Protein AF-A0A964YM16-F1 (afdb_monomer_lite)

Radius of gyration: 32.6 Å; chains: 1; bounding box: 82×94×100 Å

Foldseek 3Di:
DVVLLVVLLVLLVPAPDDPVLSVVCCVQQSVVLVVLVVVLVVLVVLVVVLVCLLVVLVVVLVVLVVVLVVCVVDDDPCPDCPDPSVVSVVVSVVSVVSNVVSVVVCVVQVSVVVNVLSVVLSVVSSVLSVCLSVCHDCQCCVVPPPDGRGSHVCSLVSQLSSVVSVVVVCCVNPVVVVVVPDDDDDDDDDDDDDDDDPDDHRDPSDDVVNVVVPDPPVVVVVVVVVVPPDDDDDDDDDDDDDDDDDDDDPPPDDDPDDPLLVLQAEAQVCVQQVDDDSVLSVCLVVDPNSQFFHWDQLVLLPDDDDDLVFWDDLVNRVCSNCSQPVPKFFDDLPDDADPQWWKKWKFDPGNPGIGMWTQDPVQWIWGGHTSHDIDQAACVRHGGNDPLPGAQCCPVVPDNDGRPGTRTMIIHGRVDDTRIDGDDDGPPPPPPPPPD

Structure (mmCIF, N/CA/C/O backbone):
data_AF-A0A964YM16-F1
#
_entry.id   AF-A0A964YM16-F1
#
loop_
_atom_site.group_PDB
_atom_site.id
_atom_site.type_symbol
_atom_site.label_atom_id
_atom_site.label_alt_id
_atom_site.label_comp_id
_atom_site.label_asym_id
_atom_site.label_entity_id
_atom_site.label_seq_id
_atom_site.pdbx_PDB_ins_code
_atom_site.Cartn_x
_atom_site.Cartn_y
_atom_site.Cartn_z
_atom_site.occupancy
_atom_site.B_iso_or_equiv
_atom_site.auth_seq_id
_atom_site.auth_comp_id
_atom_site.auth_asym_id
_atom_site.auth_atom_id
_atom_site.pdbx_PDB_model_num
ATOM 1 N N . MET A 1 1 ? 22.006 -21.191 -0.695 1.00 51.25 1 MET A N 1
ATOM 2 C CA . MET A 1 1 ? 20.523 -21.153 -0.649 1.00 51.25 1 MET A CA 1
ATOM 3 C C . MET A 1 1 ? 19.919 -22.113 0.370 1.00 51.25 1 MET A C 1
ATOM 5 O O . MET A 1 1 ? 19.192 -21.636 1.224 1.00 51.25 1 MET A O 1
ATOM 9 N N . LYS A 1 2 ? 20.272 -23.414 0.402 1.00 56.34 2 LYS A N 1
ATOM 10 C CA . LYS A 1 2 ? 19.836 -24.310 1.505 1.00 56.34 2 LYS A CA 1
ATOM 11 C C . LYS A 1 2 ? 20.179 -23.758 2.900 1.00 56.34 2 LYS A C 1
ATOM 13 O O . LYS A 1 2 ? 19.399 -23.909 3.824 1.00 56.34 2 LYS A O 1
ATOM 18 N N . GLN A 1 3 ? 21.299 -23.047 3.027 1.00 60.38 3 GLN A N 1
ATOM 19 C CA . GLN A 1 3 ? 21.790 -22.528 4.303 1.00 60.38 3 GLN A CA 1
ATOM 20 C C . GLN A 1 3 ? 20.831 -21.548 5.002 1.00 60.38 3 GLN A C 1
ATOM 22 O O . GLN A 1 3 ? 20.533 -21.776 6.165 1.00 60.38 3 GLN A O 1
ATOM 27 N N . THR A 1 4 ? 20.285 -20.528 4.324 1.00 63.56 4 THR A N 1
ATOM 28 C CA . THR A 1 4 ? 19.385 -19.546 4.966 1.00 63.56 4 THR A CA 1
ATOM 29 C C . THR A 1 4 ? 18.086 -20.190 5.443 1.00 63.56 4 THR A C 1
ATOM 31 O O . THR A 1 4 ? 17.664 -19.984 6.579 1.00 63.56 4 THR A O 1
ATOM 34 N N . SER A 1 5 ? 17.470 -21.016 4.591 1.00 68.44 5 SER A N 1
ATOM 35 C CA . SER A 1 5 ? 16.271 -21.774 4.955 1.00 68.44 5 SER A CA 1
ATOM 36 C C . SER A 1 5 ? 16.532 -22.722 6.122 1.00 68.44 5 SER A C 1
ATOM 38 O O . SER A 1 5 ? 15.684 -22.862 7.004 1.00 68.44 5 SER A O 1
ATOM 40 N N . ASN A 1 6 ? 17.704 -23.358 6.149 1.00 75.44 6 ASN A N 1
ATOM 41 C CA . ASN A 1 6 ? 18.095 -24.233 7.245 1.00 75.44 6 ASN A CA 1
ATOM 42 C C . ASN A 1 6 ? 18.249 -23.435 8.545 1.00 75.44 6 ASN A C 1
ATOM 44 O O . ASN A 1 6 ? 17.796 -23.903 9.582 1.00 75.44 6 ASN A O 1
ATOM 48 N N . THR A 1 7 ? 18.789 -22.213 8.505 1.00 85.00 7 THR A N 1
ATOM 49 C CA . THR A 1 7 ? 18.897 -21.361 9.698 1.00 85.00 7 THR A CA 1
ATOM 50 C C . THR A 1 7 ? 17.526 -20.988 10.266 1.00 85.00 7 THR A C 1
ATOM 52 O O . THR A 1 7 ? 17.325 -21.105 11.473 1.00 85.00 7 THR A O 1
ATOM 55 N N . PHE A 1 8 ? 16.563 -20.603 9.418 1.00 87.31 8 PHE A N 1
ATOM 56 C CA . PHE A 1 8 ? 15.189 -20.321 9.861 1.00 87.31 8 PHE A CA 1
ATOM 57 C C . PHE A 1 8 ? 14.513 -21.556 10.460 1.00 87.31 8 PHE A C 1
ATOM 59 O O . PHE A 1 8 ? 13.884 -21.457 11.508 1.00 87.31 8 PHE A O 1
ATOM 66 N N . THR A 1 9 ? 14.687 -22.720 9.834 1.00 85.00 9 THR A N 1
ATOM 67 C CA . THR A 1 9 ? 14.112 -23.988 10.315 1.00 85.00 9 THR A CA 1
ATOM 68 C C . THR A 1 9 ? 14.708 -24.382 11.672 1.00 85.00 9 THR A C 1
ATOM 70 O O . THR A 1 9 ? 13.978 -24.707 12.605 1.00 85.00 9 THR A O 1
ATOM 73 N N . LEU A 1 10 ? 16.031 -24.259 11.832 1.00 87.56 10 LEU A N 1
ATOM 74 C CA . LEU A 1 10 ? 16.729 -24.508 13.099 1.00 87.56 10 LEU A CA 1
ATOM 75 C C . LEU A 1 10 ? 16.297 -23.534 14.203 1.00 87.56 10 LEU A C 1
ATOM 77 O O . LEU A 1 10 ? 16.145 -23.931 15.357 1.00 87.56 10 LEU A O 1
ATOM 81 N N . ALA A 1 11 ? 16.108 -22.256 13.869 1.00 87.81 11 ALA A N 1
ATOM 82 C CA . ALA A 1 11 ? 15.627 -21.258 14.816 1.00 87.81 11 ALA A CA 1
ATOM 83 C C . ALA A 1 11 ? 14.167 -21.519 15.217 1.00 87.81 11 ALA A C 1
ATOM 85 O O . ALA A 1 11 ? 13.841 -21.451 16.400 1.00 87.81 11 ALA A O 1
ATOM 86 N N . LEU A 1 12 ? 13.311 -21.899 14.263 1.00 89.06 12 LEU A N 1
ATOM 87 C CA . LEU A 1 12 ? 11.909 -22.240 14.501 1.00 89.06 12 LEU A CA 1
ATOM 88 C C . LEU A 1 12 ? 11.765 -23.449 15.435 1.00 89.06 12 LEU A C 1
ATOM 90 O O . LEU A 1 12 ? 10.935 -23.421 16.343 1.00 89.06 12 LEU A O 1
ATOM 94 N N . GLN A 1 13 ? 12.610 -24.472 15.282 1.00 87.81 13 GLN A N 1
ATOM 95 C CA . GLN A 1 13 ? 12.621 -25.643 16.169 1.00 87.81 13 GLN A CA 1
ATOM 96 C C . GLN A 1 13 ? 12.894 -25.287 17.638 1.00 87.81 13 GLN A C 1
ATOM 98 O O . GLN A 1 13 ? 12.399 -25.969 18.532 1.00 87.81 13 GLN A O 1
ATOM 103 N N . LYS A 1 14 ? 13.631 -24.200 17.903 1.00 87.94 14 LYS A N 1
ATOM 104 C CA . LYS A 1 14 ? 13.914 -23.717 19.266 1.00 87.94 14 LYS A CA 1
ATOM 105 C C . LYS A 1 14 ? 12.757 -22.927 19.890 1.00 87.94 14 LYS A C 1
ATOM 107 O O . LYS A 1 14 ? 12.825 -22.592 21.072 1.00 87.94 14 LYS A O 1
ATOM 112 N N . THR A 1 15 ? 11.708 -22.612 19.129 1.00 87.62 15 THR A N 1
ATOM 113 C CA . THR A 1 15 ? 10.555 -21.844 19.624 1.00 87.62 15 THR A CA 1
ATOM 114 C C . THR A 1 15 ? 9.497 -22.745 20.268 1.00 87.62 15 THR A C 1
ATOM 116 O O . THR A 1 15 ? 9.263 -23.877 19.837 1.00 87.62 15 THR A O 1
ATOM 119 N N . LYS A 1 16 ? 8.818 -22.226 21.302 1.00 84.38 16 LYS A N 1
ATOM 120 C CA . LYS A 1 16 ? 7.677 -22.884 21.966 1.00 84.38 16 LYS A CA 1
ATOM 121 C C . LYS A 1 16 ? 6.382 -22.616 21.190 1.00 84.38 16 LYS A C 1
ATOM 123 O O . LYS A 1 16 ? 5.505 -21.909 21.679 1.00 84.38 16 LYS A O 1
ATOM 128 N N . LEU A 1 17 ? 6.315 -23.115 19.960 1.00 86.62 17 LEU A N 1
ATOM 129 C CA . LEU A 1 17 ? 5.156 -22.992 19.076 1.00 86.62 17 LEU A CA 1
ATOM 130 C C . LEU A 1 17 ? 4.517 -24.368 18.855 1.00 86.62 17 LEU A C 1
ATOM 132 O O . LEU A 1 17 ? 5.230 -25.373 18.851 1.00 86.62 17 LEU A O 1
ATOM 136 N N . ASP A 1 18 ? 3.200 -24.407 18.656 1.00 87.25 18 ASP A N 1
ATOM 137 C CA . ASP A 1 18 ? 2.493 -25.631 18.272 1.00 87.25 18 ASP A CA 1
ATOM 138 C C . ASP A 1 18 ? 3.025 -26.203 16.942 1.00 87.25 18 ASP A C 1
ATOM 140 O O . ASP A 1 18 ? 3.368 -25.452 16.021 1.00 87.25 18 ASP A O 1
ATOM 144 N N . GLU A 1 19 ? 3.083 -27.531 16.821 1.00 84.75 19 GLU A N 1
ATOM 145 C CA . GLU A 1 19 ? 3.661 -28.215 15.652 1.00 84.75 19 GLU A CA 1
ATOM 146 C C . GLU A 1 19 ? 2.905 -27.879 14.360 1.00 84.75 19 GLU A C 1
ATOM 148 O O . GLU A 1 19 ? 3.511 -27.645 13.312 1.00 84.75 19 GLU A O 1
ATOM 153 N N . LEU A 1 20 ? 1.580 -27.727 14.434 1.00 81.00 20 LEU A N 1
ATOM 154 C CA . LEU A 1 20 ? 0.777 -27.329 13.280 1.00 81.00 20 LEU A CA 1
ATOM 155 C C . LEU A 1 20 ? 1.110 -25.899 12.820 1.00 81.00 20 LEU A C 1
ATOM 157 O O . LEU A 1 20 ? 1.161 -25.622 11.620 1.00 81.00 20 LEU A O 1
ATOM 161 N N . LYS A 1 21 ? 1.402 -24.982 13.748 1.00 84.12 21 LYS A N 1
ATOM 162 C CA . LYS A 1 21 ? 1.814 -23.609 13.414 1.00 84.12 21 LYS A CA 1
ATOM 163 C C . LYS A 1 21 ? 3.231 -23.547 12.853 1.00 84.12 21 LYS A C 1
ATOM 165 O O . LYS A 1 21 ? 3.478 -22.746 11.951 1.00 84.12 21 LYS A O 1
ATOM 170 N N . LYS A 1 22 ? 4.139 -24.416 13.309 1.00 88.00 22 LYS A N 1
ATOM 171 C CA . LYS A 1 22 ? 5.468 -24.568 12.694 1.00 88.00 22 LYS A CA 1
ATOM 172 C C . LYS A 1 22 ? 5.348 -25.023 11.239 1.00 88.00 22 LYS A C 1
ATOM 174 O O . LYS A 1 22 ? 5.925 -24.382 10.366 1.00 88.00 22 LYS A O 1
ATOM 179 N N . LEU A 1 23 ? 4.505 -26.018 10.952 1.00 85.31 23 LEU A N 1
ATOM 180 C CA . LEU A 1 23 ? 4.236 -26.453 9.575 1.00 85.31 23 LEU A CA 1
ATOM 181 C C . LEU A 1 23 ? 3.654 -25.325 8.711 1.00 85.31 23 LEU A C 1
ATOM 183 O O . LEU A 1 23 ? 4.069 -25.130 7.569 1.00 85.31 23 LEU A O 1
ATOM 187 N N . ILE A 1 24 ? 2.728 -24.531 9.255 1.00 85.31 24 ILE A N 1
ATOM 188 C CA . ILE A 1 24 ? 2.177 -23.366 8.547 1.00 85.31 24 ILE A CA 1
ATOM 189 C C . ILE A 1 24 ? 3.264 -22.325 8.260 1.00 85.31 24 ILE A C 1
ATOM 191 O O . ILE A 1 24 ? 3.279 -21.756 7.167 1.00 85.31 24 ILE A O 1
ATOM 195 N N . PHE A 1 25 ? 4.178 -22.080 9.200 1.00 90.31 25 PHE A N 1
ATOM 196 C CA . PHE A 1 25 ? 5.313 -21.181 8.995 1.00 90.31 25 PHE A CA 1
ATOM 197 C C . PHE A 1 25 ? 6.205 -21.669 7.846 1.00 90.31 25 PHE A C 1
ATOM 199 O O . PHE A 1 25 ? 6.544 -20.898 6.947 1.00 90.31 25 PHE A O 1
ATOM 206 N N . GLU A 1 26 ? 6.542 -22.958 7.822 1.00 87.50 26 GLU A N 1
ATOM 207 C CA . GLU A 1 26 ? 7.366 -23.539 6.760 1.00 87.50 26 GLU A CA 1
ATOM 208 C C . GLU A 1 26 ? 6.698 -23.414 5.383 1.00 87.50 26 GLU A C 1
ATOM 210 O O . GLU A 1 26 ? 7.305 -22.919 4.429 1.00 87.50 26 GLU A O 1
ATOM 215 N N . GLN A 1 27 ? 5.422 -23.790 5.283 1.00 84.12 27 GLN A N 1
ATOM 216 C CA . GLN A 1 27 ? 4.691 -23.788 4.015 1.00 84.12 27 GLN A CA 1
ATOM 217 C C . GLN A 1 27 ? 4.376 -22.370 3.517 1.00 84.12 27 GLN A C 1
ATOM 219 O O . GLN A 1 27 ? 4.487 -22.088 2.328 1.00 84.12 27 GLN A O 1
ATOM 224 N N . ARG A 1 28 ? 3.980 -21.448 4.403 1.00 84.50 28 ARG A N 1
ATOM 225 C CA . ARG A 1 28 ? 3.491 -20.118 3.989 1.00 84.50 28 ARG A CA 1
ATOM 226 C C . ARG A 1 28 ? 4.573 -19.046 3.963 1.00 84.50 28 ARG A C 1
ATOM 228 O O . ARG A 1 28 ? 4.421 -18.082 3.216 1.00 84.50 28 ARG A O 1
ATOM 235 N N . PHE A 1 29 ? 5.643 -19.197 4.741 1.00 91.62 29 PHE A N 1
ATOM 236 C CA . PHE A 1 29 ? 6.734 -18.226 4.789 1.00 91.62 29 PHE A CA 1
ATOM 237 C C . PHE A 1 29 ? 8.027 -18.766 4.180 1.00 91.62 29 PHE A C 1
ATOM 239 O O . PHE A 1 29 ? 8.531 -18.160 3.234 1.00 91.62 29 PHE A O 1
ATOM 246 N N . ILE A 1 30 ? 8.551 -19.900 4.660 1.00 90.38 30 ILE A N 1
ATOM 247 C CA . ILE A 1 30 ? 9.867 -20.389 4.208 1.00 90.38 30 ILE A CA 1
ATOM 248 C C . ILE A 1 30 ? 9.854 -20.705 2.708 1.00 90.38 30 ILE A C 1
ATOM 250 O O . ILE A 1 30 ? 10.756 -20.268 1.994 1.00 90.38 30 ILE A O 1
ATOM 254 N N . GLN A 1 31 ? 8.819 -21.378 2.196 1.00 88.00 31 GLN A N 1
ATOM 255 C CA . GLN A 1 31 ? 8.702 -21.639 0.752 1.00 88.00 31 GLN A CA 1
ATOM 256 C C . GLN A 1 31 ? 8.626 -20.357 -0.084 1.00 88.00 31 GLN A C 1
ATOM 258 O O . GLN A 1 31 ? 9.219 -20.273 -1.162 1.00 88.00 31 GLN A O 1
ATOM 263 N N . VAL A 1 32 ? 7.914 -19.339 0.408 1.00 89.56 32 VAL A N 1
ATOM 264 C CA . VAL A 1 32 ? 7.827 -18.043 -0.273 1.00 89.56 32 VAL A CA 1
ATOM 265 C C . VAL A 1 32 ? 9.204 -17.389 -0.298 1.00 89.56 32 VAL A C 1
ATOM 267 O O . VAL A 1 32 ? 9.667 -17.002 -1.368 1.00 89.56 32 VAL A O 1
ATOM 270 N N . LEU A 1 33 ? 9.900 -17.338 0.838 1.00 91.75 33 LEU A N 1
ATOM 271 C CA . LEU A 1 33 ? 11.244 -16.774 0.929 1.00 91.75 33 LEU A CA 1
ATOM 272 C C . LEU A 1 33 ? 12.231 -17.494 -0.006 1.00 91.75 33 LEU A C 1
ATOM 274 O O . LEU A 1 33 ? 12.936 -16.833 -0.763 1.00 91.75 33 LEU A O 1
ATOM 278 N N . GLN A 1 34 ? 12.227 -18.830 -0.037 1.00 90.62 34 GLN A N 1
ATOM 279 C CA . GLN A 1 34 ? 13.063 -19.626 -0.949 1.00 90.62 34 GLN A CA 1
ATOM 280 C C . GLN A 1 34 ? 12.766 -19.338 -2.428 1.00 90.62 34 GLN A C 1
ATOM 282 O O . GLN A 1 34 ? 13.682 -19.263 -3.254 1.00 90.62 34 GLN A O 1
ATOM 287 N N . SER A 1 35 ? 11.487 -19.168 -2.777 1.00 90.00 35 SER A N 1
ATOM 288 C CA . SER A 1 35 ? 11.080 -18.786 -4.130 1.00 90.00 35 SER A CA 1
ATOM 289 C C . SER A 1 35 ? 11.664 -17.422 -4.509 1.00 90.00 35 SER A C 1
ATOM 291 O O . SER A 1 35 ? 12.231 -17.276 -5.593 1.00 90.00 35 SER A O 1
ATOM 293 N N . PHE A 1 36 ? 11.620 -16.446 -3.597 1.00 90.75 36 PHE A N 1
ATOM 294 C CA . PHE A 1 36 ? 12.239 -15.135 -3.803 1.00 90.75 36 PHE A CA 1
ATOM 295 C C . PHE A 1 36 ? 13.765 -15.206 -3.900 1.00 90.75 36 PHE A C 1
ATOM 297 O O . PHE A 1 36 ? 14.312 -14.632 -4.834 1.00 90.75 36 PHE A O 1
ATOM 304 N N . GLU A 1 37 ? 14.452 -15.956 -3.036 1.00 90.81 37 GLU A N 1
ATOM 305 C CA . GLU A 1 37 ? 15.909 -16.147 -3.135 1.00 90.81 37 GLU A CA 1
ATOM 306 C C . GLU A 1 37 ? 16.306 -16.737 -4.500 1.00 90.81 37 GLU A C 1
ATOM 308 O O . GLU A 1 37 ? 17.213 -16.240 -5.169 1.00 90.81 37 GLU A O 1
ATOM 313 N N . THR A 1 38 ? 15.568 -17.748 -4.968 1.00 90.62 38 THR A N 1
ATOM 314 C CA . THR A 1 38 ? 15.818 -18.378 -6.273 1.00 90.62 38 THR A CA 1
ATOM 315 C C . THR A 1 38 ? 15.556 -17.411 -7.434 1.00 90.62 38 THR A C 1
ATOM 317 O O . THR A 1 38 ? 16.244 -17.457 -8.457 1.00 90.62 38 THR A O 1
ATOM 320 N N . ARG A 1 39 ? 14.547 -16.540 -7.306 1.00 91.06 39 ARG A N 1
ATOM 321 C CA . ARG A 1 39 ? 14.255 -15.486 -8.288 1.00 91.06 39 ARG A CA 1
ATOM 322 C C . ARG A 1 39 ? 15.340 -14.414 -8.296 1.00 91.06 39 ARG A C 1
ATOM 324 O O . ARG A 1 39 ? 15.747 -14.025 -9.386 1.00 91.06 39 ARG A O 1
ATOM 331 N N . CYS A 1 40 ? 15.814 -13.978 -7.128 1.00 91.62 40 CYS A N 1
ATOM 332 C CA . CYS A 1 40 ? 16.897 -13.006 -7.002 1.00 91.62 40 CYS A CA 1
ATOM 333 C C . CYS A 1 40 ? 18.144 -13.490 -7.732 1.00 91.62 40 CYS A C 1
ATOM 335 O O . CYS A 1 40 ? 18.624 -12.775 -8.596 1.00 91.62 40 CYS A O 1
ATOM 337 N N . LEU A 1 41 ? 18.586 -14.732 -7.516 1.00 90.88 41 LEU A N 1
ATOM 338 C CA . LEU A 1 41 ? 19.789 -15.230 -8.196 1.00 90.88 41 LEU A CA 1
ATOM 339 C C . LEU A 1 41 ? 19.636 -15.350 -9.715 1.00 90.88 41 LEU A C 1
ATOM 341 O O . LEU A 1 41 ? 20.568 -15.059 -10.463 1.00 90.88 41 LEU A O 1
ATOM 345 N N . ARG A 1 42 ? 18.460 -15.777 -10.193 1.00 89.88 42 ARG A N 1
ATOM 346 C CA . ARG A 1 42 ? 18.186 -15.808 -11.638 1.00 89.88 42 ARG A CA 1
ATOM 347 C C . ARG A 1 42 ? 18.220 -14.403 -12.236 1.00 89.88 42 ARG A C 1
ATOM 349 O O . ARG A 1 42 ? 18.763 -14.216 -13.321 1.00 89.88 42 ARG A O 1
ATOM 356 N N . LEU A 1 43 ? 17.644 -13.433 -11.529 1.00 91.06 43 LEU A N 1
ATOM 357 C CA . LEU A 1 43 ? 17.665 -12.034 -11.936 1.00 91.06 43 LEU A CA 1
ATOM 358 C C . LEU A 1 43 ? 19.064 -11.426 -11.831 1.00 91.06 43 LEU A C 1
ATOM 360 O O . LEU A 1 43 ? 19.415 -10.679 -12.730 1.00 91.06 43 LEU A O 1
ATOM 364 N N . ASP A 1 44 ? 19.863 -11.765 -10.819 1.00 93.06 44 ASP A N 1
ATOM 365 C CA . ASP A 1 44 ? 21.247 -11.307 -10.661 1.00 93.06 44 ASP A CA 1
ATOM 366 C C . ASP A 1 44 ? 22.075 -11.677 -11.873 1.00 93.06 44 ASP A C 1
ATOM 368 O O . ASP A 1 44 ? 22.675 -10.805 -12.501 1.00 93.06 44 ASP A O 1
ATOM 372 N N . TRP A 1 45 ? 22.075 -12.963 -12.219 1.00 92.44 45 TRP A N 1
ATOM 373 C CA . TRP A 1 45 ? 22.833 -13.447 -13.359 1.00 92.44 45 TRP A CA 1
ATOM 374 C C . TRP A 1 45 ? 22.382 -12.743 -14.643 1.00 92.44 45 TRP A C 1
ATOM 376 O O . TRP A 1 45 ? 23.192 -12.142 -15.342 1.00 92.44 45 TRP A O 1
ATOM 386 N N . PHE A 1 46 ? 21.073 -12.714 -14.902 1.00 90.81 46 PHE A N 1
ATOM 387 C CA . PHE A 1 46 ? 20.533 -12.105 -16.116 1.00 90.81 46 PHE A CA 1
ATOM 388 C C . PHE A 1 46 ? 20.805 -10.594 -16.200 1.00 90.81 46 PHE A C 1
ATOM 390 O O . PHE A 1 46 ? 21.211 -10.091 -17.246 1.00 90.81 46 PHE A O 1
ATOM 397 N N . PHE A 1 47 ? 20.624 -9.872 -15.093 1.00 93.06 47 PHE A N 1
ATOM 398 C CA . PHE A 1 47 ? 20.829 -8.430 -15.001 1.00 93.06 47 PHE A CA 1
ATOM 399 C C . PHE A 1 47 ? 22.288 -8.050 -15.241 1.00 93.06 47 PHE A C 1
ATOM 401 O O . PHE A 1 47 ? 22.562 -7.196 -16.084 1.00 93.06 47 PHE A O 1
ATOM 408 N N . HIS A 1 48 ? 23.229 -8.697 -14.549 1.00 93.50 48 HIS A N 1
ATOM 409 C CA . HIS A 1 48 ? 24.647 -8.378 -14.693 1.00 93.50 48 HIS A CA 1
ATOM 410 C C . HIS A 1 48 ? 25.169 -8.767 -16.078 1.00 93.50 48 HIS A C 1
ATOM 412 O O . HIS A 1 48 ? 25.877 -7.970 -16.693 1.00 93.50 48 HIS A O 1
ATOM 418 N N . THR A 1 49 ? 24.775 -9.926 -16.619 1.00 93.38 49 THR A N 1
ATOM 419 C CA . THR A 1 49 ? 25.185 -10.344 -17.967 1.00 93.38 49 THR A CA 1
ATOM 420 C C . THR A 1 49 ? 24.685 -9.373 -19.036 1.00 93.38 49 THR A C 1
ATOM 422 O O . THR A 1 49 ? 25.485 -8.907 -19.844 1.00 93.38 49 THR A O 1
ATOM 425 N N . LEU A 1 50 ? 23.399 -8.999 -19.020 1.00 93.25 50 LEU A N 1
ATOM 426 C CA . LEU A 1 50 ? 22.855 -8.035 -19.984 1.00 93.25 50 LEU A CA 1
ATOM 427 C C . LEU A 1 50 ? 23.487 -6.650 -19.834 1.00 93.25 50 LEU A C 1
ATOM 429 O O . LEU A 1 50 ? 23.796 -6.002 -20.831 1.00 93.25 50 LEU A O 1
ATOM 433 N N . ARG A 1 51 ? 23.710 -6.193 -18.599 1.00 92.31 51 ARG A N 1
ATOM 434 C CA . ARG A 1 51 ? 24.279 -4.867 -18.341 1.00 92.31 51 ARG A CA 1
ATOM 435 C C . ARG A 1 51 ? 25.739 -4.773 -18.769 1.00 92.31 51 ARG A C 1
ATOM 437 O O . ARG A 1 51 ? 26.120 -3.768 -19.368 1.00 92.31 51 ARG A O 1
ATOM 444 N N . ILE A 1 52 ? 26.540 -5.809 -18.515 1.00 94.94 52 ILE A N 1
ATOM 445 C CA . ILE A 1 52 ? 27.921 -5.898 -19.010 1.00 94.94 52 ILE A CA 1
ATOM 446 C C . ILE A 1 52 ? 27.919 -5.915 -20.537 1.00 94.94 52 ILE A C 1
ATOM 448 O O . ILE A 1 52 ? 28.640 -5.130 -21.145 1.00 94.94 52 ILE A O 1
ATOM 452 N N . LEU A 1 53 ? 27.075 -6.746 -21.152 1.00 95.06 53 LEU A N 1
ATOM 453 C CA . LEU A 1 53 ? 26.979 -6.865 -22.605 1.00 95.06 53 LEU A CA 1
ATOM 454 C C . LEU A 1 53 ? 26.632 -5.523 -23.258 1.00 95.06 53 LEU A C 1
ATOM 456 O O . LEU A 1 53 ? 27.333 -5.097 -24.172 1.00 95.06 53 LEU A O 1
ATOM 460 N N . VAL A 1 54 ? 25.604 -4.826 -22.767 1.00 95.00 54 VAL A N 1
ATOM 461 C CA . VAL A 1 54 ? 25.205 -3.518 -23.307 1.00 95.00 54 VAL A CA 1
ATOM 462 C C . VAL A 1 54 ? 26.307 -2.480 -23.098 1.00 95.00 54 VAL A C 1
ATOM 464 O O . VAL A 1 54 ? 26.659 -1.773 -24.037 1.00 95.00 54 VAL A O 1
ATOM 467 N N . THR A 1 55 ? 26.897 -2.411 -21.903 1.00 95.00 55 THR A N 1
ATOM 468 C CA . THR A 1 55 ? 27.911 -1.393 -21.581 1.00 95.00 55 THR A CA 1
ATOM 469 C C . THR A 1 55 ? 29.191 -1.615 -22.383 1.00 95.00 55 THR A C 1
ATOM 471 O O . THR A 1 55 ? 29.627 -0.725 -23.106 1.00 95.00 55 THR A O 1
ATOM 474 N N . VAL A 1 56 ? 29.771 -2.814 -22.310 1.00 96.44 56 VAL A N 1
ATOM 475 C CA . VAL A 1 56 ? 31.034 -3.146 -22.982 1.00 96.44 56 VAL A CA 1
ATOM 476 C C . VAL A 1 56 ? 30.843 -3.171 -24.495 1.00 96.44 56 VAL A C 1
ATOM 478 O O . VAL A 1 56 ? 31.621 -2.561 -25.224 1.00 96.44 56 VAL A O 1
ATOM 481 N N . GLY A 1 57 ? 29.775 -3.801 -24.984 1.00 94.56 57 GLY A N 1
ATOM 482 C CA . GLY A 1 57 ? 29.502 -3.875 -26.415 1.00 94.56 57 GLY A CA 1
ATOM 483 C C . GLY A 1 57 ? 29.230 -2.507 -27.050 1.00 94.56 57 GLY A C 1
ATOM 484 O O . GLY A 1 57 ? 29.673 -2.270 -28.171 1.00 94.56 57 GLY A O 1
ATOM 485 N N . SER A 1 58 ? 28.602 -1.567 -26.330 1.00 94.81 58 SER A N 1
ATOM 486 C CA . SER A 1 58 ? 28.414 -0.195 -26.830 1.00 94.81 58 SER A CA 1
ATOM 487 C C . SER A 1 58 ? 29.720 0.593 -26.995 1.00 94.81 58 SER A C 1
ATOM 489 O O . SER A 1 58 ? 29.766 1.512 -27.807 1.00 94.81 58 SER A O 1
ATOM 491 N N . LEU A 1 59 ? 30.784 0.216 -26.273 1.00 95.88 59 LEU A N 1
ATOM 492 C CA . LEU A 1 59 ? 32.124 0.795 -26.422 1.00 95.88 59 LEU A CA 1
ATOM 493 C C . LEU A 1 59 ? 32.941 0.080 -27.507 1.00 95.88 59 LEU A C 1
ATOM 495 O O . LEU A 1 59 ? 33.705 0.721 -28.225 1.00 95.88 59 LEU A O 1
ATOM 499 N N . ILE A 1 60 ? 32.762 -1.237 -27.648 1.00 94.75 60 ILE A N 1
ATOM 500 C CA . ILE A 1 60 ? 33.474 -2.051 -28.643 1.00 94.75 60 ILE A CA 1
ATOM 501 C C . ILE A 1 60 ? 33.021 -1.717 -30.069 1.00 94.75 60 ILE A C 1
ATOM 503 O O . ILE A 1 60 ? 33.862 -1.611 -30.955 1.00 94.75 60 ILE A O 1
ATOM 507 N N . VAL A 1 61 ? 31.718 -1.527 -30.311 1.00 94.00 61 VAL A N 1
ATOM 508 C CA . VAL A 1 61 ? 31.194 -1.308 -31.674 1.00 94.00 61 VAL A CA 1
ATOM 509 C C . VAL A 1 61 ? 31.807 -0.068 -32.353 1.00 94.00 61 VAL A C 1
ATOM 511 O O . VAL A 1 61 ? 32.316 -0.215 -33.464 1.00 94.00 61 VAL A O 1
ATOM 514 N N . PRO A 1 62 ? 31.850 1.128 -31.728 1.00 93.12 62 PRO A N 1
ATOM 515 C CA . PRO A 1 62 ? 32.529 2.287 -32.314 1.00 93.12 62 PRO A CA 1
ATOM 516 C C . PRO A 1 62 ? 34.033 2.069 -32.533 1.00 93.12 62 PRO A C 1
ATOM 518 O O . PRO A 1 62 ? 34.577 2.536 -33.532 1.00 93.12 62 PRO A O 1
ATOM 521 N N . ALA A 1 63 ? 34.701 1.345 -31.630 1.00 91.94 63 ALA A N 1
ATOM 522 C CA . ALA A 1 63 ? 36.125 1.043 -31.752 1.00 91.94 63 ALA A CA 1
ATOM 523 C C . ALA A 1 63 ? 36.421 0.110 -32.941 1.00 91.94 63 ALA A C 1
ATOM 525 O O . ALA A 1 63 ? 37.352 0.369 -33.701 1.00 91.94 63 ALA A O 1
ATOM 526 N N . LEU A 1 64 ? 35.606 -0.931 -33.152 1.00 88.38 64 LEU A N 1
ATOM 527 C CA . LEU A 1 64 ? 35.750 -1.844 -34.292 1.00 88.38 64 LEU A CA 1
ATOM 528 C C . LEU A 1 64 ? 35.434 -1.161 -35.624 1.00 88.38 64 LEU A C 1
ATOM 530 O O . LEU A 1 64 ? 36.177 -1.339 -36.587 1.00 88.38 64 LEU A O 1
ATOM 534 N N . LEU A 1 65 ? 34.388 -0.326 -35.667 1.00 87.25 65 LEU A N 1
ATOM 535 C CA . LEU A 1 65 ? 34.091 0.486 -36.849 1.00 87.25 65 LEU A CA 1
ATOM 536 C C . LEU A 1 65 ? 35.270 1.403 -37.195 1.00 87.25 65 LEU A C 1
ATOM 538 O O . LEU A 1 65 ? 35.630 1.508 -38.362 1.00 87.25 65 LEU A O 1
ATOM 542 N N . SER A 1 66 ? 35.914 2.020 -36.198 1.00 87.19 66 SER A N 1
ATOM 543 C CA . SER A 1 66 ? 37.103 2.848 -36.430 1.00 87.19 66 SER A CA 1
ATOM 544 C C . SER A 1 66 ? 38.245 2.073 -37.097 1.00 87.19 66 SER A C 1
ATOM 546 O O . SER A 1 66 ? 38.881 2.617 -37.995 1.00 87.19 66 SER A O 1
ATOM 548 N N . ILE A 1 67 ? 38.504 0.831 -36.670 1.00 83.50 67 ILE A N 1
ATOM 549 C CA . ILE A 1 67 ? 39.558 -0.030 -37.240 1.00 83.50 67 ILE A CA 1
ATOM 550 C C . ILE A 1 67 ? 39.197 -0.454 -38.670 1.00 83.50 67 ILE A C 1
ATOM 552 O O . ILE A 1 67 ? 40.043 -0.442 -39.563 1.00 83.50 67 ILE A O 1
ATOM 556 N N . GLN A 1 68 ? 37.921 -0.771 -38.910 1.00 78.25 68 GLN A N 1
ATOM 557 C CA . GLN A 1 68 ? 37.429 -1.162 -40.230 1.00 78.25 68 GLN A CA 1
ATOM 558 C C . GLN A 1 68 ? 37.680 -0.072 -41.291 1.00 78.25 68 GLN A C 1
ATOM 560 O O . GLN A 1 68 ? 38.021 -0.388 -42.431 1.00 78.25 68 GLN A O 1
ATOM 565 N N . TYR A 1 69 ? 37.546 1.210 -40.930 1.00 70.56 69 TYR A N 1
ATOM 566 C CA . TYR A 1 69 ? 37.764 2.325 -41.860 1.00 70.56 69 TYR A CA 1
ATOM 567 C C . TYR A 1 69 ? 39.241 2.715 -42.047 1.00 70.56 69 TYR A C 1
ATOM 569 O O . TYR A 1 69 ? 39.567 3.322 -43.065 1.00 70.56 69 TYR A O 1
ATOM 577 N N . SER A 1 70 ? 40.149 2.367 -41.125 1.00 67.62 70 SER A N 1
ATOM 578 C CA . SER A 1 70 ? 41.581 2.695 -41.258 1.00 67.62 70 SER A CA 1
ATOM 579 C C . SER A 1 70 ? 42.332 1.821 -42.274 1.00 67.62 70 SER A C 1
ATOM 581 O O . SER A 1 70 ? 43.203 2.326 -42.986 1.00 67.62 70 SER A O 1
ATOM 583 N N . ASP A 1 71 ? 41.959 0.544 -42.416 1.00 58.22 71 ASP A N 1
ATOM 584 C CA . ASP A 1 71 ? 42.638 -0.412 -43.315 1.00 58.22 71 ASP A CA 1
ATOM 585 C C . ASP A 1 71 ? 42.152 -0.364 -44.773 1.00 58.22 71 ASP A C 1
ATOM 587 O O . ASP A 1 71 ? 42.715 -1.020 -45.648 1.00 58.22 71 ASP A O 1
ATOM 591 N N . THR A 1 72 ? 41.172 0.488 -45.097 1.00 55.09 72 THR A N 1
ATOM 592 C CA . THR A 1 72 ? 40.686 0.670 -46.485 1.00 55.09 72 THR A CA 1
ATOM 593 C C . THR A 1 72 ? 41.755 1.293 -47.415 1.00 55.09 72 THR A C 1
ATOM 595 O O . THR A 1 72 ? 41.563 1.406 -48.624 1.00 55.09 72 THR A O 1
ATOM 598 N N . SER A 1 73 ? 42.913 1.667 -46.861 1.00 51.66 73 SER A N 1
ATOM 599 C CA . SER A 1 73 ? 44.081 2.223 -47.558 1.00 51.66 73 SER A CA 1
ATOM 600 C C . SER A 1 73 ? 44.957 1.166 -48.254 1.00 51.66 73 SER A C 1
ATOM 602 O O . SER A 1 73 ? 45.787 1.527 -49.088 1.00 51.66 73 SER A O 1
ATOM 604 N N . ALA A 1 74 ? 44.801 -0.123 -47.925 1.00 54.25 74 ALA A N 1
ATOM 605 C CA . ALA A 1 74 ? 45.593 -1.219 -48.485 1.00 54.25 74 ALA A CA 1
ATOM 606 C C . ALA A 1 74 ? 44.684 -2.233 -49.196 1.00 54.25 74 ALA A C 1
ATOM 608 O O . ALA A 1 74 ? 44.124 -3.136 -48.590 1.00 54.25 74 ALA A O 1
ATOM 609 N N . SER A 1 75 ? 44.527 -2.028 -50.505 1.00 50.69 75 SER A N 1
ATOM 610 C CA . SER A 1 75 ? 44.080 -2.982 -51.532 1.00 50.69 75 SER A CA 1
ATOM 611 C C . SER A 1 75 ? 43.679 -4.391 -51.057 1.00 50.69 75 SER A C 1
ATOM 613 O O . SER A 1 75 ? 44.457 -5.338 -51.140 1.00 50.69 75 SER A O 1
ATOM 615 N N . THR A 1 76 ? 42.432 -4.567 -50.639 1.00 53.00 76 THR A N 1
ATOM 616 C CA . THR A 1 76 ? 41.688 -5.820 -50.824 1.00 53.00 76 THR A CA 1
ATOM 617 C C . THR A 1 76 ? 40.207 -5.480 -50.787 1.00 53.00 76 THR A C 1
ATOM 619 O O . THR A 1 76 ? 39.732 -4.731 -49.934 1.00 53.00 76 THR A O 1
ATOM 622 N N . SER A 1 77 ? 39.480 -5.931 -51.802 1.00 55.44 77 SER A N 1
ATOM 623 C CA . SER A 1 77 ? 38.047 -5.689 -51.921 1.00 55.44 77 SER A CA 1
ATOM 624 C C . SER A 1 77 ? 37.350 -6.305 -50.707 1.00 55.44 77 SER A C 1
ATOM 626 O O . SER A 1 77 ? 37.593 -7.463 -50.393 1.00 55.44 77 SER A O 1
ATOM 628 N N . ILE A 1 78 ? 36.421 -5.578 -50.076 1.00 56.59 78 ILE A N 1
ATOM 629 C CA . ILE A 1 78 ? 35.560 -6.036 -48.955 1.00 56.59 78 ILE A CA 1
ATOM 630 C C . ILE A 1 78 ? 34.813 -7.361 -49.276 1.00 56.59 78 ILE A C 1
ATOM 632 O O . ILE A 1 78 ? 34.183 -7.967 -48.413 1.00 56.59 78 ILE A O 1
ATOM 636 N N . LYS A 1 79 ? 34.867 -7.821 -50.532 1.00 56.97 79 LYS A N 1
ATOM 637 C CA . LYS A 1 79 ? 34.263 -9.057 -51.032 1.00 56.97 79 LYS A CA 1
ATOM 638 C C . LYS A 1 79 ? 35.137 -10.308 -50.892 1.00 56.97 79 LYS A C 1
ATOM 640 O O . LYS A 1 79 ? 34.610 -11.383 -51.165 1.00 56.97 79 LYS A O 1
ATOM 645 N N . ASP A 1 80 ? 36.407 -10.197 -50.497 1.00 66.12 80 ASP A N 1
ATOM 646 C CA . ASP A 1 80 ? 37.249 -11.376 -50.274 1.00 66.12 80 ASP A CA 1
ATOM 647 C C . ASP A 1 80 ? 36.953 -11.988 -48.891 1.00 66.12 80 ASP A C 1
ATOM 649 O O . ASP A 1 80 ? 37.165 -11.316 -47.872 1.00 66.12 80 ASP A O 1
ATOM 653 N N . PRO A 1 81 ? 36.462 -13.244 -48.828 1.00 66.31 81 PRO A N 1
ATOM 654 C CA . PRO A 1 81 ? 36.063 -13.889 -47.576 1.00 66.31 81 PRO A CA 1
ATOM 655 C C . PRO A 1 81 ? 37.236 -14.164 -46.623 1.00 66.31 81 PRO A C 1
ATOM 657 O O . PRO A 1 81 ? 37.003 -14.291 -45.427 1.00 66.31 81 PRO A O 1
ATOM 660 N N . ASP A 1 82 ? 38.473 -14.186 -47.131 1.00 67.62 82 ASP A N 1
ATOM 661 C CA . ASP A 1 82 ? 39.699 -14.388 -46.340 1.00 67.62 82 ASP A CA 1
ATOM 662 C C . ASP A 1 82 ? 40.320 -13.065 -45.841 1.00 67.62 82 ASP A C 1
ATOM 664 O O . ASP A 1 82 ? 41.405 -13.053 -45.258 1.00 67.62 82 ASP A O 1
ATOM 668 N N . SER A 1 83 ? 39.674 -11.919 -46.094 1.00 74.56 83 SER A N 1
ATOM 669 C CA . SER A 1 83 ? 40.183 -10.622 -45.643 1.00 74.56 83 SER A CA 1
ATOM 670 C C . SER A 1 83 ? 39.848 -10.366 -44.170 1.00 74.56 83 SER A C 1
ATOM 672 O O . SER A 1 83 ? 38.712 -10.528 -43.724 1.00 74.56 83 SER A O 1
ATOM 674 N N . PHE A 1 84 ? 40.821 -9.849 -43.418 1.00 78.12 84 PHE A N 1
ATOM 675 C CA . PHE A 1 84 ? 40.629 -9.424 -42.024 1.00 78.12 84 PHE A CA 1
ATOM 676 C C . PHE A 1 84 ? 39.482 -8.400 -41.869 1.00 78.12 84 PHE A C 1
ATOM 678 O O . PHE A 1 84 ? 38.747 -8.404 -40.882 1.00 78.12 84 PHE A O 1
ATOM 685 N N . ALA A 1 85 ? 39.264 -7.560 -42.888 1.00 76.44 85 ALA A N 1
ATOM 686 C CA . ALA A 1 85 ? 38.159 -6.604 -42.930 1.00 76.44 85 ALA A CA 1
ATOM 687 C C . ALA A 1 85 ? 36.774 -7.280 -43.011 1.00 76.44 85 ALA A C 1
ATOM 689 O O . ALA A 1 85 ? 35.825 -6.793 -42.390 1.00 76.44 85 ALA A O 1
ATOM 690 N N . TYR A 1 86 ? 36.647 -8.398 -43.739 1.00 82.12 86 TYR A N 1
ATOM 691 C CA . TYR A 1 86 ? 35.406 -9.177 -43.821 1.00 82.12 86 TYR A CA 1
ATOM 692 C C . TYR A 1 86 ? 35.057 -9.825 -42.472 1.00 82.12 86 TYR A C 1
ATOM 694 O O . TYR A 1 86 ? 33.898 -9.787 -42.047 1.00 82.12 86 TYR A O 1
ATOM 702 N N . GLU A 1 87 ? 36.059 -10.339 -41.750 1.00 84.19 87 GLU A N 1
ATOM 703 C CA . GLU A 1 87 ? 35.877 -10.899 -40.404 1.00 84.19 87 GLU A CA 1
ATOM 704 C C . GLU A 1 87 ? 35.437 -9.833 -39.386 1.00 84.19 87 GLU A C 1
ATOM 706 O O . GLU A 1 87 ? 34.457 -10.032 -38.657 1.00 84.19 87 GLU A O 1
ATOM 711 N N . ILE A 1 88 ? 36.099 -8.665 -39.369 1.00 86.50 88 ILE A N 1
ATOM 712 C CA . ILE A 1 88 ? 35.726 -7.544 -38.487 1.00 86.50 88 ILE A CA 1
ATOM 713 C C . ILE A 1 88 ? 34.314 -7.047 -38.796 1.00 86.50 88 ILE A C 1
ATOM 715 O O . ILE A 1 88 ? 33.564 -6.732 -37.867 1.00 86.50 88 ILE A O 1
ATOM 719 N N . TYR A 1 89 ? 33.931 -6.980 -40.073 1.00 86.50 89 TYR A N 1
ATOM 720 C CA . TYR A 1 89 ? 32.597 -6.543 -40.475 1.00 86.50 89 TYR A CA 1
ATOM 721 C C . TYR A 1 89 ? 31.502 -7.411 -39.838 1.00 86.50 89 TYR A C 1
ATOM 723 O O . TYR A 1 89 ? 30.615 -6.886 -39.157 1.00 86.50 89 TYR A O 1
ATOM 731 N N . TRP A 1 90 ? 31.583 -8.736 -39.994 1.00 88.88 90 TRP A N 1
ATOM 732 C CA . TRP A 1 90 ? 30.588 -9.646 -39.423 1.00 88.88 90 TRP A CA 1
ATOM 733 C C . TRP A 1 90 ? 30.621 -9.662 -37.896 1.00 88.88 90 TRP A C 1
ATOM 735 O O . TRP A 1 90 ? 29.559 -9.654 -37.271 1.00 88.88 90 TRP A O 1
ATOM 745 N N . ALA A 1 91 ? 31.806 -9.606 -37.280 1.00 91.00 91 ALA A N 1
ATOM 746 C CA . ALA A 1 91 ? 31.929 -9.495 -35.827 1.00 91.00 91 ALA A CA 1
ATOM 747 C C . ALA A 1 91 ? 31.238 -8.226 -35.297 1.00 91.00 91 ALA A C 1
ATOM 749 O O . ALA A 1 91 ? 30.440 -8.288 -34.359 1.00 91.00 91 ALA A O 1
ATOM 750 N N . THR A 1 92 ? 31.478 -7.082 -35.939 1.00 93.06 92 THR A N 1
ATOM 751 C CA . THR A 1 92 ? 30.876 -5.793 -35.573 1.00 93.06 92 THR A CA 1
ATOM 752 C C . THR A 1 92 ? 29.360 -5.817 -35.743 1.00 93.06 92 THR A C 1
ATOM 754 O O . THR A 1 92 ? 28.633 -5.360 -34.858 1.00 93.06 92 THR A O 1
ATOM 757 N N . TRP A 1 93 ? 28.869 -6.392 -36.844 1.00 93.38 93 TRP A N 1
ATOM 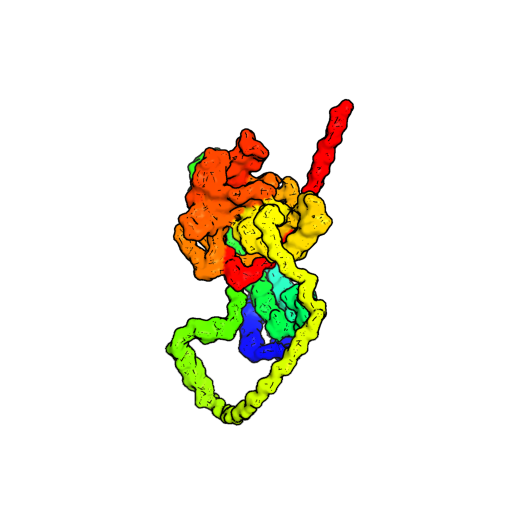758 C CA . TRP A 1 93 ? 27.439 -6.530 -37.107 1.00 93.38 93 TRP A CA 1
ATOM 759 C C . TRP A 1 93 ? 26.740 -7.398 -36.049 1.00 93.38 93 TRP A C 1
ATOM 761 O O . TRP A 1 93 ? 25.729 -6.979 -35.480 1.00 93.38 93 TRP A O 1
ATOM 771 N N . VAL A 1 94 ? 27.311 -8.562 -35.712 1.00 95.31 94 VAL A N 1
ATOM 772 C CA . VAL A 1 94 ? 26.761 -9.467 -34.687 1.00 95.31 94 VAL A CA 1
ATOM 773 C C . VAL A 1 94 ? 26.753 -8.803 -33.311 1.00 95.31 94 VAL A C 1
ATOM 775 O O . VAL A 1 94 ? 25.728 -8.827 -32.626 1.00 95.31 94 VAL A O 1
ATOM 778 N N . ILE A 1 95 ? 27.862 -8.174 -32.903 1.00 94.31 95 ILE A N 1
ATOM 779 C CA . ILE A 1 95 ? 27.952 -7.487 -31.606 1.00 94.31 95 ILE A CA 1
ATOM 780 C C . ILE A 1 95 ? 26.942 -6.332 -31.548 1.00 94.31 95 ILE A C 1
ATOM 782 O O . ILE A 1 95 ? 26.246 -6.184 -30.545 1.00 94.31 95 ILE A O 1
ATOM 786 N N . SER A 1 96 ? 26.802 -5.548 -32.620 1.00 95.31 96 SER A N 1
ATOM 787 C CA . SER A 1 96 ? 25.842 -4.439 -32.686 1.00 95.31 96 SER A CA 1
ATOM 788 C C . SER A 1 96 ? 24.390 -4.909 -32.544 1.00 95.31 96 SER A C 1
ATOM 790 O O . SER A 1 96 ? 23.621 -4.333 -31.761 1.00 95.31 96 SER A O 1
ATOM 792 N N . LEU A 1 97 ? 24.020 -5.995 -33.231 1.00 96.06 97 LEU A N 1
ATOM 793 C CA . LEU A 1 97 ? 22.685 -6.583 -33.128 1.00 96.06 97 LEU A CA 1
ATOM 794 C C . LEU A 1 97 ? 22.430 -7.145 -31.723 1.00 96.06 97 LEU A C 1
ATOM 796 O O . LEU A 1 97 ? 21.352 -6.935 -31.158 1.00 96.06 97 LEU A O 1
ATOM 800 N N . LEU A 1 98 ? 23.429 -7.797 -31.125 1.00 95.88 98 LEU A N 1
ATOM 801 C CA . LEU A 1 98 ? 23.349 -8.356 -29.778 1.00 95.88 98 LEU A CA 1
ATOM 802 C C . LEU A 1 98 ? 23.195 -7.262 -28.708 1.00 95.88 98 LEU A C 1
ATOM 804 O O . LEU A 1 98 ? 22.340 -7.389 -27.829 1.00 95.88 98 LEU A O 1
ATOM 808 N N . VAL A 1 99 ? 23.967 -6.174 -28.796 1.00 96.88 99 VAL A N 1
ATOM 809 C CA . VAL A 1 99 ? 23.879 -5.009 -27.895 1.00 96.88 99 VAL A CA 1
ATOM 810 C C . VAL A 1 99 ? 22.514 -4.343 -28.007 1.00 96.88 99 VAL A C 1
ATOM 812 O O . VAL A 1 99 ? 21.855 -4.122 -26.990 1.00 96.88 99 VAL A O 1
ATOM 815 N N . THR A 1 100 ? 22.056 -4.076 -29.232 1.00 95.75 100 THR A N 1
ATOM 816 C CA . THR A 1 100 ? 20.760 -3.429 -29.482 1.00 95.75 100 THR A CA 1
ATOM 817 C C . THR A 1 100 ? 19.605 -4.276 -28.953 1.00 95.75 100 THR A C 1
ATOM 819 O O . THR A 1 100 ? 18.742 -3.769 -28.237 1.00 95.75 100 THR A O 1
ATOM 822 N N . THR A 1 101 ? 19.618 -5.582 -29.231 1.00 95.12 101 THR A N 1
ATOM 823 C CA . THR A 1 101 ? 18.582 -6.512 -28.760 1.00 95.12 101 THR A CA 1
ATOM 824 C C . THR A 1 101 ? 18.596 -6.628 -27.237 1.00 95.12 101 THR A C 1
ATOM 826 O O . THR A 1 101 ? 17.548 -6.542 -26.602 1.00 95.12 101 THR A O 1
ATOM 829 N N . SER A 1 102 ? 19.780 -6.748 -26.630 1.00 95.38 102 SER A N 1
ATOM 830 C CA . SER A 1 102 ? 19.931 -6.827 -25.171 1.00 95.38 102 SER A CA 1
ATOM 831 C C . SER A 1 102 ? 19.440 -5.558 -24.477 1.00 95.38 102 SER A C 1
ATOM 833 O O . SER A 1 102 ? 18.718 -5.639 -23.485 1.00 95.38 102 SER A O 1
ATOM 835 N N . ASN A 1 103 ? 19.757 -4.384 -25.028 1.00 93.50 103 ASN A N 1
ATOM 836 C CA . ASN A 1 103 ? 19.261 -3.108 -24.517 1.00 93.50 103 ASN A CA 1
ATOM 837 C C . ASN A 1 103 ? 17.732 -2.997 -24.659 1.00 93.50 103 ASN A C 1
ATOM 839 O O . ASN A 1 103 ? 17.044 -2.555 -23.737 1.00 93.50 103 ASN A O 1
ATOM 843 N N . GLY A 1 104 ? 17.185 -3.477 -25.781 1.00 94.62 104 GLY A N 1
ATOM 844 C CA . GLY A 1 104 ? 15.744 -3.612 -25.984 1.00 94.62 104 GLY A CA 1
ATOM 845 C C . GLY A 1 104 ? 15.086 -4.489 -24.915 1.00 94.62 104 GLY A C 1
ATOM 846 O O . GLY A 1 104 ? 14.100 -4.076 -24.313 1.00 94.62 104 GLY A O 1
ATOM 847 N N . ILE A 1 105 ? 15.667 -5.652 -24.607 1.00 92.44 105 ILE A N 1
ATOM 848 C CA . ILE A 1 105 ? 15.188 -6.572 -23.562 1.00 92.44 105 ILE A CA 1
ATOM 849 C C . ILE A 1 105 ? 15.192 -5.898 -22.180 1.00 92.44 105 ILE A C 1
ATOM 851 O O . ILE A 1 105 ? 14.191 -5.972 -21.462 1.00 92.44 105 ILE A O 1
ATOM 855 N N . VAL A 1 106 ? 16.274 -5.201 -21.810 1.00 90.75 106 VAL A N 1
ATOM 856 C CA . VAL A 1 106 ? 16.361 -4.466 -20.532 1.00 90.75 106 VAL A CA 1
ATOM 857 C C . VAL A 1 106 ? 15.240 -3.433 -20.408 1.00 90.75 106 VAL A C 1
ATOM 859 O O . VAL A 1 106 ? 14.569 -3.378 -19.373 1.00 90.75 106 VAL A O 1
ATOM 862 N N . SER A 1 107 ? 14.993 -2.674 -21.478 1.00 88.56 107 SER A N 1
ATOM 863 C CA . SER A 1 107 ? 13.974 -1.624 -21.517 1.00 88.56 107 SER A CA 1
ATOM 864 C C . SER A 1 107 ? 12.544 -2.181 -21.501 1.00 88.56 107 SER A C 1
ATOM 866 O O . SER A 1 107 ? 11.738 -1.797 -20.649 1.00 88.56 107 SER A O 1
ATOM 868 N N . VAL A 1 108 ? 12.234 -3.139 -22.383 1.00 88.81 108 VAL A N 1
ATOM 869 C CA . VAL A 1 108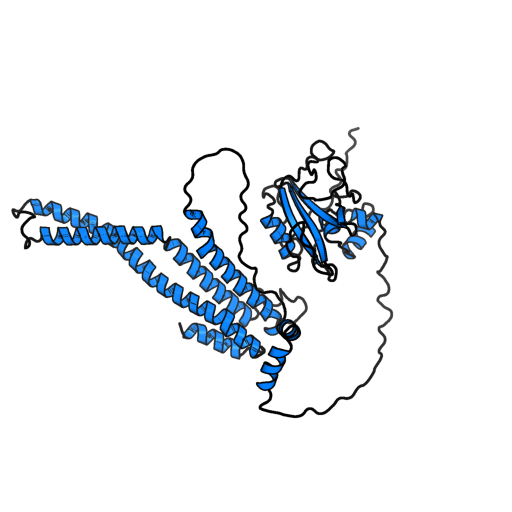 ? 10.888 -3.720 -22.545 1.00 88.81 108 VAL A CA 1
ATOM 870 C C . VAL A 1 108 ? 10.428 -4.415 -21.267 1.00 88.81 108 VAL A C 1
ATOM 872 O O . VAL A 1 108 ? 9.321 -4.168 -20.792 1.00 88.81 108 VAL A O 1
ATOM 875 N N . PHE A 1 109 ? 11.287 -5.237 -20.660 1.00 86.62 109 PHE A N 1
ATOM 876 C CA . PHE A 1 109 ? 10.948 -5.944 -19.423 1.00 86.62 109 PHE A CA 1
ATOM 877 C C . PHE A 1 109 ? 11.206 -5.118 -18.159 1.00 86.62 109 PHE A C 1
ATOM 879 O O . PHE A 1 109 ? 11.007 -5.627 -17.052 1.00 86.62 109 PHE A O 1
ATOM 886 N N . LYS A 1 110 ? 11.646 -3.857 -18.305 1.00 87.88 110 LYS A N 1
ATOM 887 C CA . LYS A 1 110 ? 12.007 -2.948 -17.205 1.00 87.88 110 LYS A CA 1
ATOM 888 C C . LYS A 1 110 ? 12.879 -3.653 -16.157 1.00 87.88 110 LYS A C 1
ATOM 890 O O . LYS A 1 110 ? 12.604 -3.577 -14.954 1.00 87.88 110 LYS A O 1
ATOM 895 N N . ILE A 1 111 ? 13.907 -4.368 -16.622 1.00 88.81 111 ILE A N 1
ATOM 896 C CA . ILE A 1 111 ? 14.698 -5.295 -15.797 1.00 88.81 111 ILE A CA 1
ATOM 897 C C . ILE A 1 111 ? 15.347 -4.563 -14.622 1.00 88.81 111 ILE A C 1
ATOM 899 O O . ILE A 1 111 ? 15.342 -5.105 -13.520 1.00 88.81 111 ILE A O 1
ATOM 903 N N . ASP A 1 112 ? 15.800 -3.318 -14.809 1.00 86.44 112 ASP A N 1
ATOM 904 C CA . ASP A 1 112 ? 16.363 -2.499 -13.727 1.00 86.44 112 ASP A CA 1
ATOM 905 C C . ASP A 1 112 ? 15.390 -2.359 -12.551 1.00 86.44 112 ASP A C 1
ATOM 907 O O . ASP A 1 112 ? 15.732 -2.647 -11.405 1.00 86.44 112 ASP A O 1
ATOM 911 N N . LYS A 1 113 ? 14.137 -1.970 -12.822 1.00 88.12 113 LYS A N 1
ATOM 912 C CA . LYS A 1 113 ? 13.126 -1.796 -11.769 1.00 88.12 113 LYS A CA 1
ATOM 913 C C . LYS A 1 113 ? 12.810 -3.125 -11.092 1.00 88.12 113 LYS A C 1
ATOM 915 O O . LYS A 1 113 ? 12.723 -3.185 -9.867 1.00 88.12 113 LYS A O 1
ATOM 920 N N . LYS A 1 114 ? 12.665 -4.186 -11.889 1.00 88.69 114 LYS A N 1
ATOM 921 C CA . LYS A 1 114 ? 12.353 -5.531 -11.397 1.00 88.69 114 LYS A CA 1
ATOM 922 C C . LYS A 1 114 ? 13.461 -6.082 -10.496 1.00 88.69 114 LYS A C 1
ATOM 924 O O . LYS A 1 114 ? 13.154 -6.666 -9.461 1.00 88.69 114 LYS A O 1
ATOM 929 N N . TYR A 1 115 ? 14.722 -5.858 -10.857 1.00 91.06 115 TYR A N 1
ATOM 930 C CA . TYR A 1 115 ? 15.890 -6.274 -10.085 1.00 91.06 115 TYR A CA 1
ATOM 931 C C . TYR A 1 115 ? 15.868 -5.701 -8.661 1.00 91.06 115 TYR A C 1
ATOM 933 O O . TYR A 1 115 ? 15.890 -6.464 -7.692 1.00 91.06 115 TYR A O 1
ATOM 941 N N . TYR A 1 116 ? 15.754 -4.373 -8.530 1.00 90.75 116 TYR A N 1
ATOM 942 C CA . TYR A 1 116 ? 15.758 -3.707 -7.222 1.00 90.75 116 TYR A CA 1
ATOM 943 C C . TYR A 1 116 ? 14.519 -4.039 -6.396 1.00 90.75 116 TYR A C 1
ATOM 945 O O . TYR A 1 116 ? 14.614 -4.217 -5.180 1.00 90.75 116 TYR A O 1
ATOM 953 N N . PHE A 1 117 ? 13.362 -4.131 -7.051 1.00 91.00 117 PHE A N 1
ATOM 954 C CA . PHE A 1 117 ? 12.108 -4.439 -6.383 1.00 91.00 117 PHE A CA 1
ATOM 955 C C . PHE A 1 117 ? 12.147 -5.820 -5.720 1.00 91.00 117 PHE A C 1
ATOM 957 O O . PHE A 1 117 ? 11.981 -5.917 -4.507 1.00 91.00 117 PHE A O 1
ATOM 964 N N . VAL A 1 118 ? 12.451 -6.874 -6.489 1.00 90.44 118 VAL A N 1
ATOM 965 C CA . VAL A 1 118 ? 12.460 -8.257 -5.982 1.00 90.44 118 VAL A CA 1
ATOM 966 C C . VAL A 1 118 ? 13.508 -8.441 -4.878 1.00 90.44 118 VAL A C 1
ATOM 968 O O . VAL A 1 118 ? 13.212 -9.088 -3.873 1.00 90.44 118 VAL A O 1
ATOM 971 N N . HIS A 1 119 ? 14.684 -7.815 -5.006 1.00 92.06 119 HIS A N 1
ATOM 972 C CA . HIS A 1 119 ? 15.709 -7.818 -3.955 1.00 92.06 119 HIS A CA 1
ATOM 973 C C . HIS A 1 119 ? 15.230 -7.156 -2.666 1.00 92.06 119 HIS A C 1
ATOM 975 O O . HIS A 1 119 ? 15.359 -7.729 -1.586 1.00 92.06 119 HIS A O 1
ATOM 981 N N . THR A 1 120 ? 14.632 -5.971 -2.777 1.00 91.06 120 THR A N 1
ATOM 982 C CA . THR A 1 120 ? 14.129 -5.238 -1.611 1.00 91.06 120 THR A CA 1
ATOM 983 C C . THR A 1 120 ? 13.016 -6.022 -0.915 1.00 91.06 120 THR A C 1
ATOM 985 O O . THR A 1 120 ? 13.009 -6.121 0.309 1.00 91.06 120 THR A O 1
ATOM 988 N N . THR A 1 121 ? 12.097 -6.629 -1.673 1.00 91.19 121 THR A N 1
ATOM 989 C CA . THR A 1 121 ? 11.024 -7.467 -1.118 1.00 91.19 121 THR A CA 1
ATOM 990 C C . THR A 1 121 ? 11.572 -8.706 -0.409 1.00 91.19 121 THR A C 1
ATOM 992 O O . THR A 1 121 ? 11.083 -9.060 0.663 1.00 91.19 121 THR A O 1
ATOM 995 N N . MET A 1 122 ? 12.597 -9.354 -0.969 1.00 93.44 122 MET A N 1
ATOM 996 C CA . MET A 1 122 ? 13.241 -10.513 -0.343 1.00 93.44 122 MET A CA 1
ATOM 997 C C . MET A 1 122 ? 13.873 -10.142 1.005 1.00 93.44 122 MET A C 1
ATOM 999 O O . MET A 1 122 ? 13.625 -10.822 2.001 1.00 93.44 122 MET A O 1
ATOM 1003 N N . GLU A 1 123 ? 14.598 -9.023 1.073 1.00 92.00 123 GLU A N 1
ATOM 1004 C CA . GLU A 1 123 ? 15.198 -8.556 2.329 1.00 92.00 123 GLU A CA 1
ATOM 1005 C C . GLU A 1 123 ? 14.147 -8.097 3.352 1.00 92.00 123 GLU A C 1
ATOM 1007 O O . GLU A 1 123 ? 14.297 -8.345 4.549 1.00 92.00 123 GLU A O 1
ATOM 1012 N N . GLN A 1 124 ? 13.032 -7.510 2.905 1.00 91.94 124 GLN A N 1
ATOM 1013 C CA . GLN A 1 124 ? 11.892 -7.220 3.782 1.00 91.94 124 GLN A CA 1
ATOM 1014 C C . GLN A 1 124 ? 11.300 -8.500 4.383 1.00 91.94 124 GLN A C 1
ATOM 1016 O O . GLN A 1 124 ? 11.102 -8.560 5.595 1.00 91.94 124 GLN A O 1
ATOM 1021 N N . LEU A 1 125 ? 11.066 -9.539 3.571 1.00 92.62 125 LEU A N 1
ATOM 1022 C CA . LEU A 1 125 ? 10.575 -10.835 4.056 1.00 92.62 125 LEU A CA 1
ATOM 1023 C C . LEU A 1 125 ? 11.552 -11.467 5.053 1.00 92.62 125 LEU A C 1
ATOM 1025 O O . LEU A 1 125 ? 11.130 -11.939 6.109 1.00 92.62 125 LEU A O 1
ATOM 1029 N N . ARG A 1 126 ? 12.856 -11.442 4.754 1.00 92.75 126 ARG A N 1
ATOM 1030 C CA . ARG A 1 126 ? 13.895 -11.944 5.661 1.00 92.75 126 ARG A CA 1
ATOM 1031 C C . ARG A 1 126 ? 13.894 -11.182 6.988 1.00 92.75 126 ARG A C 1
ATOM 1033 O O . ARG A 1 126 ? 13.960 -11.811 8.042 1.00 92.75 126 ARG A O 1
ATOM 1040 N N . SER A 1 127 ? 13.793 -9.854 6.945 1.00 92.31 127 SER A N 1
ATOM 1041 C CA . SER A 1 127 ? 13.747 -9.010 8.143 1.00 92.31 127 SER A CA 1
ATOM 1042 C C . SER A 1 127 ? 12.517 -9.305 9.007 1.00 92.31 127 SER A C 1
ATOM 1044 O O . SER A 1 127 ? 12.659 -9.482 10.215 1.00 92.31 127 SER A O 1
ATOM 1046 N N . GLU A 1 128 ? 11.330 -9.441 8.407 1.00 92.06 128 GLU A N 1
ATOM 1047 C CA . GLU A 1 128 ? 10.104 -9.803 9.137 1.00 92.06 128 GLU A CA 1
ATOM 1048 C C . GLU A 1 128 ? 10.215 -11.182 9.801 1.00 92.06 128 GLU A C 1
ATOM 1050 O O . GLU A 1 128 ? 9.800 -11.349 10.948 1.00 92.06 128 GLU A O 1
ATOM 1055 N N . GLY A 1 129 ? 10.822 -12.159 9.114 1.00 92.69 129 GLY A N 1
ATOM 1056 C CA . GLY A 1 129 ? 11.080 -13.488 9.671 1.00 92.69 129 GLY A CA 1
ATOM 1057 C C . GLY A 1 129 ? 11.946 -13.447 10.930 1.00 92.69 129 GLY A C 1
ATOM 1058 O O . GLY A 1 129 ? 11.603 -14.074 11.932 1.00 92.69 129 GLY A O 1
ATOM 1059 N N . TRP A 1 130 ? 13.053 -12.698 10.899 1.00 92.88 130 TRP A N 1
ATOM 1060 C CA . TRP A 1 130 ? 13.946 -12.565 12.056 1.00 92.88 130 TRP A CA 1
ATOM 1061 C C . TRP A 1 130 ? 13.310 -11.787 13.203 1.00 92.88 130 TRP A C 1
ATOM 1063 O O . TRP A 1 130 ? 13.380 -12.237 14.343 1.00 92.88 130 TRP A O 1
ATOM 1073 N N . GLN A 1 131 ? 12.616 -10.684 12.909 1.00 92.19 131 GLN A N 1
ATOM 1074 C CA . GLN A 1 131 ? 11.908 -9.914 13.934 1.00 92.19 131 GLN A CA 1
ATOM 1075 C C . GLN A 1 131 ? 10.875 -10.767 14.676 1.00 92.19 131 GLN A C 1
ATOM 1077 O O . GLN A 1 131 ? 10.723 -10.636 15.889 1.00 92.19 131 GLN A O 1
ATOM 1082 N N . TYR A 1 132 ? 10.178 -11.662 13.972 1.00 92.56 132 TYR A N 1
ATOM 1083 C CA . TYR A 1 132 ? 9.246 -12.589 14.607 1.00 92.56 132 TYR A CA 1
ATOM 1084 C C . TYR A 1 132 ? 9.963 -13.642 15.464 1.00 92.56 132 TYR A C 1
ATOM 1086 O O . TYR A 1 132 ? 9.578 -13.861 16.612 1.00 92.56 132 TYR A O 1
ATOM 1094 N N . LEU A 1 133 ? 11.018 -14.275 14.940 1.00 91.62 133 LEU A N 1
ATOM 1095 C CA . LEU A 1 133 ? 11.763 -15.302 15.677 1.00 91.62 133 LEU A CA 1
ATOM 1096 C C . LEU A 1 133 ? 12.438 -14.755 16.940 1.00 91.62 133 LEU A C 1
ATOM 1098 O O . LEU A 1 133 ? 12.459 -15.443 17.959 1.00 91.62 133 LEU A O 1
ATOM 1102 N N . GLU A 1 134 ? 12.937 -13.524 16.901 1.00 91.00 134 GLU A N 1
ATOM 1103 C CA . GLU A 1 134 ? 13.547 -12.846 18.049 1.00 91.00 134 GLU A CA 1
ATOM 1104 C C . GLU A 1 134 ? 12.523 -12.191 18.987 1.00 91.00 134 GLU A C 1
ATOM 1106 O O . GLU A 1 134 ? 12.906 -11.692 20.043 1.00 91.00 134 GLU A O 1
ATOM 1111 N N . LEU A 1 135 ? 11.234 -12.168 18.616 1.00 89.62 135 LEU A N 1
ATOM 1112 C CA . LEU A 1 135 ? 10.200 -11.360 19.277 1.00 89.62 135 LEU A CA 1
ATOM 1113 C C . LEU A 1 135 ? 10.647 -9.898 19.443 1.00 89.62 135 LEU A C 1
ATOM 1115 O O . LEU A 1 135 ? 10.453 -9.272 20.484 1.00 89.62 135 LEU A O 1
ATOM 1119 N N . SER A 1 136 ? 11.271 -9.350 18.404 1.00 88.75 136 SER A N 1
ATOM 1120 C CA . SER A 1 136 ? 11.814 -7.997 18.374 1.00 88.75 136 SER A CA 1
ATOM 1121 C C . SER A 1 136 ? 10.970 -7.087 17.474 1.00 88.75 136 SER A C 1
ATOM 1123 O O . SER A 1 136 ? 9.989 -7.503 16.845 1.00 88.75 136 SER A O 1
ATOM 1125 N N . GLY A 1 137 ? 11.279 -5.787 17.469 1.00 86.75 137 GLY A N 1
ATOM 1126 C CA . GLY A 1 137 ? 10.539 -4.804 16.678 1.00 86.75 137 GLY A CA 1
ATOM 1127 C C . GLY A 1 137 ? 9.039 -4.821 16.988 1.00 86.75 137 GLY A C 1
ATOM 1128 O O . GLY A 1 137 ? 8.622 -4.590 18.121 1.00 86.75 137 GLY A O 1
ATOM 1129 N N . ARG A 1 138 ? 8.210 -5.111 15.984 1.00 82.69 138 ARG A N 1
ATOM 1130 C CA . ARG A 1 138 ? 6.739 -5.106 16.100 1.00 82.69 138 ARG A CA 1
ATOM 1131 C C . ARG A 1 138 ? 6.190 -6.290 16.905 1.00 82.69 138 ARG A C 1
ATOM 1133 O O . ARG A 1 138 ? 5.078 -6.215 17.419 1.00 82.69 138 ARG A O 1
ATOM 1140 N N . TYR A 1 139 ? 6.978 -7.353 17.057 1.00 88.38 139 TYR A N 1
ATOM 1141 C CA . TYR A 1 139 ? 6.594 -8.570 17.777 1.00 88.38 139 TYR A CA 1
ATOM 1142 C C . TYR A 1 139 ? 7.050 -8.561 19.246 1.00 88.38 139 TYR A C 1
ATOM 1144 O O . TYR A 1 139 ? 6.744 -9.484 19.993 1.00 88.38 139 TYR A O 1
ATOM 1152 N N . SER A 1 140 ? 7.688 -7.474 19.697 1.00 84.44 140 SER A N 1
ATOM 1153 C CA . SER A 1 140 ? 8.135 -7.253 21.087 1.00 84.44 140 SER A CA 1
ATOM 1154 C C . SER A 1 140 ? 7.016 -6.991 22.105 1.00 84.44 140 SER A C 1
ATOM 1156 O O . SER A 1 140 ? 7.282 -6.657 23.257 1.00 84.44 140 SER A O 1
ATOM 1158 N N . GLY A 1 141 ? 5.751 -7.133 21.698 1.00 75.75 141 GLY A N 1
ATOM 1159 C CA . GLY A 1 141 ? 4.576 -6.833 22.525 1.00 75.75 141 GLY A CA 1
ATOM 1160 C C . GLY A 1 141 ? 3.800 -5.591 22.080 1.00 75.75 141 GLY A C 1
ATOM 1161 O O . GLY A 1 141 ? 2.790 -5.256 22.694 1.00 75.75 141 GLY A O 1
ATOM 1162 N N . PHE A 1 142 ? 4.203 -4.939 20.981 1.00 75.19 142 PHE A N 1
ATOM 1163 C CA . PHE A 1 142 ? 3.462 -3.819 20.384 1.00 75.19 142 PHE A CA 1
ATOM 1164 C C . PHE A 1 142 ? 2.011 -4.194 20.025 1.00 75.19 142 PHE A C 1
ATOM 1166 O O . PHE A 1 142 ? 1.097 -3.405 20.257 1.00 75.19 142 PHE A O 1
ATOM 1173 N N . HIS A 1 143 ? 1.786 -5.403 19.498 1.00 68.75 143 HIS A N 1
ATOM 1174 C CA . HIS A 1 143 ? 0.449 -5.889 19.128 1.00 68.75 143 HIS A CA 1
ATOM 1175 C C . HIS A 1 143 ? -0.376 -6.437 20.305 1.00 68.75 143 HIS A C 1
ATOM 1177 O O . HIS A 1 143 ? -1.594 -6.545 20.190 1.00 68.75 143 HIS A O 1
ATOM 1183 N N . THR A 1 144 ? 0.255 -6.752 21.440 1.00 77.69 144 THR A N 1
ATOM 1184 C CA . THR A 1 144 ? -0.406 -7.305 22.636 1.00 77.69 144 THR A CA 1
ATOM 1185 C C . THR A 1 144 ? 0.040 -6.556 23.898 1.00 77.69 144 THR A C 1
ATOM 1187 O O . THR A 1 144 ? 0.770 -7.112 24.724 1.00 77.69 144 THR A O 1
ATOM 1190 N N . PRO A 1 145 ? -0.355 -5.280 24.063 1.00 73.31 145 PRO A N 1
ATOM 1191 C CA . PRO A 1 145 ? 0.065 -4.482 25.208 1.00 73.31 145 PRO A CA 1
ATOM 1192 C C . PRO A 1 145 ? -0.447 -5.093 26.520 1.00 73.31 145 PRO A C 1
ATOM 1194 O O . PRO A 1 145 ? -1.640 -5.349 26.671 1.00 73.31 145 PRO A O 1
ATOM 1197 N N . GLY A 1 146 ? 0.463 -5.312 27.472 1.00 73.12 146 GLY A N 1
ATOM 1198 C CA . GLY A 1 146 ? 0.151 -5.877 28.792 1.00 73.12 146 GLY A CA 1
ATOM 1199 C C . GLY A 1 146 ? 0.218 -7.406 28.885 1.00 73.12 146 GLY A C 1
ATOM 1200 O O . GLY A 1 146 ? 0.046 -7.940 29.975 1.00 73.12 146 GLY A O 1
ATOM 1201 N N . VAL A 1 147 ? 0.510 -8.106 27.784 1.00 80.81 147 VAL A N 1
ATOM 1202 C CA . VAL A 1 147 ? 0.770 -9.554 27.771 1.00 80.81 147 VAL A CA 1
ATOM 1203 C C . VAL A 1 147 ? 2.223 -9.781 27.369 1.00 80.81 147 VAL A C 1
ATOM 1205 O O . VAL A 1 147 ? 2.733 -9.095 26.481 1.00 80.81 147 VAL A O 1
ATOM 1208 N N . THR A 1 148 ? 2.907 -10.730 28.012 1.00 83.31 148 THR A N 1
ATOM 1209 C CA . THR A 1 148 ? 4.274 -11.087 27.623 1.00 83.31 148 THR A CA 1
ATOM 1210 C C . THR A 1 148 ? 4.289 -11.566 26.165 1.00 83.31 148 THR A C 1
ATOM 1212 O O . THR A 1 148 ? 3.460 -12.398 25.779 1.00 83.31 148 THR A O 1
ATOM 1215 N N . PRO A 1 149 ? 5.181 -11.026 25.316 1.00 84.88 149 PRO A N 1
ATOM 1216 C CA . PRO A 1 149 ? 5.251 -11.434 23.923 1.00 84.88 149 PRO A CA 1
ATOM 1217 C C . PRO A 1 149 ? 5.703 -12.891 23.844 1.00 84.88 149 PRO A C 1
ATOM 1219 O O . PRO A 1 149 ? 6.723 -13.278 24.411 1.00 84.88 149 PRO A O 1
ATOM 1222 N N . THR A 1 150 ? 4.927 -13.702 23.134 1.00 89.25 150 THR A N 1
ATOM 1223 C CA . THR A 1 150 ? 5.244 -15.096 22.819 1.00 89.25 150 THR A CA 1
ATOM 1224 C C . THR A 1 150 ? 5.058 -15.313 21.325 1.00 89.25 150 THR A C 1
ATOM 1226 O O . THR A 1 150 ? 4.240 -14.636 20.695 1.00 89.25 150 THR A O 1
ATOM 1229 N N . HIS A 1 151 ? 5.783 -16.277 20.749 1.00 89.44 151 HIS A N 1
ATOM 1230 C CA . HIS A 1 151 ? 5.619 -16.653 19.339 1.00 89.44 151 HIS A CA 1
ATOM 1231 C C . HIS A 1 151 ? 4.162 -17.011 19.027 1.00 89.44 151 HIS A C 1
ATOM 1233 O O . HIS A 1 151 ? 3.620 -16.579 18.018 1.00 89.44 151 HIS A O 1
ATOM 1239 N N . GLU A 1 152 ? 3.485 -17.675 19.963 1.00 87.25 152 GLU A N 1
ATOM 1240 C CA . GLU A 1 152 ? 2.085 -18.079 19.841 1.00 87.25 152 GLU A CA 1
ATOM 1241 C C . GLU A 1 152 ? 1.123 -16.896 19.648 1.00 87.25 152 GLU A C 1
ATOM 1243 O O . GLU A 1 152 ? 0.308 -16.897 18.722 1.00 87.25 152 GLU A O 1
ATOM 1248 N N . ASN A 1 153 ? 1.256 -15.860 20.482 1.00 86.62 153 ASN A N 1
ATOM 1249 C CA . ASN A 1 153 ? 0.400 -14.673 20.432 1.00 86.62 153 ASN A CA 1
ATOM 1250 C C . ASN A 1 153 ? 0.710 -13.792 19.215 1.00 86.62 153 ASN A C 1
ATOM 1252 O O . ASN A 1 153 ? -0.166 -13.097 18.702 1.00 86.62 153 ASN A O 1
ATOM 1256 N N . GLN A 1 154 ? 1.962 -13.806 18.752 1.00 87.44 154 GLN A N 1
ATOM 1257 C CA . GLN A 1 154 ? 2.430 -12.955 17.660 1.00 87.44 154 GLN A CA 1
ATOM 1258 C C . GLN A 1 154 ? 2.282 -13.600 16.270 1.00 87.44 154 GLN A C 1
ATOM 1260 O O . GLN A 1 154 ? 2.334 -12.896 15.259 1.00 87.44 154 GLN A O 1
ATOM 1265 N N . PHE A 1 155 ? 2.049 -14.915 16.195 1.00 87.56 155 PHE A N 1
ATOM 1266 C CA . PHE A 1 155 ? 2.053 -15.686 14.946 1.00 87.56 155 PHE A CA 1
ATOM 1267 C C . PHE A 1 155 ? 1.064 -15.170 13.893 1.00 87.56 155 PHE A C 1
ATOM 1269 O O . PHE A 1 155 ? 1.400 -15.055 12.715 1.00 87.56 155 PHE A O 1
ATOM 1276 N N . VAL A 1 156 ? -0.152 -14.806 14.308 1.00 84.31 156 VAL A N 1
ATOM 1277 C CA . VAL A 1 156 ? -1.192 -14.323 13.384 1.00 84.31 156 VAL A CA 1
ATOM 1278 C C . VAL A 1 156 ? -0.800 -12.976 12.765 1.00 84.31 156 VAL A C 1
ATOM 1280 O O . VAL A 1 156 ? -0.992 -12.759 11.566 1.00 84.31 156 VAL A O 1
ATOM 1283 N N . TYR A 1 157 ? -0.195 -12.084 13.555 1.00 84.69 157 TYR A N 1
ATOM 1284 C CA . TYR A 1 157 ? 0.312 -10.800 13.064 1.00 84.69 157 TYR A CA 1
ATOM 1285 C C . TYR A 1 157 ? 1.464 -10.995 12.080 1.00 84.69 157 TYR A C 1
ATOM 1287 O O . TYR A 1 157 ? 1.501 -10.321 11.050 1.00 84.69 157 TYR A O 1
ATOM 1295 N N . PHE A 1 158 ? 2.347 -11.958 12.353 1.00 90.50 158 PHE A N 1
ATOM 1296 C CA . PHE A 1 158 ? 3.421 -12.333 11.441 1.00 90.50 158 PHE A CA 1
ATOM 1297 C C . PHE A 1 158 ? 2.881 -12.855 10.101 1.00 90.50 158 PHE A C 1
ATOM 1299 O O . PHE A 1 158 ? 3.256 -12.338 9.049 1.00 90.50 158 PHE A O 1
ATOM 1306 N N . CYS A 1 159 ? 1.942 -13.810 10.113 1.00 85.88 159 CYS A N 1
ATOM 1307 C CA . CYS A 1 159 ? 1.321 -14.311 8.881 1.00 85.88 159 CYS A CA 1
ATOM 1308 C C . CYS A 1 159 ? 0.693 -13.176 8.061 1.00 85.88 159 CYS A C 1
ATOM 1310 O O . CYS A 1 159 ? 0.889 -13.095 6.850 1.00 85.88 159 CYS A O 1
ATOM 1312 N N . HIS A 1 160 ? -0.009 -12.257 8.724 1.00 82.81 160 HIS A N 1
ATOM 1313 C CA . HIS A 1 160 ? -0.618 -11.112 8.059 1.00 82.81 160 HIS A CA 1
ATOM 1314 C C . HIS A 1 160 ? 0.425 -10.150 7.461 1.00 82.81 160 HIS A C 1
ATOM 1316 O O . HIS A 1 160 ? 0.227 -9.629 6.363 1.00 82.81 160 HIS A O 1
ATOM 1322 N N . ALA A 1 161 ? 1.549 -9.919 8.145 1.00 85.94 161 ALA A N 1
ATOM 1323 C CA . ALA A 1 161 ? 2.639 -9.095 7.623 1.00 85.94 161 ALA A CA 1
ATOM 1324 C C . ALA A 1 161 ? 3.262 -9.710 6.357 1.00 85.94 161 ALA A C 1
ATOM 1326 O O . ALA A 1 161 ? 3.419 -9.013 5.353 1.00 85.94 161 ALA A O 1
ATOM 1327 N N . VAL A 1 162 ? 3.533 -11.019 6.371 1.00 88.56 162 VAL A N 1
ATOM 1328 C CA . VAL A 1 162 ? 4.053 -11.764 5.211 1.00 88.56 162 VAL A CA 1
ATOM 1329 C C . VAL A 1 162 ? 3.089 -11.684 4.026 1.00 88.56 162 VAL A C 1
ATOM 1331 O O . VAL A 1 162 ? 3.500 -11.407 2.898 1.00 88.56 162 VAL A O 1
ATOM 1334 N N . GLU A 1 163 ? 1.793 -11.874 4.269 1.00 85.44 163 GLU A N 1
ATOM 1335 C CA . GLU A 1 163 ? 0.779 -11.805 3.216 1.00 85.44 163 GLU A CA 1
ATOM 1336 C C . GLU A 1 163 ? 0.633 -10.403 2.639 1.00 85.44 163 GLU A C 1
ATOM 1338 O O . GLU A 1 163 ? 0.528 -10.251 1.425 1.00 85.44 163 GLU A O 1
ATOM 1343 N N . LYS A 1 164 ? 0.700 -9.367 3.478 1.00 84.31 164 LYS A N 1
ATOM 1344 C CA . LYS A 1 164 ? 0.691 -7.979 3.015 1.00 84.31 164 LYS A CA 1
ATOM 1345 C C . LYS A 1 164 ? 1.865 -7.689 2.076 1.00 84.31 164 LYS A C 1
ATOM 1347 O O . LYS A 1 164 ? 1.663 -7.060 1.039 1.00 84.31 164 LYS A O 1
ATOM 1352 N N . ILE A 1 165 ? 3.069 -8.159 2.412 1.00 87.75 165 ILE A N 1
ATOM 1353 C CA . ILE A 1 165 ? 4.256 -7.995 1.557 1.00 87.75 165 ILE A CA 1
ATOM 1354 C C . ILE A 1 165 ? 4.063 -8.731 0.228 1.00 87.75 165 ILE A C 1
ATOM 1356 O O . ILE A 1 165 ? 4.332 -8.171 -0.835 1.00 87.75 165 ILE A O 1
ATOM 1360 N N . LYS A 1 166 ? 3.530 -9.956 0.270 1.00 84.00 166 LYS A N 1
ATOM 1361 C CA . LYS A 1 166 ? 3.234 -10.740 -0.934 1.00 84.00 166 LYS A CA 1
ATOM 1362 C C . LYS A 1 166 ? 2.202 -10.051 -1.831 1.00 84.00 166 LYS A C 1
ATOM 1364 O O . LYS A 1 166 ? 2.422 -9.946 -3.031 1.00 84.00 166 LYS A O 1
ATOM 1369 N N . MET A 1 167 ? 1.101 -9.555 -1.270 1.00 79.69 167 MET A N 1
ATOM 1370 C CA . MET A 1 167 ? 0.059 -8.874 -2.047 1.00 79.69 167 MET A CA 1
ATOM 1371 C C . MET A 1 167 ? 0.582 -7.592 -2.691 1.00 79.69 167 MET A C 1
ATOM 1373 O O . MET A 1 167 ? 0.342 -7.369 -3.873 1.00 79.69 167 MET A O 1
ATOM 1377 N N . HIS A 1 168 ? 1.382 -6.811 -1.960 1.00 81.56 168 HIS A N 1
ATOM 1378 C CA . HIS A 1 168 ? 2.040 -5.637 -2.525 1.00 81.56 168 HIS A CA 1
ATOM 1379 C C . HIS A 1 168 ? 2.964 -6.005 -3.698 1.00 81.56 168 HIS A C 1
ATOM 1381 O O . HIS A 1 168 ? 2.960 -5.331 -4.725 1.00 81.56 168 HIS A O 1
ATOM 1387 N N . GLN A 1 169 ? 3.700 -7.118 -3.601 1.00 85.94 169 GLN A N 1
ATOM 1388 C CA . GLN A 1 169 ? 4.474 -7.632 -4.732 1.00 85.94 169 GLN A CA 1
ATOM 1389 C C . GLN A 1 169 ? 3.604 -8.007 -5.933 1.00 85.94 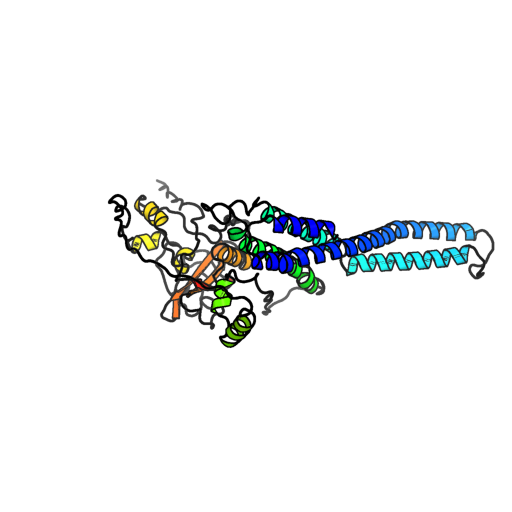169 GLN A C 1
ATOM 1391 O O . GLN A 1 169 ? 3.976 -7.690 -7.062 1.00 85.94 169 GLN A O 1
ATOM 1396 N N . VAL A 1 170 ? 2.457 -8.654 -5.726 1.00 81.12 170 VAL A N 1
ATOM 1397 C CA . VAL A 1 170 ? 1.551 -9.000 -6.831 1.00 81.12 170 VAL A CA 1
ATOM 1398 C C . VAL A 1 170 ? 1.006 -7.740 -7.514 1.00 81.12 170 VAL A C 1
ATOM 1400 O O . VAL A 1 170 ? 0.961 -7.686 -8.743 1.00 81.12 170 VAL A O 1
ATOM 1403 N N . GLU A 1 171 ? 0.636 -6.714 -6.749 1.00 77.44 171 GLU A N 1
ATOM 1404 C CA . GLU A 1 171 ? 0.158 -5.437 -7.293 1.00 77.44 171 GLU A CA 1
ATOM 1405 C C . GLU A 1 171 ? 1.216 -4.748 -8.169 1.00 77.44 171 GLU A C 1
ATOM 1407 O O . GLU A 1 171 ? 0.931 -4.328 -9.293 1.00 77.44 171 GLU A O 1
ATOM 1412 N N . GLU A 1 172 ? 2.455 -4.656 -7.687 1.00 78.94 172 GLU A N 1
ATOM 1413 C CA . GLU A 1 172 ? 3.545 -4.017 -8.432 1.00 78.94 172 GLU A CA 1
ATOM 1414 C C . GLU A 1 172 ? 3.935 -4.817 -9.686 1.00 78.94 172 GLU A C 1
ATOM 1416 O O . GLU A 1 172 ? 4.180 -4.225 -10.737 1.00 78.94 172 GLU A O 1
ATOM 1421 N N . GLU A 1 173 ? 3.971 -6.153 -9.607 1.00 76.75 173 GLU A N 1
ATOM 1422 C CA . GLU A 1 173 ? 4.413 -6.995 -10.725 1.00 76.75 173 GLU A CA 1
ATOM 1423 C C . GLU A 1 173 ? 3.338 -7.240 -11.785 1.00 76.75 173 GLU A C 1
ATOM 1425 O O . GLU A 1 173 ? 3.689 -7.362 -12.953 1.00 76.75 173 GLU A O 1
ATOM 1430 N N . TYR A 1 174 ? 2.057 -7.325 -11.423 1.00 71.06 174 TYR A N 1
ATOM 1431 C CA . TYR A 1 174 ? 1.011 -7.756 -12.362 1.00 71.06 174 TYR A CA 1
ATOM 1432 C C . TYR A 1 174 ? -0.017 -6.670 -12.678 1.00 71.06 174 TYR A C 1
ATOM 1434 O O . TYR A 1 174 ? -0.519 -6.633 -13.799 1.00 71.06 174 TYR A O 1
ATOM 1442 N N . PHE A 1 175 ? -0.298 -5.757 -11.743 1.00 58.72 175 PHE A N 1
ATOM 1443 C CA . PHE A 1 175 ? -1.335 -4.735 -11.932 1.00 58.72 175 PHE A CA 1
ATOM 1444 C C . PHE A 1 175 ? -0.788 -3.429 -12.508 1.00 58.72 175 PHE A C 1
ATOM 1446 O O . PHE A 1 175 ? -1.410 -2.819 -13.372 1.00 58.72 175 PHE A O 1
ATOM 1453 N N . LYS A 1 176 ? 0.410 -3.000 -12.105 1.00 57.50 176 LYS A N 1
ATOM 1454 C CA . LYS A 1 176 ? 0.996 -1.761 -12.651 1.00 57.50 176 LYS A CA 1
ATOM 1455 C C . LYS A 1 176 ? 1.602 -1.910 -14.048 1.00 57.50 176 LYS A C 1
ATOM 1457 O O . LYS A 1 176 ? 1.812 -0.911 -14.740 1.00 57.50 176 LYS A O 1
ATOM 1462 N N . LEU A 1 177 ? 1.877 -3.138 -14.490 1.00 49.97 177 LEU A N 1
ATOM 1463 C CA . LEU A 1 177 ? 2.327 -3.395 -15.861 1.00 49.97 177 LEU A CA 1
ATOM 1464 C C . LEU A 1 177 ? 1.190 -3.243 -16.884 1.00 49.97 177 LEU A C 1
ATOM 1466 O O . LEU A 1 177 ? 1.453 -2.808 -18.002 1.00 49.97 177 LEU A O 1
ATOM 1470 N N . THR A 1 178 ? -0.063 -3.512 -16.505 1.00 46.59 178 THR A N 1
ATOM 1471 C CA . THR A 1 178 ? -1.230 -3.424 -17.399 1.00 46.59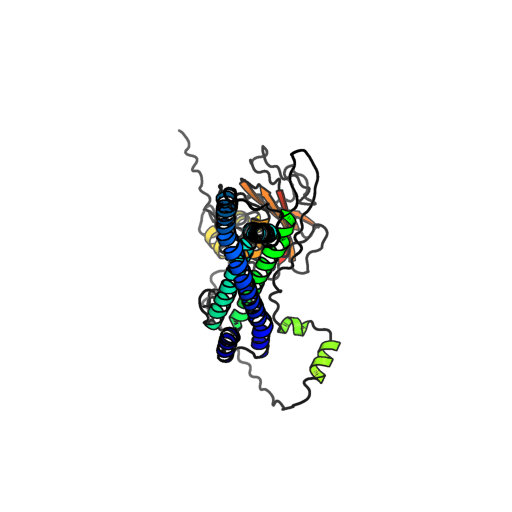 178 THR A CA 1
ATOM 1472 C C . THR A 1 178 ? -1.597 -1.978 -17.750 1.00 46.59 178 THR A C 1
ATOM 1474 O O . THR A 1 178 ? -1.947 -1.699 -18.892 1.00 46.59 178 THR A O 1
ATOM 1477 N N . ASP A 1 179 ? -1.418 -1.034 -16.822 1.00 46.38 179 ASP A N 1
ATOM 1478 C CA . ASP A 1 179 ? -1.684 0.396 -17.062 1.00 46.38 179 ASP A CA 1
ATOM 1479 C C . ASP A 1 179 ? -0.574 1.108 -17.864 1.00 46.38 179 ASP A C 1
ATOM 1481 O O . ASP A 1 179 ? -0.758 2.227 -18.335 1.00 46.38 179 ASP A O 1
ATOM 1485 N N . SER A 1 180 ? 0.590 0.473 -18.050 1.00 42.62 180 SER A N 1
ATOM 1486 C CA . SER A 1 180 ? 1.734 1.080 -18.750 1.00 42.62 180 SER A CA 1
ATOM 1487 C C . SER A 1 180 ? 1.667 0.988 -20.286 1.00 42.62 180 SER A C 1
ATOM 1489 O O . SER A 1 180 ? 2.528 1.570 -20.942 1.00 42.62 180 SER A O 1
ATOM 1491 N N . HIS A 1 181 ? 0.703 0.258 -20.864 1.00 42.34 181 HIS A N 1
ATOM 1492 C CA . HIS A 1 181 ? 0.613 0.017 -22.317 1.00 42.34 181 HIS A CA 1
ATOM 1493 C C . HIS A 1 181 ? -0.504 0.789 -23.041 1.00 42.34 181 HIS A C 1
ATOM 1495 O O . HIS A 1 181 ? -0.646 0.655 -24.254 1.00 42.34 181 HIS A O 1
ATOM 1501 N N . THR A 1 182 ? -1.260 1.648 -22.356 1.00 32.28 182 THR A N 1
ATOM 1502 C CA . THR A 1 182 ? -2.226 2.542 -23.013 1.00 32.28 182 THR A CA 1
ATOM 1503 C C . THR A 1 182 ? -1.599 3.915 -23.260 1.00 32.28 182 THR A C 1
ATOM 1505 O O . THR A 1 182 ? -1.467 4.723 -22.342 1.00 32.28 182 THR A O 1
ATOM 1508 N N . HIS A 1 183 ? -1.186 4.163 -24.507 1.00 33.62 183 HIS A N 1
ATOM 1509 C CA . HIS A 1 183 ? -0.788 5.482 -25.007 1.00 33.62 183 HIS A CA 1
ATOM 1510 C C . HIS A 1 183 ? -1.930 6.510 -24.862 1.00 33.62 183 HIS A C 1
ATOM 1512 O O . HIS A 1 183 ? -3.091 6.202 -25.119 1.00 33.62 183 HIS A O 1
ATOM 1518 N N . THR A 1 184 ? -1.584 7.746 -24.491 1.00 35.75 184 THR A N 1
ATOM 1519 C CA . THR A 1 184 ? -2.439 8.950 -24.549 1.00 35.75 184 THR A CA 1
ATOM 1520 C C . THR A 1 184 ? -2.894 9.250 -25.987 1.00 35.75 184 THR A C 1
ATOM 1522 O O . THR A 1 184 ? -2.095 9.065 -26.908 1.00 35.75 184 THR A O 1
ATOM 1525 N N . PRO A 1 185 ? -4.134 9.751 -26.209 1.00 31.92 185 PRO A N 1
ATOM 1526 C CA . PRO A 1 185 ? -4.316 11.202 -26.423 1.00 31.92 185 PRO A CA 1
ATOM 1527 C C . PRO A 1 185 ? -5.683 11.744 -25.885 1.00 31.92 185 PRO A C 1
ATOM 1529 O O . PRO A 1 185 ? -6.229 11.148 -24.962 1.00 31.92 185 PRO A O 1
ATOM 1532 N N . PRO A 1 186 ? -6.151 12.952 -26.283 1.00 33.97 186 PRO A N 1
ATOM 1533 C CA . PRO A 1 186 ? -6.366 14.122 -25.429 1.00 33.97 186 PRO A CA 1
ATOM 1534 C C . PRO A 1 186 ? -7.788 14.267 -24.838 1.00 33.97 186 PRO A C 1
ATOM 1536 O O . PRO A 1 186 ? -8.728 13.573 -25.207 1.00 33.97 186 PRO A O 1
ATOM 1539 N N . LYS A 1 187 ? -7.919 15.239 -23.921 1.00 40.41 187 LYS A N 1
ATOM 1540 C CA . LYS A 1 187 ? -9.161 15.727 -23.290 1.00 40.41 187 LYS A CA 1
ATOM 1541 C C . LYS A 1 187 ? -10.357 15.807 -24.256 1.00 40.41 187 LYS A C 1
ATOM 1543 O O . LYS A 1 187 ? -10.290 16.596 -25.192 1.00 40.41 187 LYS A O 1
ATOM 1548 N N . GLN A 1 188 ? -11.470 15.158 -23.905 1.00 26.45 188 GLN A N 1
ATOM 1549 C CA . GLN A 1 188 ? -12.796 15.781 -23.744 1.00 26.45 188 GLN A CA 1
ATOM 1550 C C . GLN A 1 188 ? -13.836 14.777 -23.212 1.00 26.45 188 GLN A C 1
ATOM 1552 O O . GLN A 1 188 ? -13.881 13.629 -23.633 1.00 26.45 188 GLN A O 1
ATOM 1557 N N . ASP A 1 189 ? -14.620 15.270 -22.254 1.00 26.50 189 ASP A N 1
ATOM 1558 C CA . ASP A 1 189 ? -16.002 14.943 -21.892 1.00 26.50 189 ASP A CA 1
ATOM 1559 C C . ASP A 1 189 ? -16.481 13.483 -21.774 1.00 26.50 189 ASP A C 1
ATOM 1561 O O . ASP A 1 189 ? -16.714 12.769 -22.739 1.00 26.50 189 ASP A O 1
ATOM 1565 N N . GLY A 1 190 ? -16.819 13.135 -20.526 1.00 29.59 190 GLY A N 1
ATOM 1566 C CA . GLY A 1 190 ? -18.046 12.412 -20.192 1.00 29.59 190 GLY A CA 1
ATOM 1567 C C . GLY A 1 190 ? -18.156 10.947 -20.613 1.00 29.59 190 GLY A C 1
ATOM 1568 O O . GLY A 1 190 ? -18.781 10.645 -21.621 1.00 29.59 190 GLY A O 1
ATOM 1569 N N . LYS A 1 191 ? -17.743 10.029 -19.730 1.00 25.92 191 LYS A N 1
ATOM 1570 C CA . LYS A 1 191 ? -18.580 8.946 -19.164 1.00 25.92 191 LYS A CA 1
ATOM 1571 C C . LYS A 1 191 ? -17.740 7.993 -18.308 1.00 25.92 191 LYS A C 1
ATOM 1573 O O . LYS A 1 191 ? -16.552 7.803 -18.517 1.00 25.92 191 LYS A O 1
ATOM 1578 N N . SER A 1 192 ? -18.434 7.455 -17.312 1.00 32.81 192 SER A N 1
ATOM 1579 C CA . SER A 1 192 ? -18.081 6.381 -16.385 1.00 32.81 192 SER A CA 1
ATOM 1580 C C . SER A 1 192 ? -17.210 5.272 -16.978 1.00 32.81 192 SER A C 1
ATOM 1582 O O . SER A 1 192 ? -17.643 4.640 -17.932 1.00 32.81 192 SER A O 1
ATOM 1584 N N . GLU A 1 193 ? -16.118 4.915 -16.296 1.00 24.88 193 GLU A N 1
ATOM 1585 C CA . GLU A 1 193 ? -15.694 3.515 -16.211 1.00 24.88 193 GLU A CA 1
ATOM 1586 C C . GLU A 1 193 ? -14.936 3.223 -14.907 1.00 24.88 193 GLU A C 1
ATOM 1588 O O . GLU A 1 193 ? -13.999 3.912 -14.504 1.00 24.88 193 GLU A O 1
ATOM 1593 N N . SER A 1 194 ? -15.435 2.204 -14.214 1.00 33.69 194 SER A N 1
ATOM 1594 C CA . SER A 1 194 ? -14.941 1.624 -12.974 1.00 33.69 194 SER A CA 1
ATOM 1595 C C . SER A 1 194 ? -13.600 0.918 -13.174 1.00 33.69 194 SER A C 1
ATOM 1597 O O . SER A 1 194 ? -13.475 0.084 -14.068 1.00 33.69 194 SER A O 1
ATOM 1599 N N . LYS A 1 195 ? -12.653 1.124 -12.257 1.00 28.19 195 LYS A N 1
ATOM 1600 C CA . LYS A 1 195 ? -11.612 0.128 -11.963 1.00 28.19 195 LYS A CA 1
ATOM 1601 C C . LYS A 1 195 ? -11.740 -0.312 -10.508 1.00 28.19 195 LYS A C 1
ATOM 1603 O O . LYS A 1 195 ? -11.091 0.227 -9.615 1.00 28.19 195 LYS A O 1
ATOM 1608 N N . ASP A 1 196 ? -12.618 -1.288 -10.294 1.00 34.28 196 ASP A N 1
ATOM 1609 C CA . ASP A 1 196 ? -12.502 -2.228 -9.182 1.00 34.28 196 ASP A CA 1
ATOM 1610 C C . ASP A 1 196 ? -11.176 -2.981 -9.347 1.00 34.28 196 ASP A C 1
ATOM 1612 O O . ASP A 1 196 ? -10.949 -3.603 -10.385 1.00 34.28 196 ASP A O 1
ATOM 1616 N N . ASN A 1 197 ? -10.286 -2.924 -8.351 1.00 32.00 197 ASN A N 1
ATOM 1617 C CA . ASN A 1 197 ? -9.102 -3.782 -8.323 1.00 32.00 197 ASN A CA 1
ATOM 1618 C C . ASN A 1 197 ? -9.437 -5.048 -7.497 1.00 32.00 197 ASN A C 1
ATOM 1620 O O . ASN A 1 197 ? -9.708 -4.923 -6.302 1.00 32.00 197 ASN A O 1
ATOM 1624 N N . PRO A 1 198 ? -9.455 -6.258 -8.092 1.00 37.44 198 PRO A N 1
ATOM 1625 C CA . PRO A 1 198 ? -10.105 -7.453 -7.537 1.00 37.44 198 PRO A CA 1
ATOM 1626 C C . PRO A 1 198 ? -9.191 -8.353 -6.686 1.00 37.44 198 PRO A C 1
ATOM 1628 O O . PRO A 1 198 ? -9.457 -9.547 -6.537 1.00 37.44 198 PRO A O 1
ATOM 1631 N N . LEU A 1 199 ? -8.096 -7.836 -6.129 1.00 30.72 199 LEU A N 1
ATOM 1632 C CA . LEU A 1 199 ? -7.200 -8.672 -5.336 1.00 30.72 199 LEU A CA 1
ATOM 1633 C C . LEU A 1 199 ? -7.626 -8.726 -3.868 1.00 30.72 199 LEU A C 1
ATOM 1635 O O . LEU A 1 199 ? -7.514 -7.769 -3.108 1.00 30.72 199 LEU A O 1
ATOM 1639 N N . ILE A 1 200 ? -8.130 -9.902 -3.510 1.00 41.16 200 ILE A N 1
ATOM 1640 C CA . ILE A 1 200 ? -8.525 -10.361 -2.179 1.00 41.16 200 ILE A CA 1
ATOM 1641 C C . ILE A 1 200 ? -7.529 -9.893 -1.101 1.00 41.16 200 ILE A C 1
ATOM 1643 O O . ILE A 1 200 ? -6.318 -10.026 -1.244 1.00 41.16 200 ILE A O 1
ATOM 1647 N N . HIS A 1 201 ? -8.068 -9.364 -0.003 1.00 39.84 201 HIS A N 1
ATOM 1648 C CA . HIS A 1 201 ? -7.338 -8.946 1.195 1.00 39.84 201 HIS A CA 1
ATOM 1649 C C . HIS A 1 201 ? -6.615 -10.130 1.867 1.00 39.84 201 HIS A C 1
ATOM 1651 O O . HIS A 1 201 ? -7.088 -11.263 1.761 1.00 39.84 201 HIS A O 1
ATOM 1657 N N . PRO A 1 202 ? -5.499 -9.889 2.586 1.00 38.56 202 PRO A N 1
ATOM 1658 C CA . PRO A 1 202 ? -4.818 -10.927 3.358 1.00 38.56 202 PRO A CA 1
ATOM 1659 C C . PRO A 1 202 ? -5.798 -11.693 4.263 1.00 38.56 202 PRO A C 1
ATOM 1661 O O . PRO A 1 202 ? -6.781 -11.140 4.762 1.00 38.56 202 PRO A O 1
ATOM 1664 N N . THR A 1 203 ? -5.521 -12.989 4.397 1.00 35.72 203 THR A N 1
ATOM 1665 C CA . THR A 1 203 ? -6.322 -14.059 5.001 1.00 35.72 203 THR A CA 1
ATOM 1666 C C . THR A 1 203 ? -7.042 -13.581 6.268 1.00 35.72 203 THR A C 1
ATOM 1668 O O . THR A 1 203 ? -6.417 -12.941 7.120 1.00 35.72 203 THR A O 1
ATOM 1671 N N . PRO A 1 204 ? -8.340 -13.905 6.437 1.00 39.47 204 PRO A N 1
ATOM 1672 C CA . PRO A 1 204 ? -9.087 -13.580 7.647 1.00 39.47 204 PRO A CA 1
ATOM 1673 C C . PRO A 1 204 ? -8.329 -14.033 8.897 1.00 39.47 204 PRO A C 1
ATOM 1675 O O . PRO A 1 204 ? -7.855 -15.166 8.949 1.00 39.47 204 PRO A O 1
ATOM 1678 N N . GLN A 1 205 ? -8.263 -13.186 9.927 1.00 38.19 205 GLN A N 1
ATOM 1679 C CA . GLN A 1 205 ? -7.714 -13.547 11.242 1.00 38.19 205 GLN A CA 1
ATOM 1680 C C . GLN A 1 205 ? -8.673 -14.446 12.038 1.00 38.19 205 GLN A C 1
ATOM 1682 O O . GLN A 1 205 ? -9.006 -14.173 13.186 1.00 38.19 205 GLN A O 1
ATOM 1687 N N . VAL A 1 206 ? -9.169 -15.495 11.394 1.00 44.28 206 VAL A N 1
ATOM 1688 C CA . VAL A 1 206 ? -9.982 -16.532 12.018 1.00 44.28 206 VAL A CA 1
ATOM 1689 C C . VAL A 1 206 ? -9.007 -17.596 12.510 1.00 44.28 206 VAL A C 1
ATOM 1691 O O . VAL A 1 206 ? -8.173 -18.077 11.740 1.00 44.28 206 VAL A O 1
ATOM 1694 N N . SER A 1 207 ? -9.058 -17.930 13.799 1.00 36.66 207 SER A N 1
ATOM 1695 C CA . SER A 1 207 ? -8.203 -18.977 14.357 1.00 36.66 207 SER A CA 1
ATOM 1696 C C . SER A 1 207 ? -8.503 -20.319 13.675 1.00 36.66 207 SER A C 1
ATOM 1698 O O . SER A 1 207 ? -9.633 -20.595 13.268 1.00 36.66 207 SER A O 1
ATOM 1700 N N . LEU A 1 208 ? -7.499 -21.192 13.553 1.00 40.16 208 LEU A N 1
ATOM 1701 C CA . LEU A 1 208 ? -7.686 -22.554 13.025 1.00 40.16 208 LEU A CA 1
ATOM 1702 C C . LEU A 1 208 ? -8.769 -23.330 13.796 1.00 40.16 208 LEU A C 1
ATOM 1704 O O . LEU A 1 208 ? -9.472 -24.159 13.224 1.00 40.16 208 LEU A O 1
ATOM 1708 N N . GLU A 1 209 ? -8.965 -22.992 15.070 1.00 46.56 209 GLU A N 1
ATOM 1709 C CA . GLU A 1 209 ? -10.018 -23.518 15.944 1.00 46.56 209 GLU A CA 1
ATOM 1710 C C . GLU A 1 209 ? -11.430 -23.137 15.470 1.00 46.56 209 GLU A C 1
ATOM 1712 O O . GLU A 1 209 ? -12.380 -23.910 15.606 1.00 46.56 209 GLU A O 1
ATOM 1717 N N . GLU A 1 210 ? -11.586 -21.954 14.882 1.00 46.97 210 GLU A N 1
ATOM 1718 C CA . GLU A 1 210 ? -12.859 -21.443 14.380 1.00 46.97 210 GLU A CA 1
ATOM 1719 C C . GLU A 1 210 ? -13.152 -21.954 12.954 1.00 46.97 210 GLU A C 1
ATOM 1721 O O . GLU A 1 210 ? -14.309 -22.203 12.606 1.00 46.97 210 GLU A O 1
ATOM 1726 N N . ILE A 1 211 ? -12.112 -22.276 12.173 1.00 48.34 211 ILE A N 1
ATOM 1727 C CA . ILE A 1 211 ? -12.232 -23.040 10.916 1.00 48.34 211 ILE A CA 1
ATOM 1728 C C . ILE A 1 211 ? -12.624 -24.502 11.205 1.00 48.34 211 ILE A C 1
ATOM 1730 O O . ILE A 1 211 ? -13.536 -25.032 10.568 1.00 48.34 211 ILE A O 1
ATOM 1734 N N . ALA A 1 212 ? -12.021 -25.139 12.217 1.00 48.41 212 ALA A N 1
ATOM 1735 C CA . ALA A 1 212 ? -12.367 -26.499 12.642 1.00 48.41 212 ALA A CA 1
ATOM 1736 C C . ALA A 1 212 ? -13.816 -26.606 13.159 1.00 48.41 212 ALA A C 1
ATOM 1738 O O . ALA A 1 212 ? -14.487 -27.622 12.949 1.00 48.41 212 ALA A O 1
ATOM 1739 N N . LYS A 1 213 ? -14.347 -25.544 13.780 1.00 51.16 213 LYS A N 1
ATOM 1740 C CA . LYS A 1 213 ? -15.759 -25.478 14.194 1.00 51.16 213 LYS A CA 1
ATOM 1741 C C . LYS A 1 213 ? -16.722 -25.497 13.004 1.00 51.16 213 LYS A C 1
ATOM 1743 O O . LYS A 1 213 ? -17.718 -26.217 13.077 1.00 51.16 213 LYS A O 1
ATOM 1748 N N . ASN A 1 214 ? -16.383 -24.820 11.907 1.00 51.22 214 ASN A N 1
ATOM 1749 C CA . ASN A 1 214 ? -17.254 -24.622 10.739 1.00 51.22 214 ASN A CA 1
ATOM 1750 C C . ASN A 1 214 ? -17.103 -25.674 9.625 1.00 51.22 214 ASN A C 1
ATOM 1752 O O . ASN A 1 214 ? -17.721 -25.554 8.568 1.00 51.22 214 ASN A O 1
ATOM 1756 N N . LEU A 1 215 ? -16.304 -26.718 9.849 1.00 47.62 215 LEU A N 1
ATOM 1757 C CA . LEU A 1 215 ? -16.087 -27.778 8.870 1.00 47.62 215 LEU A CA 1
ATOM 1758 C C . LEU A 1 215 ? -17.325 -28.701 8.743 1.00 47.62 215 LEU A C 1
ATOM 1760 O O . LEU A 1 215 ? -17.858 -29.120 9.783 1.00 47.62 215 LEU A O 1
ATOM 1764 N N . PRO A 1 216 ? -17.772 -29.056 7.516 1.00 65.19 216 PRO A N 1
ATOM 1765 C CA . PRO A 1 216 ? -18.878 -29.990 7.297 1.00 65.19 216 PRO A CA 1
ATOM 1766 C C . PRO A 1 216 ? -18.664 -31.315 8.039 1.00 65.19 216 PRO A C 1
ATOM 1768 O O . PRO A 1 216 ? -17.542 -31.823 8.109 1.00 65.19 216 PRO A O 1
ATOM 1771 N N . LEU A 1 217 ? -19.747 -31.885 8.581 1.00 57.56 217 LEU A N 1
ATOM 1772 C CA . LEU A 1 217 ? -19.722 -33.092 9.424 1.00 57.56 217 LEU A CA 1
ATOM 1773 C C . LEU A 1 217 ? -18.997 -34.281 8.766 1.00 57.56 217 LEU A C 1
ATOM 1775 O O . LEU A 1 217 ? -18.392 -35.097 9.460 1.00 57.56 217 LEU A O 1
ATOM 1779 N N . GLU A 1 218 ? -19.025 -34.338 7.436 1.00 58.50 218 GLU A N 1
ATOM 1780 C CA . GLU A 1 218 ? -18.414 -35.397 6.636 1.00 58.50 218 GLU A CA 1
ATOM 1781 C C . GLU A 1 218 ? -16.878 -35.333 6.635 1.00 58.50 218 GLU A C 1
ATOM 1783 O O . GLU A 1 218 ? -16.211 -36.351 6.812 1.00 58.50 218 GLU A O 1
ATOM 1788 N N . LEU A 1 219 ? -16.295 -34.129 6.584 1.00 44.56 219 LEU A N 1
ATOM 1789 C CA . LEU A 1 219 ? -14.839 -33.947 6.654 1.00 44.56 219 LEU A CA 1
ATOM 1790 C C . LEU A 1 219 ? -14.311 -34.168 8.083 1.00 44.56 219 LEU A C 1
ATOM 1792 O O . LEU A 1 219 ? -13.213 -34.687 8.277 1.00 44.56 219 LEU A O 1
ATOM 1796 N N . LYS A 1 220 ? -15.123 -33.838 9.102 1.00 53.09 220 LYS A N 1
ATOM 1797 C CA . LYS A 1 220 ? -14.827 -34.147 10.515 1.00 53.09 220 LYS A CA 1
ATOM 1798 C C . LYS A 1 220 ? -14.774 -35.655 10.774 1.00 53.09 220 LYS A C 1
ATOM 1800 O O . LYS A 1 220 ? -13.978 -36.089 11.602 1.00 53.09 220 LYS A O 1
ATOM 1805 N N . ARG A 1 221 ? -15.592 -36.453 10.077 1.00 53.91 221 ARG A N 1
ATOM 1806 C CA . ARG A 1 221 ? -15.553 -37.924 10.157 1.00 53.91 221 ARG A CA 1
ATOM 1807 C C . ARG A 1 221 ? -14.291 -38.491 9.515 1.00 53.91 221 ARG A C 1
ATOM 1809 O O . ARG A 1 221 ? -13.636 -39.303 10.159 1.00 53.91 221 ARG A O 1
ATOM 1816 N N . GLN A 1 222 ? -13.909 -37.995 8.336 1.00 53.28 222 GLN A N 1
ATOM 1817 C CA . GLN A 1 222 ? -12.689 -38.420 7.638 1.00 53.28 222 GLN A CA 1
ATOM 1818 C C . GLN A 1 222 ? -11.405 -38.120 8.435 1.00 53.28 222 GLN A C 1
ATOM 1820 O O . GLN A 1 222 ? -10.528 -38.977 8.540 1.00 53.28 222 GLN A O 1
ATOM 1825 N N . LEU A 1 223 ? -11.328 -36.950 9.082 1.00 48.94 223 LEU A N 1
ATOM 1826 C CA . LEU A 1 223 ? -10.223 -36.589 9.984 1.00 48.94 223 LEU A CA 1
ATOM 1827 C C . LEU A 1 223 ? -10.163 -37.480 11.235 1.00 48.94 223 LEU A C 1
ATOM 1829 O O . LEU A 1 223 ? -9.079 -37.822 11.701 1.00 48.94 223 LEU A O 1
ATOM 1833 N N . LYS A 1 224 ? -11.319 -37.894 11.767 1.00 51.53 224 LYS A N 1
ATOM 1834 C CA . LYS A 1 224 ? -11.396 -38.741 12.965 1.00 51.53 224 LYS A CA 1
ATOM 1835 C C . LYS A 1 224 ? -11.018 -40.198 12.680 1.00 51.53 224 LYS A C 1
ATOM 1837 O O . LYS A 1 224 ? -10.433 -40.840 13.542 1.00 51.53 224 LYS A O 1
ATOM 1842 N N . THR A 1 225 ? -11.290 -40.699 11.473 1.00 45.50 225 THR A N 1
ATOM 1843 C CA . THR A 1 225 ? -10.825 -42.022 11.017 1.00 45.50 225 THR A CA 1
ATOM 1844 C C . THR A 1 225 ? -9.320 -42.078 10.757 1.00 45.50 225 THR A C 1
ATOM 1846 O O . THR A 1 225 ? -8.737 -43.147 10.888 1.00 45.50 225 THR A O 1
ATOM 1849 N N . MET A 1 226 ? -8.672 -40.944 10.462 1.00 42.72 226 MET A N 1
ATOM 1850 C CA . MET A 1 226 ? -7.205 -40.862 10.388 1.00 42.72 226 MET A CA 1
ATOM 1851 C C . MET A 1 226 ? -6.536 -40.747 11.770 1.00 42.72 226 MET A C 1
ATOM 1853 O O . MET A 1 226 ? -5.358 -41.055 11.893 1.00 42.72 226 MET A O 1
ATOM 1857 N N . ALA A 1 227 ? -7.277 -40.337 12.807 1.00 42.25 227 ALA A N 1
ATOM 1858 C CA . ALA A 1 227 ? -6.770 -40.103 14.165 1.00 42.25 227 ALA A CA 1
ATOM 1859 C C . ALA A 1 227 ? -7.116 -41.224 15.172 1.00 42.25 227 ALA A C 1
ATOM 1861 O O . ALA A 1 227 ? -7.025 -41.018 16.378 1.00 42.25 227 ALA A O 1
ATOM 1862 N N . LEU A 1 228 ? -7.559 -42.393 14.692 1.00 39.22 228 LEU A N 1
ATOM 1863 C CA . LEU A 1 228 ? -7.936 -43.551 15.520 1.00 39.22 228 LEU A CA 1
ATOM 1864 C C . LEU A 1 228 ? -6.899 -44.686 15.512 1.00 39.22 228 LEU A C 1
ATOM 1866 O O . LEU A 1 228 ? -7.202 -45.797 15.942 1.00 39.22 228 LEU A O 1
ATOM 1870 N N . VAL A 1 229 ? -5.674 -44.402 15.074 1.00 38.38 229 VAL A N 1
ATOM 1871 C CA . VAL A 1 229 ? -4.510 -45.224 15.415 1.00 38.38 229 VAL A CA 1
ATOM 1872 C C . VAL A 1 229 ? -3.758 -44.468 16.509 1.00 38.38 229 VAL A C 1
ATOM 1874 O O . VAL A 1 229 ? -3.385 -43.317 16.312 1.00 38.38 229 VAL A O 1
ATOM 1877 N N . ASP A 1 230 ? -3.620 -45.133 17.653 1.00 33.31 230 ASP A N 1
ATOM 1878 C CA . ASP A 1 230 ? -2.955 -44.731 18.902 1.00 33.31 230 ASP A CA 1
ATOM 1879 C C . ASP A 1 230 ? -3.863 -44.089 19.961 1.00 33.31 230 ASP A C 1
ATOM 1881 O O . ASP A 1 230 ? -4.042 -42.878 20.086 1.00 33.31 230 ASP A O 1
ATOM 1885 N N . GLY A 1 231 ? -4.453 -44.978 20.764 1.00 33.00 231 GLY A N 1
ATOM 1886 C CA . GLY A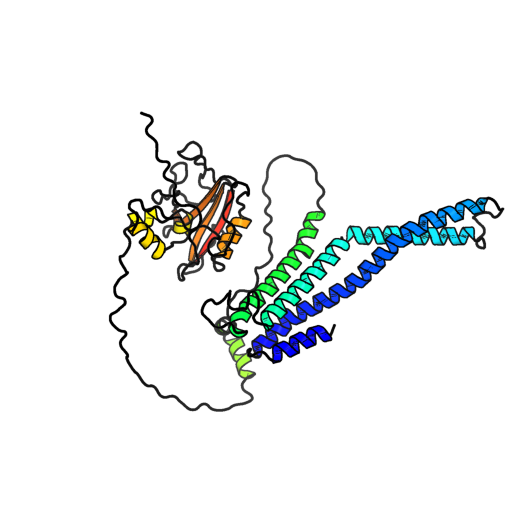 1 231 ? -5.187 -44.644 21.973 1.00 33.00 231 GLY A CA 1
ATOM 1887 C C . GLY A 1 231 ? -4.278 -44.386 23.174 1.00 33.00 231 GLY A C 1
ATOM 1888 O O . GLY A 1 231 ? -3.245 -45.025 23.336 1.00 33.00 231 GLY A O 1
ATOM 1889 N N . ALA A 1 232 ? -4.742 -43.526 24.079 1.00 30.41 232 ALA A N 1
ATOM 1890 C CA . ALA A 1 232 ? -4.571 -43.705 25.516 1.00 30.41 232 ALA A CA 1
ATOM 1891 C C . ALA A 1 232 ? -5.640 -42.898 26.268 1.00 30.41 232 ALA A C 1
ATOM 1893 O O . ALA A 1 232 ? -5.948 -41.751 25.956 1.00 30.41 232 ALA A O 1
ATOM 1894 N N . THR A 1 233 ? -6.229 -43.575 27.240 1.00 31.28 233 THR A N 1
ATOM 1895 C CA . THR A 1 233 ? -7.365 -43.238 28.099 1.00 31.28 233 THR A CA 1
ATOM 1896 C C . THR A 1 233 ? -7.146 -42.037 29.022 1.00 31.28 233 THR A C 1
ATOM 1898 O O . THR A 1 233 ? -6.101 -41.909 29.655 1.00 31.28 233 THR A O 1
ATOM 1901 N N . ALA A 1 234 ? -8.192 -41.224 29.183 1.00 28.77 234 ALA A N 1
ATOM 1902 C CA . ALA A 1 234 ? -8.321 -40.220 30.240 1.00 28.77 234 ALA A CA 1
ATOM 1903 C C . ALA A 1 234 ? -8.814 -40.841 31.567 1.00 28.77 234 ALA A C 1
ATOM 1905 O O . ALA A 1 234 ? -9.609 -41.783 31.522 1.00 28.77 234 ALA A O 1
ATOM 1906 N N . PRO A 1 235 ? -8.466 -40.259 32.731 1.00 30.52 235 PRO A N 1
ATOM 1907 C CA . PRO A 1 235 ? -9.258 -40.373 33.954 1.00 30.52 235 PRO A CA 1
ATOM 1908 C C . PRO A 1 235 ? -9.914 -39.029 34.366 1.00 30.52 235 PRO A C 1
ATOM 1910 O O . PRO A 1 235 ? -9.532 -37.974 33.851 1.00 30.52 235 PRO A O 1
ATOM 1913 N N . PRO A 1 236 ? -10.941 -39.053 35.245 1.00 34.53 236 PRO A N 1
ATOM 1914 C CA . PRO A 1 236 ? -11.927 -37.977 35.370 1.00 34.53 236 PRO A CA 1
ATOM 1915 C C . PRO A 1 236 ? -11.644 -36.939 36.476 1.00 34.53 236 PRO A C 1
ATOM 1917 O O . PRO A 1 236 ? -10.792 -37.119 37.341 1.00 34.53 236 PRO A O 1
ATOM 1920 N N . LEU A 1 237 ? -12.429 -35.856 36.393 1.00 33.34 237 LEU A N 1
ATOM 1921 C CA . LEU A 1 237 ? -12.534 -34.645 37.229 1.00 33.34 237 LEU A CA 1
ATOM 1922 C C . LEU A 1 237 ? -12.515 -34.870 38.757 1.00 33.34 237 LEU A C 1
ATOM 1924 O O . LEU A 1 237 ? -12.907 -35.933 39.239 1.00 33.34 237 LEU A O 1
ATOM 1928 N N . PRO A 1 238 ? -12.288 -33.785 39.525 1.00 30.50 238 PRO A N 1
ATOM 1929 C CA . PRO A 1 238 ? -13.424 -33.321 40.323 1.00 30.50 238 PRO A CA 1
ATOM 1930 C C . PRO A 1 238 ? -13.681 -31.807 40.289 1.00 30.50 238 PRO A C 1
ATOM 1932 O O . PRO A 1 238 ? -12.822 -30.975 40.008 1.00 30.50 238 PRO A O 1
ATOM 1935 N N . VAL A 1 239 ? -14.942 -31.512 40.596 1.00 30.17 239 VAL A N 1
ATOM 1936 C CA . VAL A 1 239 ? -15.572 -30.215 40.838 1.00 30.17 239 VAL A CA 1
ATOM 1937 C C . VAL A 1 239 ? -15.228 -29.727 42.246 1.00 30.17 239 VAL A C 1
ATOM 1939 O O . VAL A 1 239 ? -15.365 -30.489 43.200 1.00 30.17 239 VAL A O 1
ATOM 1942 N N . SER A 1 240 ? -14.928 -28.439 42.398 1.00 28.23 240 SER A N 1
ATOM 1943 C CA . SER A 1 240 ? -15.242 -27.704 43.624 1.00 28.23 240 SER A CA 1
ATOM 1944 C C . SER A 1 240 ? -15.596 -26.248 43.312 1.00 28.23 240 SER A C 1
ATOM 1946 O O . SER A 1 240 ? -14.852 -25.492 42.694 1.00 28.23 240 SER A O 1
ATOM 1948 N N . THR A 1 241 ? -16.806 -25.894 43.730 1.00 31.98 241 THR A N 1
ATOM 1949 C CA . THR A 1 241 ? -17.290 -24.546 44.021 1.00 31.98 241 THR A CA 1
ATOM 1950 C C . THR A 1 241 ? -16.372 -23.844 45.010 1.00 31.98 241 THR A C 1
ATOM 1952 O O . THR A 1 241 ? -16.123 -24.398 46.075 1.00 31.98 241 THR A O 1
ATOM 1955 N N . GLU A 1 242 ? -16.017 -22.589 44.741 1.00 26.67 242 GLU A N 1
ATOM 1956 C CA . GLU A 1 242 ? -15.909 -21.599 45.809 1.00 26.67 242 GLU A CA 1
ATOM 1957 C C . GLU A 1 242 ? -16.221 -20.187 45.304 1.00 26.67 242 GLU A C 1
ATOM 1959 O O . GLU A 1 242 ? -15.701 -19.690 44.306 1.00 26.67 242 GLU A O 1
ATOM 1964 N N . LEU A 1 243 ? -17.162 -19.584 46.020 1.00 32.25 243 LEU A N 1
ATOM 1965 C CA . LEU A 1 243 ? -17.628 -18.217 45.941 1.00 32.25 243 LEU A CA 1
ATOM 1966 C C . LEU A 1 243 ? -16.623 -17.358 46.719 1.00 32.25 243 LEU A C 1
ATOM 1968 O O . LEU A 1 243 ? -16.489 -17.554 47.924 1.00 32.25 243 LEU A O 1
ATOM 1972 N N . GLN A 1 244 ? -15.954 -16.394 46.085 1.00 28.92 244 GLN A N 1
ATOM 1973 C CA . GLN A 1 244 ? -15.252 -15.344 46.827 1.00 28.92 244 GLN A CA 1
ATOM 1974 C C . GLN A 1 244 ? -15.614 -13.950 46.318 1.00 28.92 244 GLN A C 1
ATOM 1976 O O . GLN A 1 244 ? -15.515 -13.598 45.145 1.00 28.92 244 GLN A O 1
ATOM 1981 N N . THR A 1 245 ? -16.103 -13.192 47.289 1.00 30.05 245 THR A N 1
ATOM 1982 C CA . THR A 1 245 ? -16.575 -11.816 47.301 1.00 30.05 245 THR A CA 1
ATOM 1983 C C . THR A 1 245 ? -15.490 -10.828 46.891 1.00 30.05 245 THR A C 1
ATOM 1985 O O . THR A 1 245 ? -14.420 -10.803 47.499 1.00 30.05 245 THR A O 1
ATOM 1988 N N . VAL A 1 246 ? -15.791 -9.945 45.935 1.00 30.80 246 VAL A N 1
ATOM 1989 C CA . VAL A 1 246 ? -14.937 -8.789 45.631 1.00 30.80 246 VAL A CA 1
ATOM 1990 C C . VAL A 1 246 ? -15.419 -7.568 46.415 1.00 30.80 246 VAL A C 1
ATOM 1992 O O . VAL A 1 246 ? -16.596 -7.210 46.404 1.00 30.80 246 VAL A O 1
ATOM 1995 N N . SER A 1 247 ? -14.462 -6.988 47.133 1.00 29.67 247 SER A N 1
ATOM 1996 C CA . SER A 1 247 ? -14.545 -5.887 48.090 1.00 29.67 247 SER A CA 1
ATOM 1997 C C . SER A 1 247 ? -15.101 -4.568 47.523 1.00 29.67 247 SER A C 1
ATOM 1999 O O . SER A 1 247 ? -15.008 -4.255 46.338 1.00 29.67 247 SER A O 1
ATOM 2001 N N . ALA A 1 248 ? -15.669 -3.779 48.434 1.00 30.19 248 ALA A N 1
ATOM 2002 C CA . ALA A 1 248 ? -16.501 -2.594 48.263 1.00 30.19 248 ALA A CA 1
ATOM 2003 C C . ALA A 1 248 ? -15.777 -1.300 47.811 1.00 30.19 248 ALA A C 1
ATOM 2005 O O . ALA A 1 248 ? -16.107 -0.222 48.301 1.00 30.19 248 ALA A O 1
ATOM 2006 N N . ALA A 1 249 ? -14.830 -1.356 46.868 1.00 30.00 249 ALA A N 1
ATOM 2007 C CA . ALA A 1 249 ? -14.004 -0.188 46.513 1.00 30.00 249 ALA A CA 1
ATOM 2008 C C . ALA A 1 249 ? -14.161 0.377 45.084 1.00 30.00 249 ALA A C 1
ATOM 2010 O O . ALA A 1 249 ? -13.433 1.299 44.732 1.00 30.00 249 ALA A O 1
ATOM 2011 N N . GLU A 1 250 ? -15.119 -0.077 44.268 1.00 32.56 250 GLU A N 1
ATOM 2012 C CA . GLU A 1 250 ? -15.231 0.405 42.872 1.00 32.56 250 GLU A CA 1
ATOM 2013 C C . GLU A 1 250 ? -16.652 0.825 42.450 1.00 32.56 250 GLU A C 1
ATOM 2015 O O . GLU A 1 250 ? -17.060 0.709 41.298 1.00 32.56 250 GLU A O 1
ATOM 2020 N N . LYS A 1 251 ? -17.435 1.359 43.397 1.00 29.59 251 LYS A N 1
ATOM 2021 C CA . LYS A 1 251 ? -18.823 1.810 43.167 1.00 29.59 251 LYS A CA 1
ATOM 2022 C C . LYS A 1 251 ? -18.969 3.288 42.779 1.00 29.59 251 LYS A C 1
ATOM 2024 O O . LYS A 1 251 ? -20.060 3.844 42.884 1.00 29.59 251 LYS A O 1
ATOM 2029 N N . THR A 1 252 ? -17.908 3.921 42.277 1.00 36.16 252 THR A N 1
ATOM 2030 C CA . THR A 1 252 ? -17.917 5.358 41.957 1.00 36.16 252 THR A CA 1
ATOM 2031 C C . THR A 1 252 ? -17.407 5.635 40.543 1.00 36.16 252 THR A C 1
ATOM 2033 O O . THR A 1 252 ? -16.328 6.190 40.404 1.00 36.16 252 THR A O 1
ATOM 2036 N N . LEU A 1 253 ? -18.167 5.269 39.495 1.00 41.66 253 LEU A N 1
ATOM 2037 C CA . LEU A 1 253 ? -18.196 5.966 38.184 1.00 41.66 253 LEU A CA 1
ATOM 2038 C C . LEU A 1 253 ? -19.120 5.267 37.166 1.00 41.66 253 LEU A C 1
ATOM 2040 O O . LEU A 1 253 ? -18.670 4.664 36.199 1.00 41.66 253 LEU A O 1
ATOM 2044 N N . LEU A 1 254 ? -20.440 5.394 37.323 1.00 39.38 254 LEU A N 1
ATOM 2045 C CA . LEU A 1 254 ? -21.361 5.149 36.204 1.00 39.38 254 LEU A CA 1
ATOM 2046 C C . LEU A 1 254 ? -22.588 6.061 36.305 1.00 39.38 254 LEU A C 1
ATOM 2048 O O . LEU A 1 254 ? -23.672 5.666 36.718 1.00 39.38 254 LEU A O 1
ATOM 2052 N N . ARG A 1 255 ? -22.406 7.333 35.932 1.00 44.16 255 ARG A N 1
ATOM 2053 C CA . ARG A 1 255 ? -23.524 8.233 35.628 1.00 44.16 255 ARG A CA 1
ATOM 2054 C C . ARG A 1 255 ? -23.859 8.066 34.146 1.00 44.16 255 ARG A C 1
ATOM 2056 O O . ARG A 1 255 ? -23.013 8.342 33.300 1.00 44.16 255 ARG A O 1
ATOM 2063 N N . VAL A 1 256 ? -25.071 7.603 33.839 1.00 48.53 256 VAL A N 1
ATOM 2064 C CA . VAL A 1 256 ? -25.575 7.494 32.458 1.00 48.53 256 VAL A CA 1
ATOM 2065 C C . VAL A 1 256 ? -25.619 8.905 31.837 1.00 48.53 256 VAL A C 1
ATOM 2067 O O . VAL A 1 256 ? -26.192 9.808 32.455 1.00 48.53 256 VAL A O 1
ATOM 2070 N N . PRO A 1 257 ? -24.986 9.147 30.672 1.00 55.47 257 PRO A N 1
ATOM 2071 C CA . PRO A 1 257 ? -24.928 10.477 30.066 1.00 55.47 257 PRO A CA 1
ATOM 2072 C C . PRO A 1 257 ? -26.288 10.939 29.528 1.00 55.47 257 PRO A C 1
ATOM 2074 O O . PRO A 1 257 ? -27.068 10.135 29.022 1.00 55.47 257 PRO A O 1
ATOM 2077 N N . SER A 1 258 ? -26.582 12.244 29.623 1.00 57.56 258 SER A N 1
ATOM 2078 C CA . SER A 1 258 ? -27.824 12.807 29.073 1.00 57.56 258 SER A CA 1
ATOM 2079 C C . SER A 1 258 ? -27.767 12.898 27.540 1.00 57.56 258 SER A C 1
ATOM 2081 O O . SER A 1 258 ? -26.693 13.076 26.961 1.00 57.56 258 SER A O 1
ATOM 2083 N N . ASN A 1 259 ? -28.922 12.832 26.860 1.00 62.28 259 ASN A N 1
ATOM 2084 C CA . ASN A 1 259 ? -29.001 12.905 25.388 1.00 62.28 259 ASN A CA 1
ATOM 2085 C C . ASN A 1 259 ? -28.321 14.159 24.805 1.00 62.28 259 ASN A C 1
ATOM 2087 O O . ASN A 1 259 ? -27.690 14.097 23.750 1.00 62.28 259 ASN A O 1
ATOM 2091 N N . THR A 1 260 ? -28.385 15.291 25.511 1.00 62.41 260 THR A N 1
ATOM 2092 C CA . THR A 1 260 ? -27.719 16.536 25.101 1.00 62.41 260 THR A CA 1
ATOM 2093 C C . THR A 1 260 ? -26.193 16.407 25.139 1.00 62.41 260 THR A C 1
ATOM 2095 O O . THR A 1 260 ? -25.512 16.915 24.259 1.00 62.41 260 THR A O 1
ATOM 2098 N N . GLN A 1 261 ? -25.633 15.678 26.106 1.00 64.94 261 GLN A N 1
ATOM 2099 C CA . GLN A 1 261 ? -24.181 15.496 26.246 1.00 64.94 261 GLN A CA 1
ATOM 2100 C C . GLN A 1 261 ? -23.622 14.497 25.232 1.00 64.94 261 GLN A C 1
ATOM 2102 O O . GLN A 1 261 ? -22.531 14.694 24.694 1.00 64.94 261 GLN A O 1
ATOM 2107 N N . VAL A 1 262 ? -24.389 13.454 24.908 1.00 67.94 262 VAL A N 1
ATOM 2108 C CA . VAL A 1 262 ? -24.062 12.558 23.790 1.00 67.94 262 VAL A CA 1
ATOM 2109 C C . VAL A 1 262 ? -24.045 13.353 22.479 1.00 67.94 262 VAL A C 1
ATOM 2111 O O . VAL A 1 262 ? -23.104 13.233 21.699 1.00 67.94 262 VAL A O 1
ATOM 2114 N N . ARG A 1 263 ? -25.013 14.256 22.272 1.00 74.31 263 ARG A N 1
ATOM 2115 C CA . ARG A 1 263 ? -25.060 15.124 21.085 1.00 74.31 263 ARG A CA 1
ATOM 2116 C C . ARG A 1 263 ? -23.824 16.018 20.940 1.00 74.31 263 ARG A C 1
ATOM 2118 O O . ARG A 1 263 ? -23.319 16.148 19.827 1.00 74.31 263 ARG A O 1
ATOM 2125 N N . GLU A 1 264 ? -23.350 16.628 22.027 1.00 76.94 264 GLU A N 1
ATOM 2126 C CA . GLU A 1 264 ? -22.207 17.556 21.985 1.00 76.94 264 GLU A CA 1
ATOM 2127 C C . GLU A 1 264 ? -20.854 16.850 21.820 1.00 76.94 264 GLU A C 1
ATOM 2129 O O . GLU A 1 264 ? -19.917 17.439 21.289 1.00 76.94 264 GLU A O 1
ATOM 2134 N N . THR A 1 265 ? -20.736 15.590 22.236 1.00 79.94 265 THR A N 1
ATOM 2135 C CA . THR A 1 265 ? -19.482 14.817 22.157 1.00 79.94 265 THR A CA 1
ATOM 2136 C C . THR A 1 265 ? -19.298 14.074 20.832 1.00 79.94 265 THR A C 1
ATOM 2138 O O . THR A 1 265 ? -18.193 13.628 20.534 1.00 79.94 265 THR A O 1
ATOM 2141 N N . HIS A 1 266 ? -20.348 13.973 20.010 1.00 85.69 266 HIS A N 1
ATOM 2142 C CA . HIS A 1 266 ? -20.347 13.199 18.767 1.00 85.69 266 HIS A CA 1
ATOM 2143 C C . HIS A 1 266 ? -20.347 14.088 17.518 1.00 85.69 266 HIS A C 1
ATOM 2145 O O . HIS A 1 266 ? -21.188 14.976 17.372 1.00 85.69 266 HIS A O 1
ATOM 2151 N N . ASN A 1 267 ? -19.451 13.795 16.573 1.00 89.12 267 ASN A N 1
ATOM 2152 C CA . ASN A 1 267 ? -19.503 14.284 15.190 1.00 89.12 267 ASN A CA 1
ATOM 2153 C C . ASN A 1 267 ? -20.163 13.240 14.263 1.00 89.12 267 ASN A C 1
ATOM 2155 O O . ASN A 1 267 ? -20.627 12.197 14.728 1.00 89.12 267 ASN A O 1
ATOM 2159 N N . CYS A 1 268 ? -20.183 13.500 12.948 1.00 92.31 268 CYS A N 1
ATOM 2160 C CA . CYS A 1 268 ? -20.716 12.577 11.937 1.00 92.31 268 CYS A CA 1
ATOM 2161 C C . CYS A 1 268 ? -20.099 11.174 12.031 1.00 92.31 268 CYS A C 1
ATOM 2163 O O . CYS A 1 268 ? -20.814 10.175 11.965 1.00 92.31 268 CYS A O 1
ATOM 2165 N N . PHE A 1 269 ? -18.786 11.102 12.258 1.00 93.81 269 PHE A N 1
ATOM 2166 C CA . PHE A 1 269 ? -18.047 9.854 12.359 1.00 93.81 269 PHE A CA 1
ATOM 2167 C C . PHE A 1 269 ? -18.418 9.061 13.614 1.00 93.81 269 PHE A C 1
ATOM 2169 O O . PHE A 1 269 ? -18.830 7.909 13.508 1.00 93.81 269 PHE A O 1
ATOM 2176 N N . ALA A 1 270 ? -18.347 9.679 14.795 1.00 91.62 270 ALA A N 1
ATOM 2177 C CA . ALA A 1 270 ? -18.714 9.025 16.048 1.00 91.62 270 ALA A CA 1
ATOM 2178 C C . ALA A 1 270 ? -20.190 8.585 16.049 1.00 91.62 270 ALA A C 1
ATOM 2180 O O . ALA A 1 270 ? -20.528 7.510 16.543 1.00 91.62 270 ALA A O 1
ATOM 2181 N N . TYR A 1 271 ? -21.070 9.386 15.443 1.00 92.00 271 TYR A N 1
ATOM 2182 C CA . TYR A 1 271 ? -22.479 9.049 15.264 1.00 92.00 271 TYR A CA 1
ATOM 2183 C C . TYR A 1 271 ? -22.682 7.822 14.361 1.00 92.00 271 TYR A C 1
ATOM 2185 O O . TYR A 1 271 ? -23.385 6.877 14.737 1.00 92.00 271 TYR A O 1
ATOM 2193 N N . ALA A 1 272 ? -22.039 7.803 13.190 1.00 94.12 272 ALA A N 1
ATOM 2194 C CA . ALA A 1 272 ? -22.123 6.676 12.267 1.00 94.12 272 ALA A CA 1
ATOM 2195 C C . ALA A 1 272 ? -21.515 5.405 12.871 1.00 94.12 272 ALA A C 1
ATOM 2197 O O . ALA A 1 272 ? -22.033 4.310 12.662 1.00 94.12 272 ALA A O 1
ATOM 2198 N N . MET A 1 273 ? -20.478 5.549 13.694 1.00 93.25 273 MET A N 1
ATOM 2199 C CA . MET A 1 273 ? -19.845 4.451 14.417 1.00 93.25 273 MET A CA 1
ATOM 2200 C C . MET A 1 273 ? -20.545 4.071 15.724 1.00 93.25 273 MET A C 1
ATOM 2202 O O . MET A 1 273 ? -20.168 3.065 16.310 1.00 93.25 273 MET A O 1
ATOM 2206 N N . ASN A 1 274 ? -21.617 4.754 16.133 1.00 89.00 274 ASN A N 1
ATOM 2207 C CA . ASN A 1 274 ? -22.345 4.487 17.382 1.00 89.00 274 ASN A CA 1
ATOM 2208 C C . ASN A 1 274 ? -21.412 4.369 18.604 1.00 89.00 274 ASN A C 1
ATOM 2210 O O . ASN A 1 274 ? -21.438 3.382 19.342 1.00 89.00 274 ASN A O 1
ATOM 2214 N N . VAL A 1 275 ? -20.520 5.348 18.751 1.00 85.88 275 VAL A N 1
ATOM 2215 C CA . VAL A 1 275 ? -19.499 5.354 19.802 1.00 85.88 275 VAL A CA 1
ATOM 2216 C C . VAL A 1 275 ? -20.126 5.631 21.163 1.00 85.88 275 VAL A C 1
ATOM 2218 O O . VAL A 1 275 ? -21.040 6.432 21.301 1.00 85.88 275 VAL A O 1
ATOM 2221 N N . HIS A 1 276 ? -19.595 4.992 22.199 1.00 82.38 276 HIS A N 1
ATOM 2222 C CA . HIS A 1 276 ? -19.858 5.368 23.581 1.00 82.38 276 HIS A CA 1
ATOM 2223 C C . HIS A 1 276 ? -18.519 5.391 24.316 1.00 82.38 276 HIS A C 1
ATOM 2225 O O . HIS A 1 276 ? -17.996 4.340 24.673 1.00 82.38 276 HIS A O 1
ATOM 2231 N N . ASP A 1 277 ? -17.940 6.582 24.497 1.00 83.81 277 ASP A N 1
ATOM 2232 C CA . ASP A 1 277 ? -16.630 6.767 25.133 1.00 83.81 277 ASP A CA 1
ATOM 2233 C C . ASP A 1 277 ? -16.787 7.414 26.525 1.00 83.81 277 ASP A C 1
ATOM 2235 O O . ASP A 1 277 ? -16.933 8.639 26.631 1.00 83.81 277 ASP A O 1
ATOM 2239 N N . PRO A 1 278 ? -16.725 6.623 27.619 1.00 82.12 278 PRO A N 1
ATOM 2240 C CA . PRO A 1 278 ? -16.864 7.130 28.984 1.00 82.12 278 PRO A CA 1
ATOM 2241 C C . PRO A 1 278 ? -15.835 8.200 29.349 1.00 82.12 278 PRO A C 1
ATOM 2243 O O . PRO A 1 278 ? -16.137 9.099 30.139 1.00 82.12 278 PRO A O 1
ATOM 2246 N N . LYS A 1 279 ? -14.625 8.141 28.776 1.00 83.62 279 LYS A N 1
ATOM 2247 C CA . LYS A 1 279 ? -13.566 9.120 29.054 1.00 83.62 279 LYS A CA 1
ATOM 2248 C C . LYS A 1 279 ? -13.915 10.460 28.423 1.00 83.62 279 LYS A C 1
ATOM 2250 O O . LYS A 1 279 ? -13.769 11.493 29.077 1.00 83.62 279 LYS A O 1
ATOM 2255 N N . GLN A 1 280 ? -14.424 10.444 27.192 1.00 83.56 280 GLN A N 1
ATOM 2256 C CA . GLN A 1 280 ? -14.883 11.651 26.507 1.00 83.56 280 GLN A CA 1
ATOM 2257 C C . GLN A 1 280 ? -16.099 12.265 27.207 1.00 83.56 280 GLN A C 1
ATOM 2259 O O . GLN A 1 280 ? -16.127 13.478 27.422 1.00 83.56 280 GLN A O 1
ATOM 2264 N N . PHE A 1 281 ? -17.056 11.438 27.644 1.00 83.12 281 PHE A N 1
ATOM 2265 C CA . PHE A 1 281 ? -18.189 11.905 28.443 1.00 83.12 281 PHE A CA 1
ATOM 2266 C C . PHE A 1 281 ? -17.712 12.544 29.750 1.00 83.12 281 PHE A C 1
ATOM 2268 O O . PHE A 1 281 ? -18.082 13.674 30.044 1.00 83.12 281 PHE A O 1
ATOM 2275 N N . THR A 1 282 ? -16.816 11.886 30.492 1.00 82.19 282 THR A N 1
ATOM 2276 C CA . THR A 1 282 ? -16.228 12.420 31.737 1.00 82.19 282 THR A CA 1
ATOM 2277 C C . THR A 1 282 ? -15.496 13.742 31.520 1.00 82.19 282 THR A C 1
ATOM 2279 O O . THR A 1 282 ? -15.638 14.665 32.320 1.00 82.19 282 THR A O 1
ATOM 2282 N N . ALA A 1 283 ? -14.739 13.869 30.431 1.00 82.88 283 ALA A N 1
ATOM 2283 C CA . ALA A 1 283 ? -14.064 15.115 30.082 1.00 82.88 283 ALA A CA 1
ATOM 2284 C C . ALA A 1 283 ? -15.061 16.240 29.752 1.00 82.88 283 ALA A C 1
ATOM 2286 O O . ALA A 1 283 ? -14.879 17.369 30.204 1.00 82.88 283 ALA A O 1
ATOM 2287 N N . CYS A 1 284 ? -16.138 15.920 29.031 1.00 82.88 284 CYS A N 1
ATOM 2288 C CA . CYS A 1 284 ? -17.236 16.842 28.759 1.00 82.88 284 CYS A CA 1
ATOM 2289 C C . CYS A 1 284 ? -17.947 17.272 30.052 1.00 82.88 284 CYS A C 1
ATOM 2291 O O . CYS A 1 284 ? -18.149 18.462 30.252 1.00 82.88 284 CYS A O 1
ATOM 2293 N N . PHE A 1 285 ? -18.232 16.346 30.978 1.00 78.25 285 PHE A N 1
ATOM 2294 C CA . PHE A 1 285 ? -18.858 16.645 32.276 1.00 78.25 285 PHE A CA 1
ATOM 2295 C C . PHE A 1 285 ? -18.060 17.637 33.129 1.00 78.25 285 PHE A C 1
ATOM 2297 O O . PHE A 1 285 ? -18.644 18.377 33.916 1.00 78.25 285 PHE A O 1
ATOM 2304 N N . LYS A 1 286 ? -16.729 17.639 32.996 1.00 80.56 286 LYS A N 1
ATOM 2305 C CA . LYS A 1 286 ? -15.838 18.547 33.732 1.00 80.56 286 LYS A CA 1
ATOM 2306 C C . LYS A 1 286 ? -15.740 19.940 33.103 1.00 80.56 286 LYS A C 1
ATOM 2308 O O . LYS A 1 286 ? -15.219 20.846 33.745 1.00 80.56 286 LYS A O 1
ATOM 2313 N N . SER A 1 287 ? -16.200 20.116 31.864 1.00 77.56 287 SER A N 1
ATOM 2314 C CA . SER A 1 287 ? -16.109 21.372 31.120 1.00 77.56 287 SER A CA 1
ATOM 2315 C C . SER A 1 287 ? -17.485 22.013 30.971 1.00 77.56 287 SER A C 1
ATOM 2317 O O . SER A 1 287 ? -18.438 21.356 30.562 1.00 77.56 287 SER A O 1
ATOM 2319 N N . LYS A 1 288 ? -17.590 23.316 31.251 1.00 74.75 288 LYS A N 1
ATOM 2320 C CA . LYS A 1 288 ? -18.849 24.069 31.125 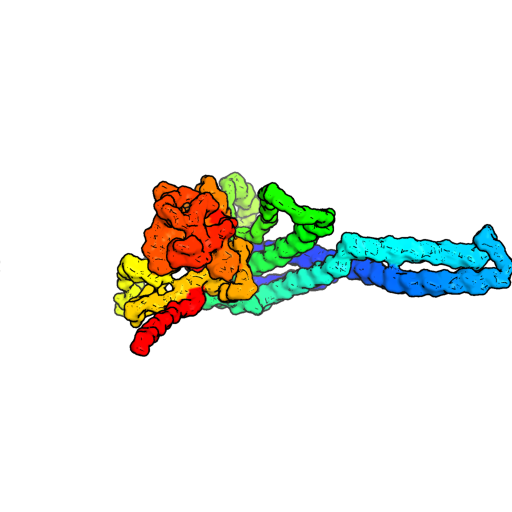1.00 74.75 288 LYS A CA 1
ATOM 2321 C C . LYS A 1 288 ? -19.409 24.042 29.695 1.00 74.75 288 LYS A C 1
ATOM 2323 O O . LYS A 1 288 ? -20.619 23.943 29.523 1.00 74.75 288 LYS A O 1
ATOM 2328 N N . ASP A 1 289 ? -18.522 24.062 28.699 1.00 77.00 289 ASP A N 1
ATOM 2329 C CA . ASP A 1 289 ? -18.877 24.168 27.278 1.00 77.00 289 ASP A CA 1
ATOM 2330 C C . ASP A 1 289 ? -18.643 22.863 26.496 1.00 77.00 289 ASP A C 1
ATOM 2332 O O . ASP A 1 289 ? -18.744 22.848 25.271 1.00 77.00 289 ASP A O 1
ATOM 2336 N N . CYS A 1 290 ? -18.307 21.762 27.185 1.00 77.31 290 CYS A N 1
ATOM 2337 C CA . CYS A 1 290 ? -18.032 20.459 26.566 1.00 77.31 290 CYS A CA 1
ATOM 2338 C C . CYS A 1 290 ? -17.017 20.536 25.398 1.00 77.31 290 CYS A C 1
ATOM 2340 O O . CYS A 1 290 ? -17.157 19.869 24.372 1.00 77.31 290 CYS A O 1
ATOM 2342 N N . ASP A 1 291 ? -15.977 21.363 25.544 1.00 80.81 291 ASP A N 1
ATOM 2343 C CA . ASP A 1 291 ? -14.916 21.511 24.540 1.00 80.81 291 ASP A CA 1
ATOM 2344 C C . ASP A 1 291 ? -13.947 20.314 24.554 1.00 80.81 291 ASP A C 1
ATOM 2346 O O . ASP A 1 291 ? -12.835 20.357 25.093 1.00 80.81 291 ASP A O 1
ATOM 2350 N N . VAL A 1 292 ? -14.411 19.204 23.983 1.00 81.81 292 VAL A N 1
ATOM 2351 C CA . VAL A 1 292 ? -13.637 17.977 23.790 1.00 81.81 292 VAL A CA 1
ATOM 2352 C C . VAL A 1 292 ? -13.410 17.726 22.296 1.00 81.81 292 VAL A C 1
ATOM 2354 O O . VAL A 1 292 ? -14.309 17.979 21.489 1.00 81.81 292 VAL A O 1
ATOM 2357 N N . PRO A 1 293 ? -12.223 17.233 21.891 1.00 85.38 293 PRO A N 1
ATOM 2358 C CA . PRO A 1 293 ? -12.001 16.863 20.503 1.00 85.38 293 PRO A CA 1
ATOM 2359 C C . PRO A 1 293 ? -12.821 15.616 20.148 1.00 85.38 293 PRO A C 1
ATOM 2361 O O . PRO A 1 293 ? -13.131 14.787 21.010 1.00 85.38 293 PRO A O 1
ATOM 2364 N N . PHE A 1 294 ? -13.155 15.481 18.868 1.00 87.62 294 PHE A N 1
ATOM 2365 C CA . PHE A 1 294 ? -13.952 14.368 18.355 1.00 87.62 294 PHE A CA 1
ATOM 2366 C C . PHE A 1 294 ? -13.089 13.163 17.976 1.00 87.62 294 PHE A C 1
ATOM 2368 O O . PHE A 1 294 ? -11.895 13.295 17.702 1.00 87.62 294 PHE A O 1
ATOM 2375 N N . HIS A 1 295 ? -13.694 11.978 17.895 1.00 90.44 295 HIS A N 1
ATOM 2376 C CA . HIS A 1 295 ? -13.054 10.834 17.245 1.00 90.44 295 HIS A CA 1
ATOM 2377 C C . HIS A 1 295 ? -12.781 11.147 15.773 1.00 90.44 295 HIS A C 1
ATOM 2379 O O . HIS A 1 295 ? -13.572 11.824 15.109 1.00 90.44 295 HIS A O 1
ATOM 2385 N N . GLN A 1 296 ? -11.636 10.682 15.277 1.00 92.50 296 GLN A N 1
ATOM 2386 C CA . GLN A 1 296 ? -11.185 10.928 13.907 1.00 92.50 296 GLN A CA 1
ATOM 2387 C C . GLN A 1 296 ? -10.801 9.606 13.231 1.00 92.50 296 GLN A C 1
ATOM 2389 O O . GLN A 1 296 ? -10.110 8.803 13.865 1.00 92.50 296 GLN A O 1
ATOM 2394 N N . PRO A 1 297 ? -11.172 9.392 11.956 1.00 93.88 297 PRO A N 1
ATOM 2395 C CA . PRO A 1 297 ? -10.756 8.217 11.203 1.00 93.88 297 PRO A CA 1
ATOM 2396 C C . PRO A 1 297 ? -9.231 8.083 11.131 1.00 93.88 297 PRO A C 1
ATOM 2398 O O . PRO A 1 297 ? -8.511 9.007 10.732 1.00 93.88 297 PRO A O 1
ATOM 2401 N N . GLY A 1 298 ? -8.736 6.903 11.482 1.00 92.44 298 GLY A N 1
ATOM 2402 C CA . GLY A 1 298 ? -7.322 6.551 11.457 1.00 92.44 298 GLY A CA 1
ATOM 2403 C C . GLY A 1 298 ? -6.565 6.949 12.725 1.00 92.44 298 GLY A C 1
ATOM 2404 O O . GLY A 1 298 ? -5.369 6.676 12.831 1.00 92.44 298 GLY A O 1
ATOM 2405 N N . ALA A 1 299 ? -7.210 7.617 13.687 1.00 90.62 299 ALA A N 1
ATOM 2406 C CA . ALA A 1 299 ? -6.534 8.076 14.898 1.00 90.62 299 ALA A CA 1
ATOM 2407 C C . ALA A 1 299 ? -6.173 6.923 15.845 1.00 90.62 299 ALA A C 1
ATOM 2409 O O . ALA A 1 299 ? -5.182 7.031 16.571 1.00 90.62 299 ALA A O 1
ATOM 2410 N N . ALA A 1 300 ? -6.952 5.836 15.856 1.00 89.00 300 ALA A N 1
ATOM 2411 C CA . ALA A 1 300 ? -6.644 4.663 16.675 1.00 89.00 300 ALA A CA 1
ATOM 2412 C C . ALA A 1 300 ? -5.470 3.868 16.086 1.00 89.00 300 ALA A C 1
ATOM 2414 O O . ALA A 1 300 ? -4.593 3.427 16.822 1.00 89.00 300 ALA A O 1
ATOM 2415 N N . SER A 1 301 ? -5.407 3.786 14.760 1.00 89.69 301 SER A N 1
ATOM 2416 C CA . SER A 1 301 ? -4.358 3.110 13.987 1.00 89.69 301 SER A CA 1
ATOM 2417 C C . SER A 1 301 ? -3.104 3.951 13.723 1.00 89.69 301 SER A C 1
ATOM 2419 O O . SER A 1 301 ? -2.196 3.509 13.022 1.00 89.69 301 SER A O 1
ATOM 2421 N N . GLY A 1 302 ? -3.023 5.162 14.282 1.00 87.25 302 GLY A N 1
ATOM 2422 C CA . GLY A 1 302 ? -1.824 6.000 14.213 1.00 87.25 302 GLY A CA 1
ATOM 2423 C C . GLY A 1 302 ? -1.607 6.711 12.874 1.00 87.25 302 GLY A C 1
ATOM 2424 O O . GLY A 1 302 ? -0.507 7.201 12.614 1.00 87.25 302 GLY A O 1
ATOM 2425 N N . HIS A 1 303 ? -2.634 6.820 12.028 1.00 88.19 303 HIS A N 1
ATOM 2426 C CA . HIS A 1 303 ? -2.546 7.625 10.815 1.00 88.19 303 HIS A CA 1
ATOM 2427 C C . HIS A 1 303 ? -2.244 9.090 11.155 1.00 88.19 303 HIS A C 1
ATOM 2429 O O . HIS A 1 303 ? -2.742 9.655 12.134 1.00 88.19 303 HIS A O 1
ATOM 2435 N N . LYS A 1 304 ? -1.457 9.744 10.290 1.00 88.19 304 LYS A N 1
ATOM 2436 C CA . LYS A 1 304 ? -1.186 11.182 10.405 1.00 88.19 304 LYS A CA 1
ATOM 2437 C C . LYS A 1 304 ? -2.504 11.964 10.411 1.00 88.19 304 LYS A C 1
ATOM 2439 O O . LYS A 1 304 ? -3.444 11.619 9.684 1.00 88.19 304 LYS A O 1
ATOM 2444 N N . LYS A 1 305 ? -2.558 13.034 11.211 1.00 87.31 305 LYS A N 1
ATOM 2445 C CA . LYS A 1 305 ? -3.694 13.971 11.234 1.00 87.31 305 LYS A CA 1
ATOM 2446 C C . LYS A 1 305 ? -3.947 14.523 9.827 1.00 87.31 305 LYS A C 1
ATOM 2448 O O . LYS A 1 305 ? -3.008 14.647 9.039 1.00 87.31 305 LYS A O 1
ATOM 2453 N N . PHE A 1 306 ? -5.202 14.848 9.521 1.00 86.12 306 PHE A N 1
ATOM 2454 C CA . PHE A 1 306 ? -5.534 15.515 8.264 1.00 86.12 306 PHE A CA 1
ATOM 2455 C C . PHE A 1 306 ? -4.785 16.848 8.161 1.00 86.12 306 PHE A C 1
ATOM 2457 O O . PHE A 1 306 ? -4.679 17.586 9.141 1.00 86.12 306 PHE A O 1
ATOM 2464 N N . SER A 1 307 ? -4.240 17.114 6.977 1.00 80.75 307 SER A N 1
ATOM 2465 C CA . SER A 1 307 ? -3.537 18.349 6.631 1.00 80.75 307 SER A CA 1
ATOM 2466 C C . SER A 1 307 ? -4.280 19.004 5.479 1.00 80.75 307 SER A C 1
ATOM 2468 O O . SER A 1 307 ? -4.695 18.300 4.562 1.00 80.75 307 SER A O 1
ATOM 2470 N N . SER A 1 308 ? -4.393 20.331 5.492 1.00 77.56 308 SER A N 1
ATOM 2471 C CA . SER A 1 308 ? -4.964 21.101 4.379 1.00 77.56 308 SER A CA 1
ATOM 2472 C C . SER A 1 308 ? -4.165 20.959 3.078 1.00 77.56 308 SER A C 1
ATOM 2474 O O . SER A 1 308 ? -4.679 21.238 2.006 1.00 77.56 308 SER A O 1
ATOM 2476 N N . GLN A 1 309 ? -2.912 20.500 3.152 1.00 77.25 309 GLN A N 1
ATOM 2477 C CA . GLN A 1 309 ? -2.054 20.291 1.982 1.00 77.25 309 GLN A CA 1
ATOM 2478 C C . GLN A 1 309 ? -2.291 18.944 1.283 1.00 77.25 309 GLN A C 1
ATOM 2480 O O . GLN A 1 309 ? -1.838 18.753 0.158 1.00 77.25 309 GLN A O 1
ATOM 2485 N N . LYS A 1 310 ? -2.950 17.982 1.948 1.00 83.81 310 LYS A N 1
ATOM 2486 C CA . LYS A 1 310 ? -3.198 16.645 1.395 1.00 83.81 310 LYS A CA 1
ATOM 2487 C C . LYS A 1 310 ? -4.696 16.444 1.206 1.00 83.81 310 LYS A C 1
ATOM 2489 O O . LYS A 1 310 ? -5.432 16.366 2.189 1.00 83.81 310 LYS A O 1
ATOM 2494 N N . LYS A 1 311 ? -5.108 16.267 -0.052 1.00 88.81 311 LYS A N 1
ATOM 2495 C CA . LYS A 1 311 ? -6.493 15.937 -0.396 1.00 88.81 311 LYS A CA 1
ATOM 2496 C C . LYS A 1 311 ? -6.941 14.650 0.291 1.00 88.81 311 LYS A C 1
ATOM 2498 O O . LYS A 1 311 ? -6.189 13.673 0.376 1.00 88.81 311 LYS A O 1
ATOM 2503 N N . LYS A 1 312 ? -8.181 14.647 0.759 1.00 89.19 312 LYS A N 1
ATOM 2504 C CA . LYS A 1 312 ? -8.852 13.477 1.317 1.00 89.19 312 LYS A CA 1
ATOM 2505 C C . LYS A 1 312 ? -9.352 12.637 0.148 1.00 89.19 312 LYS A C 1
ATOM 2507 O O . LYS A 1 312 ? -10.212 13.066 -0.609 1.00 89.19 312 LYS A O 1
ATOM 2512 N N . THR A 1 313 ? -8.783 11.450 -0.032 1.00 92.50 313 THR A N 1
ATOM 2513 C CA . THR A 1 313 ? -9.220 10.509 -1.071 1.00 92.50 313 THR A CA 1
ATOM 2514 C C . THR A 1 313 ? -10.031 9.383 -0.448 1.00 92.50 313 THR A C 1
ATOM 2516 O O . THR A 1 313 ? -9.823 9.024 0.713 1.00 92.50 313 THR A O 1
ATOM 2519 N N . CYS A 1 314 ? -10.922 8.768 -1.226 1.00 93.38 314 CYS A N 1
ATOM 2520 C CA . CYS A 1 314 ? -11.681 7.609 -0.759 1.00 93.38 314 CYS A CA 1
ATOM 2521 C C . CYS A 1 314 ? -10.772 6.458 -0.314 1.00 93.38 314 CYS A C 1
ATOM 2523 O O . CYS A 1 314 ? -11.049 5.825 0.699 1.00 93.38 314 CYS A O 1
ATOM 2525 N N . SER A 1 315 ? -9.653 6.234 -1.010 1.00 92.88 315 SER A N 1
ATOM 2526 C CA . SER A 1 315 ? -8.666 5.219 -0.630 1.00 92.88 315 SER A CA 1
ATOM 2527 C C . SER A 1 315 ? -8.008 5.509 0.724 1.00 92.88 315 SER A C 1
ATOM 2529 O O . SER A 1 315 ? -7.923 4.609 1.556 1.00 92.88 315 SER A O 1
ATOM 2531 N N . ASP A 1 316 ? -7.603 6.758 0.988 1.00 92.50 316 ASP A N 1
ATOM 2532 C CA . ASP A 1 316 ? -7.020 7.167 2.276 1.00 92.50 316 ASP A CA 1
ATOM 2533 C C . ASP A 1 316 ? -8.057 7.048 3.400 1.00 92.50 316 ASP A C 1
ATOM 2535 O O . ASP A 1 316 ? -7.759 6.519 4.469 1.00 92.50 316 ASP A O 1
ATOM 2539 N N . MET A 1 317 ? -9.301 7.464 3.146 1.00 94.06 317 MET A N 1
ATOM 2540 C CA . MET A 1 317 ? -10.387 7.382 4.123 1.00 94.06 317 MET A CA 1
ATOM 2541 C C . MET A 1 317 ? -10.778 5.940 4.448 1.00 94.06 317 MET A C 1
ATOM 2543 O O . MET A 1 317 ? -10.880 5.590 5.621 1.00 94.06 317 MET A O 1
ATOM 2547 N N . ILE A 1 318 ? -10.948 5.080 3.442 1.00 94.69 318 ILE A N 1
ATOM 2548 C CA . ILE A 1 318 ? -11.232 3.655 3.655 1.00 94.69 318 ILE A CA 1
ATOM 2549 C C . ILE A 1 318 ? -10.053 2.991 4.377 1.00 94.69 318 ILE A C 1
ATOM 2551 O O . ILE A 1 318 ? -10.271 2.251 5.333 1.00 94.69 318 ILE A O 1
ATOM 2555 N N . GLY A 1 319 ? -8.810 3.313 4.000 1.00 92.31 319 GLY A N 1
ATOM 2556 C CA . GLY A 1 319 ? -7.609 2.824 4.681 1.00 92.31 319 GLY A CA 1
ATOM 2557 C C . GLY A 1 319 ? -7.560 3.209 6.162 1.00 92.31 319 GLY A C 1
ATOM 2558 O O . GLY A 1 319 ? -7.259 2.370 7.007 1.00 92.31 319 GLY A O 1
ATOM 2559 N N . ARG A 1 320 ? -7.947 4.441 6.504 1.00 94.44 320 ARG A N 1
ATOM 2560 C CA . ARG A 1 320 ? -8.080 4.906 7.895 1.00 94.44 320 ARG A CA 1
ATOM 2561 C C . ARG A 1 320 ? -9.156 4.149 8.670 1.00 94.44 320 ARG A C 1
ATOM 2563 O O . ARG A 1 320 ? -8.924 3.773 9.816 1.00 94.44 320 ARG A O 1
ATOM 2570 N N . LEU A 1 321 ? -10.318 3.922 8.055 1.00 93.69 321 LEU A N 1
ATOM 2571 C CA . LEU A 1 321 ? -11.435 3.197 8.668 1.00 93.69 321 LEU A CA 1
ATOM 2572 C C . LEU A 1 321 ? -11.090 1.735 8.939 1.00 93.69 321 LEU A C 1
ATOM 2574 O O . LEU A 1 321 ? -11.324 1.252 10.043 1.00 93.69 321 LEU A O 1
ATOM 2578 N N . LEU A 1 322 ? -10.511 1.052 7.951 1.00 91.69 322 LEU A N 1
ATOM 2579 C CA . LEU A 1 322 ? -10.076 -0.338 8.079 1.00 91.69 322 LEU A CA 1
ATOM 2580 C C . LEU A 1 322 ? -8.843 -0.469 8.975 1.00 91.69 322 LEU A C 1
ATOM 2582 O O . LEU A 1 322 ? -8.697 -1.477 9.654 1.00 91.69 322 LEU A O 1
ATOM 2586 N N . GLY A 1 323 ? -7.981 0.548 9.021 1.00 89.50 323 GLY A N 1
ATOM 2587 C CA . GLY A 1 323 ? -6.874 0.609 9.969 1.00 89.50 323 GLY A CA 1
ATOM 2588 C C . GLY A 1 323 ? -7.370 0.648 11.410 1.00 89.50 323 GLY A C 1
ATOM 2589 O O . GLY A 1 323 ? -6.865 -0.089 12.251 1.00 89.50 323 GLY A O 1
ATOM 2590 N N . ASP A 1 324 ? -8.372 1.484 11.691 1.00 91.12 324 ASP A N 1
ATOM 2591 C CA . ASP A 1 324 ? -9.000 1.559 13.010 1.00 91.12 324 ASP A CA 1
ATOM 2592 C C . ASP A 1 324 ? -9.816 0.292 13.316 1.00 91.12 324 ASP A C 1
ATOM 2594 O O . ASP A 1 324 ? -9.703 -0.272 14.398 1.00 91.12 324 ASP A O 1
ATOM 2598 N N . ASN A 1 325 ? -10.628 -0.185 12.369 1.00 92.94 325 ASN A N 1
ATOM 2599 C CA . ASN A 1 325 ? -11.534 -1.318 12.559 1.00 92.94 325 ASN A CA 1
ATOM 2600 C C . ASN A 1 325 ? -11.481 -2.284 11.359 1.00 92.94 325 ASN A C 1
ATOM 2602 O O . ASN A 1 325 ? -12.356 -2.230 10.488 1.00 92.94 325 ASN A O 1
ATOM 2606 N N . PRO A 1 326 ? -10.526 -3.236 11.332 1.00 88.75 326 PRO A N 1
ATOM 2607 C CA . PRO A 1 326 ? -10.316 -4.145 10.194 1.00 88.75 326 PRO A CA 1
ATOM 2608 C C . PRO A 1 326 ? -11.492 -5.077 9.891 1.00 88.75 326 PRO A C 1
ATOM 2610 O O . PRO A 1 326 ? -11.563 -5.688 8.831 1.00 88.75 326 PRO A O 1
ATOM 2613 N N . THR A 1 327 ? -12.419 -5.215 10.839 1.00 88.62 327 THR A N 1
ATOM 2614 C CA . THR A 1 327 ? -13.592 -6.084 10.705 1.00 88.62 327 THR A CA 1
ATOM 2615 C C . THR A 1 327 ? -14.779 -5.416 10.010 1.00 88.62 327 THR A C 1
ATOM 2617 O O . THR A 1 327 ? -15.787 -6.080 9.756 1.00 88.62 327 THR A O 1
ATOM 2620 N N . MET A 1 328 ? -14.682 -4.119 9.702 1.00 90.69 328 MET A N 1
ATOM 2621 C CA . MET A 1 328 ? -15.631 -3.448 8.821 1.00 90.69 328 MET A CA 1
ATOM 2622 C C . MET A 1 328 ? -15.509 -4.002 7.401 1.00 90.69 328 MET A C 1
ATOM 2624 O O . MET A 1 328 ? -14.411 -4.265 6.918 1.00 90.69 328 MET A O 1
ATOM 2628 N N . LYS A 1 329 ? -16.638 -4.151 6.707 1.00 91.75 329 LYS A N 1
ATOM 2629 C CA . LYS A 1 329 ? -16.663 -4.662 5.328 1.00 91.75 329 LYS A CA 1
ATOM 2630 C C . LYS A 1 329 ? -17.256 -3.629 4.391 1.00 91.75 329 LYS A C 1
ATOM 2632 O O . LYS A 1 329 ? -18.288 -3.053 4.718 1.00 91.75 329 LYS A O 1
ATOM 2637 N N . VAL A 1 330 ? -16.634 -3.411 3.237 1.00 92.25 330 VAL A N 1
ATOM 2638 C CA . VAL A 1 330 ? -17.252 -2.641 2.148 1.00 92.25 330 VAL A CA 1
ATOM 2639 C C . VAL A 1 330 ? -18.435 -3.441 1.594 1.00 92.25 330 VAL A C 1
ATOM 2641 O O . VAL A 1 330 ? -18.394 -4.669 1.567 1.00 92.25 330 VAL A O 1
ATOM 2644 N N . THR A 1 331 ? -19.506 -2.753 1.212 1.00 93.19 331 THR A N 1
ATOM 2645 C CA . THR A 1 331 ? -20.745 -3.355 0.704 1.00 93.19 331 THR A CA 1
ATOM 2646 C C . THR A 1 331 ? -21.359 -2.468 -0.379 1.00 93.19 331 THR A C 1
ATOM 2648 O O . THR A 1 331 ? -20.963 -1.310 -0.533 1.00 93.19 331 THR A O 1
ATOM 2651 N N . SER A 1 332 ? -22.352 -2.976 -1.109 1.00 93.19 332 SER A N 1
ATOM 2652 C CA . SER A 1 332 ? -23.178 -2.160 -2.003 1.00 93.19 332 SER A CA 1
ATOM 2653 C C . SER A 1 332 ? -24.422 -1.586 -1.298 1.00 93.19 332 SER A C 1
ATOM 2655 O O . SER A 1 332 ? -24.743 -1.929 -0.151 1.00 93.19 332 SER A O 1
ATOM 2657 N N . PHE A 1 333 ? -25.143 -0.703 -1.997 1.00 90.88 333 PHE A N 1
ATOM 2658 C CA . PHE A 1 333 ? -26.411 -0.143 -1.523 1.00 90.88 333 PHE A CA 1
ATOM 2659 C C . PHE A 1 333 ? -27.461 -1.236 -1.283 1.00 90.88 333 PHE A C 1
ATOM 2661 O O . PHE A 1 333 ? -28.114 -1.236 -0.239 1.00 90.88 333 PHE A O 1
ATOM 2668 N N . THR A 1 334 ? -27.585 -2.190 -2.207 1.00 90.06 334 THR A N 1
ATOM 2669 C CA . THR A 1 334 ? -28.618 -3.234 -2.196 1.00 90.06 334 THR A CA 1
ATOM 2670 C C . THR A 1 334 ? -28.290 -4.391 -1.260 1.00 90.06 334 THR A C 1
ATOM 2672 O O . THR A 1 334 ? -29.198 -4.991 -0.688 1.00 90.06 334 THR A O 1
ATOM 2675 N N . ASP A 1 335 ? -27.006 -4.681 -1.046 1.00 91.94 335 ASP A N 1
ATOM 2676 C CA . ASP A 1 335 ? -26.599 -5.826 -0.231 1.00 91.94 335 ASP A CA 1
ATOM 2677 C C . ASP A 1 335 ? -26.939 -5.619 1.241 1.00 91.94 335 ASP A C 1
ATOM 2679 O O . ASP A 1 335 ? -26.612 -4.596 1.851 1.00 91.94 335 ASP A O 1
ATOM 2683 N N . LYS A 1 336 ? -27.591 -6.606 1.851 1.00 90.25 336 LYS A N 1
ATOM 2684 C CA . LYS A 1 336 ? -27.918 -6.546 3.273 1.00 90.25 336 LYS A CA 1
ATOM 2685 C C . LYS A 1 336 ? -26.664 -6.798 4.105 1.00 90.25 336 LYS A C 1
ATOM 2687 O O . LYS A 1 336 ? -25.965 -7.791 3.919 1.00 90.25 336 LYS A O 1
ATOM 2692 N N . CYS A 1 337 ? -26.417 -5.916 5.069 1.00 91.44 337 CYS A N 1
ATOM 2693 C CA . CYS A 1 337 ? -25.321 -6.103 6.006 1.00 91.44 337 CYS A CA 1
ATOM 2694 C C . CYS A 1 337 ? -25.517 -7.383 6.846 1.00 91.44 337 CYS A C 1
ATOM 2696 O O . CYS A 1 337 ? -26.655 -7.688 7.224 1.00 91.44 337 CYS A O 1
ATOM 2698 N N . PRO A 1 338 ? -24.436 -8.126 7.162 1.00 91.38 338 PRO A N 1
ATOM 2699 C CA . PRO A 1 338 ? -24.512 -9.314 8.007 1.00 91.38 338 PRO A CA 1
ATOM 2700 C C . PRO A 1 338 ? -25.190 -9.036 9.351 1.00 91.38 338 PRO A C 1
ATOM 2702 O O . PRO A 1 338 ? -25.177 -7.905 9.850 1.00 91.38 338 PRO A O 1
ATOM 2705 N N . ALA A 1 339 ? -25.746 -10.081 9.970 1.00 90.06 339 ALA A N 1
ATOM 2706 C CA . ALA A 1 339 ? -26.329 -9.970 11.303 1.00 90.06 339 ALA A CA 1
ATOM 2707 C C . ALA A 1 339 ? -25.339 -9.315 12.282 1.00 90.06 339 ALA A C 1
ATOM 2709 O O . ALA A 1 339 ? -24.134 -9.552 12.206 1.00 90.06 339 ALA A O 1
ATOM 2710 N N . ARG A 1 340 ? -25.865 -8.493 13.201 1.00 90.44 340 ARG A N 1
ATOM 2711 C CA . ARG A 1 340 ? -25.084 -7.736 14.201 1.00 90.44 340 ARG A CA 1
ATOM 2712 C C . ARG A 1 340 ? -24.148 -6.668 13.626 1.00 90.44 340 ARG A C 1
ATOM 2714 O O . ARG A 1 340 ? -23.252 -6.189 14.314 1.00 90.44 340 ARG A O 1
ATOM 2721 N N . THR A 1 341 ? -24.384 -6.238 12.391 1.00 93.75 341 THR A N 1
ATOM 2722 C CA . THR A 1 341 ? -23.711 -5.080 11.797 1.00 93.75 341 THR A CA 1
ATOM 2723 C C . THR A 1 341 ? -24.743 -4.051 11.330 1.00 93.75 341 THR A C 1
ATOM 2725 O O . THR A 1 341 ? -25.914 -4.379 11.147 1.00 93.75 341 THR A O 1
ATOM 2728 N N . SER A 1 342 ? -24.337 -2.795 11.152 1.00 93.62 342 SER A N 1
ATOM 2729 C CA . SER A 1 342 ? -25.187 -1.758 10.548 1.00 93.62 342 SER A CA 1
ATOM 2730 C C . SER A 1 342 ? -24.499 -1.121 9.353 1.00 93.62 342 SER A C 1
ATOM 2732 O O . SER A 1 342 ? -23.279 -0.940 9.382 1.00 93.62 342 SER A O 1
ATOM 2734 N N . LYS A 1 343 ? -25.277 -0.689 8.364 1.00 96.56 343 LYS A N 1
ATOM 2735 C CA . LYS A 1 343 ? -24.746 -0.026 7.178 1.00 96.56 343 LYS A CA 1
ATOM 2736 C C . LYS A 1 343 ? -24.441 1.450 7.447 1.00 96.56 343 LYS A C 1
ATOM 2738 O O . LYS A 1 343 ? -25.241 2.159 8.056 1.00 96.56 343 LYS A O 1
ATOM 2743 N N . ILE A 1 344 ? -23.287 1.905 6.978 1.00 97.75 344 ILE A N 1
ATOM 2744 C CA . ILE A 1 344 ? -22.878 3.309 6.933 1.00 97.75 344 ILE A CA 1
ATOM 2745 C C . ILE A 1 344 ? -22.497 3.692 5.504 1.00 97.75 344 ILE A C 1
ATOM 2747 O O . ILE A 1 344 ? -22.259 2.820 4.670 1.00 97.75 344 ILE A O 1
ATOM 2751 N N . SER A 1 345 ? -22.405 4.991 5.240 1.00 97.75 345 SER A N 1
ATOM 2752 C CA . SER A 1 345 ? -21.916 5.541 3.978 1.00 97.75 345 SER A CA 1
ATOM 2753 C C . SER A 1 345 ? -20.870 6.607 4.248 1.00 97.75 345 SER A C 1
ATOM 2755 O O . SER A 1 345 ? -21.054 7.423 5.151 1.00 97.75 345 SER A O 1
ATOM 2757 N N . LEU A 1 346 ? -19.815 6.621 3.437 1.00 97.62 346 LEU A N 1
ATOM 2758 C CA . LEU A 1 346 ? -18.751 7.620 3.452 1.00 97.62 346 LEU A CA 1
ATOM 2759 C C . LEU A 1 346 ? -18.827 8.495 2.197 1.00 97.62 346 LEU A C 1
ATOM 2761 O O . LEU A 1 346 ? -18.877 7.985 1.075 1.00 97.62 346 LEU A O 1
ATOM 2765 N N . VAL A 1 347 ? -18.760 9.806 2.403 1.00 96.00 347 VAL A N 1
ATOM 2766 C CA . VAL A 1 347 ? -18.616 10.819 1.353 1.00 96.00 347 VAL A CA 1
ATOM 2767 C C . VAL A 1 347 ? -17.503 11.788 1.733 1.00 96.00 347 VAL A C 1
ATOM 2769 O O . VAL A 1 347 ? -17.159 11.920 2.911 1.00 96.00 347 VAL A O 1
ATOM 2772 N N . VAL A 1 348 ? -16.915 12.447 0.745 1.00 95.62 348 VAL A N 1
ATOM 2773 C CA . VAL A 1 348 ? -15.756 13.314 0.935 1.00 95.62 348 VAL A CA 1
ATOM 2774 C C . VAL A 1 348 ? -15.918 14.587 0.114 1.00 95.62 348 VAL A C 1
ATOM 2776 O O . VAL A 1 348 ? -16.410 14.549 -1.008 1.00 95.62 348 VAL A O 1
ATOM 2779 N N . ASP A 1 349 ? -15.492 15.694 0.708 1.00 91.44 349 ASP A N 1
ATOM 2780 C CA . ASP A 1 349 ? -15.126 16.939 0.046 1.00 91.44 349 ASP A CA 1
ATOM 2781 C C . ASP A 1 349 ? -13.586 16.969 0.065 1.00 91.44 349 ASP A C 1
ATOM 2783 O O . ASP A 1 349 ? -12.962 17.089 1.126 1.00 91.44 349 ASP A O 1
ATOM 2787 N N . ALA A 1 350 ? -12.954 16.704 -1.083 1.00 88.69 350 ALA A N 1
ATOM 2788 C CA . ALA A 1 350 ? -11.535 16.328 -1.135 1.00 88.69 350 ALA A CA 1
ATOM 2789 C C . ALA A 1 350 ? -10.609 17.354 -0.473 1.00 88.69 350 ALA A C 1
ATOM 2791 O O . ALA A 1 350 ? -9.600 16.979 0.135 1.00 88.69 350 ALA A O 1
ATOM 2792 N N . ASP A 1 351 ? -10.951 18.631 -0.591 1.00 86.25 351 ASP A N 1
ATOM 2793 C CA . ASP A 1 351 ? -10.121 19.729 -0.121 1.00 86.25 351 ASP A CA 1
ATOM 2794 C C . ASP A 1 351 ? -10.506 20.145 1.310 1.00 86.25 351 ASP A C 1
ATOM 2796 O O . ASP A 1 351 ? -9.626 20.446 2.120 1.00 86.25 351 ASP A O 1
ATOM 2800 N N . GLU A 1 352 ? -11.779 20.009 1.696 1.00 87.25 352 GLU A N 1
ATOM 2801 C CA . GLU A 1 352 ? -12.277 20.563 2.959 1.00 87.25 352 GLU A CA 1
ATOM 2802 C C . GLU A 1 352 ? -12.536 19.509 4.044 1.00 87.25 352 GLU A C 1
ATOM 2804 O O . GLU A 1 352 ? -11.901 19.555 5.105 1.00 87.25 352 GLU A O 1
ATOM 2809 N N . ASP A 1 353 ? -13.375 18.493 3.803 1.00 90.69 353 ASP A N 1
ATOM 2810 C CA . ASP A 1 353 ? -13.889 17.627 4.879 1.00 90.69 353 ASP A CA 1
ATOM 2811 C C . ASP A 1 353 ? -14.330 16.217 4.429 1.00 90.69 353 ASP A C 1
ATOM 2813 O O . ASP A 1 353 ? -14.272 15.835 3.267 1.00 90.69 353 ASP A O 1
ATOM 2817 N N . TYR A 1 354 ? -14.747 15.384 5.374 1.00 93.94 354 TYR A N 1
ATOM 2818 C CA . TYR A 1 354 ? -15.383 14.097 5.117 1.00 93.94 354 TYR A CA 1
ATOM 2819 C C . TYR A 1 354 ? -16.688 14.000 5.897 1.00 93.94 354 TYR A C 1
ATOM 2821 O O . TYR A 1 354 ? -16.869 14.640 6.932 1.00 93.94 354 TYR A O 1
ATOM 2829 N N . HIS A 1 355 ? -17.595 13.138 5.449 1.00 95.75 355 HIS A N 1
ATOM 2830 C CA . HIS A 1 355 ? -18.871 12.988 6.125 1.00 95.75 355 HIS A CA 1
ATOM 2831 C C . HIS A 1 355 ? -19.420 11.568 6.068 1.00 95.75 355 HIS A C 1
ATOM 2833 O O . HIS A 1 355 ? -19.130 10.788 5.159 1.00 95.75 355 HIS A O 1
ATOM 2839 N N . PHE A 1 356 ? -20.204 11.234 7.092 1.00 96.81 356 PHE A N 1
ATOM 2840 C CA . PHE A 1 356 ? -20.741 9.898 7.296 1.00 96.81 356 PHE A CA 1
ATOM 2841 C C . PHE A 1 356 ? -22.252 9.912 7.491 1.00 96.81 356 PHE A C 1
ATOM 2843 O O . PHE A 1 356 ? -22.799 10.754 8.210 1.00 96.81 356 PHE A O 1
ATOM 2850 N N . TYR A 1 357 ? -22.893 8.904 6.908 1.00 96.62 357 TYR A N 1
ATOM 2851 C CA . TYR A 1 357 ? -24.301 8.573 7.104 1.00 96.62 357 TYR A CA 1
ATOM 2852 C C . TYR A 1 357 ? -24.421 7.187 7.723 1.00 96.62 357 TYR A C 1
ATOM 2854 O O . TYR A 1 357 ? -23.546 6.337 7.542 1.00 96.62 357 TYR A O 1
ATOM 2862 N N . ARG A 1 358 ? -25.532 6.938 8.407 1.00 95.88 358 ARG A N 1
ATOM 2863 C CA . ARG A 1 358 ? -25.896 5.632 8.952 1.00 95.88 358 ARG A CA 1
ATOM 2864 C C . ARG A 1 358 ? -27.289 5.257 8.470 1.00 95.88 358 ARG A C 1
ATOM 2866 O O . ARG A 1 358 ? -28.167 6.111 8.424 1.00 95.88 358 ARG A O 1
ATOM 2873 N N . GLN A 1 359 ? -27.476 3.990 8.123 1.00 94.44 359 GLN A N 1
ATOM 2874 C CA . GLN A 1 359 ? -28.797 3.452 7.838 1.00 94.44 359 GLN A CA 1
ATOM 2875 C C . GLN A 1 359 ? -29.496 3.106 9.155 1.00 94.44 359 GLN A C 1
ATOM 2877 O O . GLN A 1 359 ? -28.941 2.378 9.984 1.00 94.44 359 GLN A O 1
ATOM 2882 N N . ASP A 1 360 ? -30.699 3.633 9.346 1.00 88.31 360 ASP A N 1
ATOM 2883 C CA . ASP A 1 360 ? -31.533 3.359 10.510 1.00 88.31 360 ASP A CA 1
ATOM 2884 C C . ASP A 1 360 ? -32.400 2.106 10.294 1.00 88.31 360 ASP A C 1
ATOM 2886 O O . ASP A 1 360 ? -32.498 1.550 9.198 1.00 88.31 360 ASP A O 1
ATOM 2890 N N . SER A 1 361 ? -33.045 1.632 11.363 1.00 86.31 361 SER A N 1
ATOM 2891 C CA . SER A 1 361 ? -33.858 0.406 11.348 1.00 86.31 361 SER A CA 1
ATOM 2892 C C . SER A 1 361 ? -35.077 0.473 10.421 1.00 86.31 361 SER A C 1
ATOM 2894 O O . SER A 1 361 ? -35.572 -0.568 9.997 1.00 86.31 361 SER A O 1
ATOM 2896 N N . ASN A 1 362 ? -35.541 1.677 10.082 1.00 81.25 362 ASN A N 1
ATOM 2897 C CA . ASN A 1 362 ? -36.624 1.918 9.127 1.00 81.25 362 ASN A CA 1
ATOM 2898 C C . ASN A 1 362 ? -36.155 1.906 7.656 1.00 81.25 362 ASN A C 1
ATOM 2900 O O . ASN A 1 362 ? -36.950 2.192 6.766 1.00 81.25 362 ASN A O 1
ATOM 2904 N N . GLY A 1 363 ? -34.876 1.614 7.394 1.00 81.75 363 GLY A N 1
ATOM 2905 C CA . GLY A 1 363 ? -34.289 1.568 6.052 1.00 81.75 363 GLY A CA 1
ATOM 2906 C C . GLY A 1 363 ? -33.866 2.927 5.489 1.00 81.75 363 GLY A C 1
ATOM 2907 O O . GLY A 1 363 ? -33.119 2.954 4.509 1.00 81.75 363 GLY A O 1
ATOM 2908 N N . MET A 1 364 ? -34.278 4.027 6.127 1.00 85.56 364 MET A N 1
ATOM 2909 C CA . MET A 1 364 ? -33.861 5.389 5.790 1.00 85.56 364 MET A CA 1
ATOM 2910 C C . MET A 1 364 ? -32.452 5.673 6.306 1.00 85.56 364 MET A C 1
ATOM 2912 O O . MET A 1 364 ? -31.901 4.933 7.125 1.00 85.56 364 MET A O 1
ATOM 2916 N N . TRP A 1 365 ? -31.874 6.773 5.840 1.00 94.62 365 TRP A N 1
ATOM 2917 C CA . TRP A 1 365 ? -30.548 7.203 6.251 1.00 94.62 365 TRP A CA 1
ATOM 2918 C C . TRP A 1 365 ? -30.593 8.503 7.033 1.00 94.62 365 TRP A C 1
ATOM 2920 O O . TRP A 1 365 ? -31.378 9.407 6.750 1.00 94.62 365 TRP A O 1
ATOM 2930 N N . SER A 1 366 ? -29.690 8.610 7.996 1.00 92.31 366 SER A N 1
ATOM 2931 C CA . SER A 1 366 ? -29.523 9.795 8.820 1.00 92.31 366 SER A CA 1
ATOM 2932 C C . SER A 1 366 ? -28.052 10.124 9.025 1.00 92.31 366 SER A C 1
ATOM 2934 O O . SER A 1 366 ? -27.146 9.310 8.811 1.00 92.31 366 SER A O 1
ATOM 2936 N N . HIS A 1 367 ? -27.795 11.372 9.394 1.00 93.44 367 HIS A N 1
ATOM 2937 C CA . HIS A 1 367 ? -26.460 11.887 9.635 1.00 93.44 367 HIS A CA 1
ATOM 2938 C C . HIS A 1 367 ? -26.466 13.002 10.673 1.00 93.44 367 HIS A C 1
ATOM 2940 O O . HIS A 1 367 ? -27.506 13.512 11.086 1.00 93.44 367 HIS A O 1
ATOM 2946 N N . LYS A 1 368 ? -25.258 13.387 11.086 1.00 89.19 368 LYS A N 1
ATOM 2947 C CA . LYS A 1 368 ? -25.030 14.452 12.058 1.00 89.19 368 LYS A CA 1
ATOM 2948 C C . LYS A 1 368 ? -24.038 15.479 11.501 1.00 89.19 368 LYS A C 1
ATOM 2950 O O . LYS A 1 368 ? -22.835 15.221 11.549 1.00 89.19 368 LYS A O 1
ATOM 2955 N N . PRO A 1 369 ? -24.500 16.609 10.941 1.00 77.81 369 PRO A N 1
ATOM 2956 C CA . PRO A 1 369 ? -23.627 17.686 10.463 1.00 77.81 369 PRO A CA 1
ATOM 2957 C C . PRO A 1 369 ? -22.845 18.353 11.611 1.00 77.81 369 PRO A C 1
ATOM 2959 O O . PRO A 1 369 ? -23.302 19.293 12.258 1.00 77.81 369 PRO A O 1
ATOM 2962 N N . GLY A 1 370 ? -21.646 17.857 11.914 1.00 70.62 370 GLY A N 1
ATOM 2963 C CA . GLY A 1 370 ? -20.828 18.391 13.008 1.00 70.62 370 GLY A CA 1
ATOM 2964 C C . GLY A 1 370 ? -21.531 18.321 14.374 1.00 70.62 370 GLY A C 1
ATOM 2965 O O . GLY A 1 370 ? -21.937 17.248 14.827 1.00 70.62 370 GLY A O 1
ATOM 2966 N N . GLY A 1 371 ? -21.655 19.465 15.056 1.00 67.19 371 GLY A N 1
ATOM 2967 C CA . GLY A 1 371 ? -22.266 19.587 16.389 1.00 67.19 371 GLY A CA 1
ATOM 2968 C C . GLY A 1 371 ? -23.803 19.610 16.414 1.00 67.19 371 GLY A C 1
ATOM 2969 O O . GLY A 1 371 ? -24.384 19.543 17.493 1.00 67.19 371 GLY A O 1
ATOM 2970 N N . THR A 1 372 ? -24.481 19.654 15.264 1.00 78.00 372 THR A N 1
ATOM 2971 C CA . THR A 1 372 ? -25.947 19.814 15.189 1.00 78.00 372 THR A CA 1
ATOM 2972 C C . THR A 1 372 ? -26.716 18.538 15.581 1.00 78.00 372 THR A C 1
ATOM 2974 O O . THR A 1 372 ? -26.108 17.473 15.748 1.00 78.00 372 THR A O 1
ATOM 2977 N N . PRO A 1 373 ? -28.047 18.606 15.788 1.00 81.75 373 PRO A N 1
ATOM 2978 C CA . PRO A 1 373 ? -28.876 17.416 15.957 1.00 81.75 373 PRO A CA 1
ATOM 2979 C C . PRO A 1 373 ? -28.790 16.463 14.759 1.00 81.75 373 PRO A C 1
ATOM 2981 O O . PRO A 1 373 ? -28.519 16.870 13.632 1.00 81.75 373 PRO A O 1
ATOM 2984 N N . VAL A 1 374 ? -29.044 15.183 15.020 1.00 88.75 374 VAL A N 1
ATOM 2985 C CA . VAL A 1 374 ? -29.172 14.165 13.973 1.00 88.75 374 VAL A CA 1
ATOM 2986 C C . VAL A 1 374 ? -30.372 14.502 13.089 1.00 88.75 374 VAL A C 1
ATOM 2988 O O . VAL A 1 374 ? -31.432 14.848 13.605 1.00 88.75 374 VAL A O 1
ATOM 2991 N N . THR A 1 375 ? -30.208 14.371 11.777 1.00 88.88 375 THR A N 1
ATOM 2992 C CA . THR A 1 375 ? -31.259 14.594 10.782 1.00 88.88 375 THR A CA 1
ATOM 2993 C C . THR A 1 375 ? -31.245 13.487 9.731 1.00 88.88 375 THR A C 1
ATOM 2995 O O . THR A 1 375 ? -30.204 12.889 9.457 1.00 88.88 375 THR A O 1
ATOM 2998 N N . ASN A 1 376 ? -32.407 13.203 9.150 1.00 89.19 376 ASN A N 1
ATOM 2999 C CA . ASN A 1 376 ? -32.589 12.313 8.002 1.00 89.19 376 ASN A CA 1
ATOM 3000 C C . ASN A 1 376 ? -32.819 13.086 6.692 1.00 89.19 376 ASN A C 1
ATOM 3002 O O . ASN A 1 376 ? -33.259 12.495 5.707 1.00 89.19 376 ASN A O 1
ATOM 3006 N N . LEU A 1 377 ? -32.565 14.398 6.699 1.00 88.81 377 LEU A N 1
ATOM 3007 C CA . LEU A 1 377 ? -32.770 15.292 5.565 1.00 88.81 377 LEU A CA 1
ATOM 3008 C C . LEU A 1 377 ? -31.443 15.672 4.908 1.00 88.81 377 LEU A C 1
ATOM 3010 O O . LEU A 1 377 ? -30.459 15.905 5.603 1.00 88.81 377 LEU A O 1
ATOM 3014 N N . ASP A 1 378 ? -31.436 15.765 3.584 1.00 90.25 378 ASP A N 1
ATOM 3015 C CA . ASP A 1 378 ? -30.297 16.186 2.775 1.00 90.25 378 ASP A CA 1
ATOM 3016 C C . ASP A 1 378 ? -30.138 17.720 2.731 1.00 90.25 378 ASP A C 1
ATOM 3018 O O . ASP A 1 378 ? -30.838 18.463 3.425 1.00 90.25 378 ASP A O 1
ATOM 3022 N N . ALA A 1 379 ? -29.215 18.219 1.903 1.00 89.50 379 ALA A N 1
ATOM 3023 C CA . ALA A 1 379 ? -28.950 19.652 1.794 1.00 89.50 379 ALA A CA 1
ATOM 3024 C C . ALA A 1 379 ? -30.115 20.477 1.205 1.00 89.50 379 ALA A C 1
ATOM 3026 O O . ALA A 1 379 ? -30.084 21.703 1.299 1.00 89.50 379 ALA A O 1
ATOM 3027 N N . ASP A 1 380 ? -31.125 19.859 0.586 1.00 86.94 380 ASP A N 1
ATOM 3028 C CA . ASP A 1 380 ? -32.359 20.519 0.128 1.00 86.94 380 ASP A CA 1
ATOM 3029 C C . ASP A 1 380 ? -33.523 20.338 1.116 1.00 86.94 380 ASP A C 1
ATOM 3031 O O . ASP A 1 380 ? -34.644 20.760 0.835 1.00 86.94 380 ASP A O 1
ATOM 3035 N N . GLY A 1 381 ? -33.287 19.705 2.269 1.00 87.00 381 GLY A N 1
ATOM 3036 C CA . GLY A 1 381 ? -34.334 19.393 3.238 1.00 87.00 381 GLY A CA 1
ATOM 3037 C C . GLY A 1 381 ? -35.193 18.188 2.843 1.00 87.00 381 GLY A C 1
ATOM 3038 O O . GLY A 1 381 ? -36.299 18.039 3.362 1.00 87.00 381 GLY A O 1
ATOM 3039 N N . LYS A 1 382 ? -34.717 17.326 1.935 1.00 82.44 382 LYS A N 1
ATOM 3040 C CA . LYS A 1 382 ? -35.445 16.133 1.473 1.00 82.44 382 LYS A CA 1
ATOM 3041 C C . LYS A 1 382 ? -34.995 14.877 2.225 1.00 82.44 382 LYS A C 1
ATOM 3043 O O . LYS A 1 382 ? -33.814 14.767 2.543 1.00 82.44 382 LYS A O 1
ATOM 3048 N N . PRO A 1 383 ? -35.880 13.897 2.481 1.00 85.88 383 PRO A N 1
ATOM 3049 C CA . PRO A 1 383 ? -35.491 12.642 3.123 1.00 85.88 383 PRO A CA 1
ATOM 3050 C C . PRO A 1 383 ? -34.399 11.880 2.356 1.00 85.88 383 PRO A C 1
ATOM 3052 O O . PRO A 1 383 ? -34.461 11.746 1.134 1.00 85.88 383 PRO A O 1
ATOM 3055 N N . ILE A 1 384 ? -33.425 11.326 3.081 1.00 89.31 384 ILE A N 1
ATOM 3056 C CA . ILE A 1 384 ? -32.299 10.586 2.499 1.00 89.31 384 ILE A CA 1
ATOM 3057 C C . ILE A 1 384 ? -32.657 9.098 2.374 1.00 89.31 384 ILE A C 1
ATOM 3059 O O . ILE A 1 384 ? -32.646 8.349 3.355 1.00 89.31 384 ILE A O 1
ATOM 3063 N N . TYR A 1 385 ? -32.926 8.661 1.144 1.00 86.94 385 TYR A N 1
ATOM 3064 C CA . TYR A 1 385 ? -33.117 7.243 0.799 1.00 86.94 385 TYR A CA 1
ATOM 3065 C C . TYR A 1 385 ? -31.804 6.547 0.439 1.00 86.94 385 TYR A C 1
ATOM 3067 O O . TYR A 1 385 ? -31.564 5.409 0.838 1.00 86.94 385 TYR A O 1
ATOM 3075 N N . ASP A 1 386 ? -30.944 7.247 -0.299 1.00 89.88 386 ASP A N 1
ATOM 3076 C CA . ASP A 1 386 ? -29.615 6.787 -0.670 1.00 89.88 386 ASP A CA 1
ATOM 3077 C C . ASP A 1 386 ? -28.618 7.951 -0.531 1.00 89.88 386 ASP A C 1
ATOM 3079 O O . ASP A 1 386 ? -28.713 8.930 -1.278 1.00 89.88 386 ASP A O 1
ATOM 3083 N N . PRO A 1 387 ? -27.631 7.858 0.381 1.00 93.75 387 PRO A N 1
ATOM 3084 C CA . PRO A 1 387 ? -26.574 8.853 0.516 1.00 93.75 387 PRO A CA 1
ATOM 3085 C C . PRO A 1 387 ? -25.813 9.152 -0.778 1.00 93.75 387 PRO A C 1
ATOM 3087 O O . PRO A 1 387 ? -25.275 10.250 -0.905 1.00 93.75 387 PRO A O 1
ATOM 3090 N N . LYS A 1 388 ? -25.738 8.210 -1.731 1.00 93.06 388 LYS A N 1
ATOM 3091 C CA . LYS A 1 388 ? -25.080 8.427 -3.027 1.00 93.06 388 LYS A CA 1
ATOM 3092 C C . LYS A 1 388 ? -25.845 9.412 -3.909 1.00 93.06 388 LYS A C 1
ATOM 3094 O O . LYS A 1 388 ? -25.195 10.170 -4.623 1.00 93.06 388 LYS A O 1
ATOM 3099 N N . LEU A 1 389 ? -27.177 9.398 -3.839 1.00 89.25 389 LEU A N 1
ATOM 3100 C CA . LEU A 1 389 ? -28.080 10.195 -4.678 1.00 89.25 389 LEU A CA 1
ATOM 3101 C C . LEU A 1 389 ? -28.584 11.474 -3.995 1.00 89.25 389 LEU A C 1
ATOM 3103 O O . LEU A 1 389 ? -29.090 12.365 -4.670 1.00 89.25 389 LEU A O 1
ATOM 3107 N N . ALA A 1 390 ? -28.480 11.558 -2.669 1.00 90.06 390 ALA A N 1
ATOM 3108 C CA . ALA A 1 390 ? -28.909 12.720 -1.897 1.00 90.06 390 ALA A CA 1
ATOM 3109 C C . ALA A 1 390 ? -28.115 13.986 -2.252 1.00 90.06 390 ALA A C 1
ATOM 3111 O O . ALA A 1 390 ? -26.935 13.904 -2.604 1.00 90.06 390 ALA A O 1
ATOM 3112 N N . ASN A 1 391 ? -28.728 15.166 -2.099 1.00 87.94 391 ASN A N 1
ATOM 3113 C CA . ASN A 1 391 ? -28.001 16.418 -2.270 1.00 87.94 391 ASN A CA 1
ATOM 3114 C C . ASN A 1 391 ? -27.062 16.649 -1.077 1.00 87.94 391 ASN A C 1
ATOM 3116 O O . ASN A 1 391 ? -27.488 16.710 0.078 1.00 87.94 391 ASN A O 1
ATOM 3120 N N . ARG A 1 392 ? -25.765 16.794 -1.355 1.00 92.50 392 ARG A N 1
ATOM 3121 C CA . ARG A 1 392 ? -24.717 16.998 -0.341 1.00 92.50 392 ARG A CA 1
ATOM 3122 C C . ARG A 1 392 ? -23.974 18.324 -0.512 1.00 92.50 392 ARG A C 1
ATOM 3124 O O . ARG A 1 392 ? -22.929 18.513 0.110 1.00 92.50 392 ARG A O 1
ATOM 3131 N N . ASN A 1 393 ? -24.520 19.224 -1.330 1.00 91.12 393 ASN A N 1
ATOM 3132 C CA . ASN A 1 393 ? -24.001 20.567 -1.519 1.00 91.12 393 ASN A CA 1
ATOM 3133 C C . ASN A 1 393 ? -24.627 21.528 -0.500 1.00 91.12 393 ASN A C 1
ATOM 3135 O O . ASN A 1 393 ? -25.790 21.927 -0.632 1.00 91.12 393 ASN A O 1
ATOM 3139 N N . TYR A 1 394 ? -23.840 21.887 0.513 1.00 87.00 394 TYR A N 1
ATOM 3140 C CA . TYR A 1 394 ? -24.212 22.849 1.547 1.00 87.00 394 TYR A CA 1
ATOM 3141 C C . TYR A 1 394 ? -23.640 24.247 1.282 1.00 87.00 394 TYR A C 1
ATOM 3143 O O . TYR A 1 394 ? -23.835 25.129 2.124 1.00 87.00 394 TYR A O 1
ATOM 3151 N N . ASP A 1 395 ? -22.960 24.462 0.149 1.00 87.31 395 ASP A N 1
ATOM 3152 C CA . ASP A 1 395 ? -22.460 25.778 -0.239 1.00 87.31 395 ASP A CA 1
ATOM 3153 C C . ASP A 1 395 ? -23.620 26.770 -0.395 1.00 87.31 395 ASP A C 1
ATOM 3155 O O . ASP A 1 395 ? -24.674 26.461 -0.954 1.00 87.31 395 ASP A O 1
ATOM 3159 N N . GLY A 1 396 ? -23.464 27.953 0.197 1.00 80.50 396 GLY A N 1
ATOM 3160 C CA . GLY A 1 396 ? -24.523 28.959 0.287 1.00 80.50 396 GLY A CA 1
ATOM 3161 C C . GLY A 1 396 ? -25.682 28.607 1.234 1.00 80.50 396 GLY A C 1
ATOM 3162 O O . GLY A 1 396 ? -26.586 29.423 1.407 1.00 80.50 396 GLY A O 1
ATOM 3163 N N . LYS A 1 397 ? -25.657 27.446 1.906 1.00 78.88 397 LYS A N 1
ATOM 3164 C CA . LYS A 1 397 ? -26.714 26.960 2.820 1.00 78.88 397 LYS A CA 1
ATOM 3165 C C . LYS A 1 397 ? -26.243 26.878 4.276 1.00 78.88 397 LYS A C 1
ATOM 3167 O O . LYS A 1 397 ? -26.559 25.942 5.008 1.00 78.88 397 LYS A O 1
ATOM 3172 N N . GLY A 1 398 ? -25.450 27.861 4.697 1.00 71.81 398 GLY A N 1
ATOM 3173 C CA . GLY A 1 398 ? -24.884 27.940 6.051 1.00 71.81 398 GLY A CA 1
ATOM 3174 C C . GLY A 1 398 ? -23.530 27.241 6.227 1.00 71.81 398 GLY A C 1
ATOM 3175 O O . GLY A 1 398 ? -22.986 27.248 7.329 1.00 71.81 398 GLY A O 1
ATOM 3176 N N . SER A 1 399 ? -22.963 26.685 5.154 1.00 80.12 399 SER A N 1
ATOM 3177 C CA . SER A 1 399 ? -21.599 26.153 5.093 1.00 80.12 399 SER A CA 1
ATOM 3178 C C . SER A 1 399 ? -20.988 26.429 3.711 1.00 80.12 399 SER A C 1
ATOM 3180 O O . SER A 1 399 ? -21.683 26.907 2.823 1.00 80.12 399 SER A O 1
ATOM 3182 N N . LYS A 1 400 ? -19.690 26.158 3.538 1.00 86.25 400 LYS A N 1
ATOM 3183 C CA . LYS A 1 400 ? -19.004 26.120 2.228 1.00 86.25 400 LYS A CA 1
ATOM 3184 C C . LYS A 1 400 ? -18.707 24.688 1.763 1.00 86.25 400 LYS A C 1
ATOM 3186 O O . LYS A 1 400 ? -17.986 24.492 0.797 1.00 86.25 400 LYS A O 1
ATOM 3191 N N . LEU A 1 401 ? -19.202 23.697 2.503 1.00 88.88 401 LEU A N 1
ATOM 3192 C CA . LEU A 1 401 ? -18.885 22.289 2.286 1.00 88.88 401 LEU A CA 1
ATOM 3193 C C . LEU A 1 401 ? -19.743 21.705 1.166 1.00 88.88 401 LEU A C 1
ATOM 3195 O O . LEU A 1 401 ? -20.970 21.845 1.180 1.00 88.88 401 LEU A O 1
ATOM 3199 N N . ASN A 1 402 ? -19.103 20.979 0.258 1.00 91.44 402 ASN A N 1
ATOM 3200 C CA . ASN A 1 402 ? -19.767 20.255 -0.810 1.00 91.44 402 ASN A CA 1
ATOM 3201 C C . ASN A 1 402 ? -19.169 18.851 -0.932 1.00 91.44 402 ASN A C 1
ATOM 3203 O O . ASN A 1 402 ? -18.106 18.662 -1.514 1.00 91.44 402 ASN A O 1
ATOM 3207 N N . TYR A 1 403 ? -19.873 17.847 -0.403 1.00 91.75 403 TYR A N 1
ATOM 3208 C CA . TYR A 1 403 ? -19.418 16.455 -0.467 1.00 91.75 403 TYR A CA 1
ATOM 3209 C C . TYR A 1 403 ? -19.764 15.836 -1.823 1.00 91.75 403 TYR A C 1
ATOM 3211 O O . TYR A 1 403 ? -20.668 15.004 -1.952 1.00 91.75 403 TYR A O 1
ATOM 3219 N N . ASP A 1 404 ? -19.072 16.268 -2.861 1.00 89.88 404 ASP A N 1
ATOM 3220 C CA . ASP A 1 404 ? -19.274 15.847 -4.241 1.00 89.88 404 ASP A CA 1
ATOM 3221 C C . ASP A 1 404 ? -18.803 14.403 -4.500 1.00 89.88 404 ASP A C 1
ATOM 3223 O O . ASP A 1 404 ? -19.397 13.697 -5.319 1.00 89.88 404 ASP A O 1
ATOM 3227 N N . ILE A 1 405 ? -17.836 13.894 -3.729 1.00 94.25 405 ILE A N 1
ATOM 3228 C CA . ILE A 1 405 ? -17.276 12.550 -3.916 1.00 94.25 405 ILE A CA 1
ATOM 3229 C C . ILE A 1 405 ? -17.972 11.523 -3.012 1.00 94.25 405 ILE A C 1
ATOM 3231 O O . ILE A 1 405 ? -17.871 11.551 -1.784 1.00 94.25 405 ILE A O 1
ATOM 3235 N N . PHE A 1 406 ? -18.634 10.539 -3.625 1.00 96.19 406 PHE A N 1
ATOM 3236 C CA . PHE A 1 406 ? -19.109 9.339 -2.931 1.00 96.19 406 PHE A CA 1
ATOM 3237 C C . PHE A 1 406 ? -17.998 8.283 -2.864 1.00 96.19 406 PHE A C 1
ATOM 3239 O O . PHE A 1 406 ? -17.416 7.956 -3.896 1.00 96.19 406 PHE A O 1
ATOM 3246 N N . CYS A 1 407 ? -17.744 7.710 -1.683 1.00 94.00 407 CYS A N 1
ATOM 3247 C CA . CYS A 1 407 ? -16.684 6.714 -1.517 1.00 94.00 407 CYS A CA 1
ATOM 3248 C C . CYS A 1 407 ? -17.199 5.281 -1.419 1.00 94.00 407 CYS A C 1
ATOM 3250 O O . CYS A 1 407 ? -16.839 4.447 -2.245 1.00 94.00 407 CYS A O 1
ATOM 3252 N N . SER A 1 408 ? -17.990 4.959 -0.396 1.00 96.06 408 SER A N 1
ATOM 3253 C CA . SER A 1 408 ? -18.419 3.576 -0.173 1.00 96.06 408 SER A CA 1
ATOM 3254 C C . SER A 1 408 ? -19.585 3.465 0.798 1.00 96.06 408 SER A C 1
ATOM 3256 O O . SER A 1 408 ? -19.779 4.323 1.665 1.00 96.06 408 SER A O 1
ATOM 3258 N N . TYR A 1 409 ? -20.309 2.347 0.696 1.00 97.19 409 TYR A N 1
ATOM 3259 C CA . TYR A 1 409 ? -21.076 1.817 1.818 1.00 97.19 409 TYR A CA 1
ATOM 3260 C C . TYR A 1 409 ? -20.234 0.795 2.572 1.00 97.19 409 TYR A C 1
ATOM 3262 O O . TYR A 1 409 ? -19.438 0.062 1.980 1.00 97.19 409 TYR A O 1
ATOM 3270 N N . MET A 1 410 ? -20.422 0.718 3.886 1.00 97.25 410 MET A N 1
ATOM 3271 C CA . MET A 1 410 ? -19.710 -0.240 4.727 1.00 97.25 410 MET A CA 1
ATOM 3272 C C . MET A 1 410 ? -20.621 -0.812 5.811 1.00 97.25 410 MET A C 1
ATOM 3274 O O . MET A 1 410 ? -21.488 -0.117 6.331 1.00 97.25 410 MET A O 1
ATOM 3278 N N . CYS A 1 411 ? -20.402 -2.066 6.191 1.00 96.44 411 CYS A N 1
ATOM 3279 C CA . CYS A 1 411 ? -21.035 -2.697 7.341 1.00 96.44 411 CYS A CA 1
ATOM 3280 C C . CYS A 1 411 ? -20.118 -2.585 8.561 1.00 96.44 411 CYS A C 1
ATOM 3282 O O . CYS A 1 411 ? -18.991 -3.087 8.556 1.00 96.44 411 CYS A O 1
ATOM 3284 N N . VAL A 1 412 ? -20.620 -1.932 9.608 1.00 96.06 412 VAL A N 1
ATOM 3285 C CA . VAL A 1 412 ? -19.917 -1.708 10.876 1.00 96.06 412 VAL A CA 1
ATOM 3286 C C . VAL A 1 412 ? -20.429 -2.690 11.928 1.00 96.06 412 VAL A C 1
ATOM 3288 O O . VAL A 1 412 ? -21.643 -2.724 12.155 1.00 96.06 412 VAL A O 1
ATOM 3291 N N . PRO A 1 413 ? -19.556 -3.470 12.589 1.00 93.19 413 PRO A N 1
ATOM 3292 C CA . PRO A 1 413 ? -19.946 -4.346 13.693 1.00 93.19 413 PRO A CA 1
ATOM 3293 C C . PRO A 1 413 ? -20.590 -3.592 14.859 1.00 93.19 413 PRO A C 1
ATOM 3295 O O . PRO A 1 413 ? -20.175 -2.484 15.200 1.00 93.19 413 PRO A O 1
ATOM 3298 N N . ARG A 1 414 ? -21.608 -4.203 15.471 1.00 91.50 414 ARG A N 1
ATOM 3299 C CA . ARG A 1 414 ? -22.356 -3.663 16.622 1.00 91.50 414 ARG A CA 1
ATOM 3300 C C . ARG A 1 414 ? -22.302 -4.551 17.857 1.00 91.50 414 ARG A C 1
ATOM 3302 O O . ARG A 1 414 ? -22.707 -4.122 18.927 1.00 91.50 414 ARG A O 1
ATOM 3309 N N . ASP A 1 415 ? -21.797 -5.765 17.712 1.00 88.44 415 ASP A N 1
ATOM 3310 C CA . ASP A 1 415 ? -21.652 -6.762 18.770 1.00 88.44 415 ASP A CA 1
ATOM 3311 C C . ASP A 1 415 ? -20.296 -6.729 19.479 1.00 88.44 415 ASP A C 1
ATOM 3313 O O . ASP A 1 415 ? -20.068 -7.501 20.407 1.00 88.44 415 ASP A O 1
ATOM 3317 N N . ARG A 1 416 ? -19.400 -5.829 19.069 1.00 84.25 416 ARG A N 1
ATOM 3318 C CA . ARG A 1 416 ? -18.093 -5.626 19.696 1.00 84.25 416 ARG A CA 1
ATOM 3319 C C . ARG A 1 416 ? -17.714 -4.146 19.739 1.00 84.25 416 ARG A C 1
ATOM 3321 O O . ARG A 1 416 ? -18.182 -3.381 18.892 1.00 84.25 416 ARG A O 1
ATOM 3328 N N . PRO A 1 417 ? -16.849 -3.741 20.684 1.00 84.25 417 PRO A N 1
ATOM 3329 C CA . PRO A 1 417 ? -16.309 -2.390 20.713 1.00 84.25 417 PRO A CA 1
ATOM 3330 C C . PRO A 1 417 ? -15.537 -2.065 19.432 1.00 84.25 417 PRO A C 1
ATOM 3332 O O . PRO A 1 417 ? -14.776 -2.892 18.928 1.00 84.25 417 PRO A O 1
ATOM 3335 N N . LEU A 1 418 ? -15.717 -0.844 18.930 1.00 89.88 418 LEU A N 1
ATOM 3336 C CA . LEU A 1 418 ? -14.909 -0.302 17.842 1.00 89.88 418 LEU A CA 1
ATOM 3337 C C . LEU A 1 418 ? -13.684 0.407 18.422 1.00 89.88 418 LEU A C 1
ATOM 3339 O O . LEU A 1 418 ? -13.790 1.151 19.400 1.00 89.88 418 LEU A O 1
ATOM 3343 N N . TYR A 1 419 ? -12.526 0.215 17.800 1.00 89.06 419 TYR A N 1
ATOM 3344 C CA . TYR A 1 419 ? -11.297 0.899 18.177 1.00 89.06 419 TYR A CA 1
ATOM 3345 C C . TYR A 1 419 ? -11.275 2.268 17.519 1.00 89.06 419 TYR A C 1
ATOM 3347 O O . TYR A 1 419 ? -11.092 2.402 16.312 1.00 89.06 419 TYR A O 1
ATOM 3355 N N . LEU A 1 420 ? -11.513 3.301 18.317 1.00 89.88 420 LEU A N 1
ATOM 3356 C CA . LEU A 1 420 ? -11.587 4.682 17.862 1.00 89.88 420 LEU A CA 1
ATOM 3357 C C . LEU A 1 420 ? -10.851 5.559 18.860 1.00 89.88 420 LEU A C 1
ATOM 3359 O O . LEU A 1 420 ? -10.903 5.332 20.069 1.00 89.88 420 LEU A O 1
ATOM 3363 N N . LYS A 1 421 ? -10.166 6.585 18.358 1.00 88.75 421 LYS A N 1
ATOM 3364 C CA . LYS A 1 421 ? -9.429 7.524 19.199 1.00 88.75 421 LYS A CA 1
ATOM 3365 C C . LYS A 1 421 ? -9.816 8.950 18.866 1.00 88.75 421 LYS A C 1
ATOM 3367 O O . LYS A 1 421 ? -10.072 9.301 17.713 1.00 88.75 421 LYS A O 1
ATOM 3372 N N . ILE A 1 422 ? -9.840 9.773 19.904 1.00 87.06 422 ILE A N 1
ATOM 3373 C CA . ILE A 1 422 ? -10.002 11.212 19.775 1.00 87.06 422 ILE A CA 1
ATOM 3374 C C . ILE A 1 422 ? -8.811 11.781 18.992 1.00 87.06 422 ILE A C 1
ATOM 3376 O O . ILE A 1 422 ? -7.652 11.478 19.287 1.00 87.06 422 ILE A O 1
ATOM 3380 N N . GLY A 1 423 ? -9.100 12.614 17.996 1.00 76.19 423 GLY A N 1
ATOM 3381 C CA . GLY A 1 423 ? -8.114 13.294 17.166 1.00 76.19 423 GLY A CA 1
ATOM 3382 C C . GLY A 1 423 ? -8.547 14.724 16.840 1.00 76.19 423 GLY A C 1
ATOM 3383 O O . GLY A 1 423 ? -9.689 15.116 17.053 1.00 76.19 423 GLY A O 1
ATOM 3384 N N . GLY A 1 424 ? -7.625 15.523 16.307 1.00 69.56 424 GLY A N 1
ATOM 3385 C CA . GLY A 1 424 ? -7.881 16.935 16.003 1.00 69.56 424 GLY A CA 1
ATOM 3386 C C . GLY A 1 424 ? -7.631 17.877 17.184 1.00 69.56 424 GLY A C 1
ATOM 3387 O O . GLY A 1 424 ? -7.038 17.494 18.194 1.00 69.56 424 GLY A O 1
ATOM 3388 N N . SER A 1 425 ? -8.009 19.140 17.005 1.00 61.09 425 SER A N 1
ATOM 3389 C CA . SER A 1 425 ? -7.834 20.208 17.994 1.00 61.09 425 SER A CA 1
ATOM 3390 C C . SER A 1 425 ? -9.131 20.439 18.769 1.00 61.09 425 SER A C 1
ATOM 3392 O O . SER A 1 425 ? -10.215 20.165 18.260 1.00 61.09 425 SER A O 1
ATOM 3394 N N . ARG A 1 426 ? -9.023 20.968 19.994 1.00 65.12 426 ARG A N 1
ATOM 3395 C CA . ARG A 1 426 ? -10.179 21.510 20.726 1.00 65.12 426 ARG A CA 1
ATOM 3396 C C . ARG A 1 426 ? -10.853 22.617 19.905 1.00 65.12 426 ARG A C 1
ATOM 3398 O O . ARG A 1 426 ? -10.174 23.287 19.119 1.00 65.12 426 ARG A O 1
ATOM 3405 N N . ARG A 1 427 ? -12.162 22.817 20.076 1.00 59.09 427 ARG A N 1
ATOM 3406 C CA . ARG A 1 427 ? -12.895 23.919 19.444 1.00 59.09 427 ARG A CA 1
ATOM 3407 C C . ARG A 1 427 ? -12.312 25.216 20.002 1.00 59.09 427 ARG A C 1
ATOM 3409 O O . ARG A 1 427 ? -12.638 25.630 21.108 1.00 59.09 427 ARG A O 1
ATOM 3416 N N . ARG A 1 428 ? -11.438 25.896 19.251 1.00 43.47 428 ARG A N 1
ATOM 3417 C CA . ARG A 1 428 ? -11.120 27.292 19.572 1.00 43.47 428 ARG A CA 1
ATOM 3418 C C . ARG A 1 428 ? -12.429 28.060 19.458 1.00 43.47 428 ARG A C 1
ATOM 3420 O O . ARG A 1 428 ? -12.899 28.306 18.351 1.00 43.47 428 ARG A O 1
ATOM 3427 N N . PHE A 1 429 ? -13.000 28.459 20.590 1.00 42.53 429 PHE A N 1
ATOM 3428 C CA . PHE A 1 429 ? -13.900 29.595 20.590 1.00 42.53 429 PHE A CA 1
ATOM 3429 C C . PHE A 1 429 ? -13.104 30.755 19.998 1.00 42.53 429 PHE A C 1
ATOM 3431 O O . PHE A 1 429 ? -12.137 31.231 20.595 1.00 42.53 429 PHE A O 1
ATOM 3438 N N . LEU A 1 430 ? -13.482 31.194 18.798 1.00 34.66 430 LEU A N 1
ATOM 3439 C CA . LEU A 1 430 ? -13.220 32.566 18.411 1.00 34.66 430 LEU A CA 1
ATOM 3440 C C . LEU A 1 430 ? -13.961 33.396 19.454 1.00 34.66 430 LEU A C 1
ATOM 3442 O O . LEU A 1 430 ? -15.181 33.548 19.390 1.00 34.66 430 LEU A O 1
ATOM 3446 N N . THR A 1 431 ? -13.236 33.874 20.464 1.00 32.34 431 THR A N 1
ATOM 3447 C CA . THR A 1 431 ? -13.701 34.976 21.289 1.00 32.34 431 THR A CA 1
ATOM 3448 C C . THR A 1 431 ? -14.004 36.095 20.314 1.00 32.34 431 THR A C 1
ATOM 3450 O O . THR A 1 431 ? -13.115 36.740 19.760 1.00 32.34 431 THR A O 1
ATOM 3453 N N . ARG A 1 432 ? -15.294 36.276 20.040 1.00 36.88 432 ARG A N 1
ATOM 3454 C CA . ARG A 1 432 ? -15.816 37.429 19.331 1.00 36.88 432 ARG A CA 1
ATOM 3455 C C . ARG A 1 432 ? -15.480 38.613 20.233 1.00 36.88 432 ARG A C 1
ATOM 3457 O O . ARG A 1 432 ? -16.250 38.943 21.129 1.00 36.88 432 ARG A O 1
ATOM 3464 N N . LYS A 1 433 ? -14.285 39.198 20.071 1.00 32.62 433 LYS A N 1
ATOM 3465 C CA . LYS A 1 433 ? -13.977 40.520 20.614 1.00 32.62 433 LYS A CA 1
ATOM 3466 C C . LYS A 1 433 ? -15.077 41.415 20.059 1.00 32.62 433 LYS A C 1
ATOM 3468 O O . LYS A 1 433 ? -15.099 41.694 18.862 1.00 32.62 433 LYS A O 1
ATOM 3473 N N . ARG A 1 434 ? -16.033 41.788 20.913 1.00 39.00 434 ARG A N 1
ATOM 3474 C CA . ARG A 1 434 ? -16.889 42.943 20.662 1.00 39.00 434 ARG A CA 1
ATOM 3475 C C . ARG A 1 434 ? -15.919 44.092 20.402 1.00 39.00 434 ARG A C 1
ATOM 3477 O O . ARG A 1 434 ? -15.185 44.477 21.307 1.00 39.00 434 ARG A O 1
ATOM 3484 N N . ARG A 1 435 ? -15.844 44.549 19.151 1.00 37.94 435 ARG A N 1
ATOM 3485 C CA . ARG A 1 435 ? -15.379 45.906 18.877 1.00 37.94 435 ARG A CA 1
ATOM 3486 C C . ARG A 1 435 ? -16.393 46.807 19.579 1.00 37.94 435 ARG A C 1
ATOM 3488 O O . ARG A 1 435 ? -17.570 46.763 19.224 1.00 37.94 435 ARG A O 1
ATOM 3495 N N . ILE A 1 436 ? -15.941 47.439 20.657 1.00 38.06 436 ILE A N 1
ATOM 3496 C CA . ILE A 1 436 ? -16.509 48.693 21.149 1.00 38.06 436 ILE A CA 1
ATOM 3497 C C . ILE A 1 436 ? -16.048 49.769 20.174 1.00 38.06 436 ILE A C 1
ATOM 3499 O O . ILE A 1 436 ? -14.875 49.658 19.735 1.00 38.06 436 ILE A O 1
#

Secondary structure (DSSP, 8-state):
-HHHHHHHHHHHHTS---HHHHHHHIIIIIHHHHHHHHHHHHHHHHHHHHHHHHHHHHHHHHHHHHHHHHGGGS---TT-TTSHHHHHHHHHHHHHHHHHHHHHHHHHTTHHHHHHHHHHHHHHHHHHHHHHHTT-GGGTTTSSTTS---HHHHHHHHHHHHHHHHHHHHIIIIITTGGGG--------------------S-----HHHHHHTS-HHHHHHHHHHS-SS--------------PPPS------PPPPHHHHHHH--HHHHHTT---HHHHHHHHTSTT---PPB-TTTTTTPPPP-TTS---HHHHHHHHHHH-TT-EEE-SSSPPPTTEEEEEEEEETTTEEEEEEE-TTS-EEE--TTSPPBSB-TTS-B-S-TTTS--B-BTTTB--B--EEEEEEEEESSS-----B-S------------

Sequence (436 aa):
MKQTSNTFTLALQKTKLDELKKLIFEQRFIQVLQSFETRCLRLDWFFHTLRILVTVGSLIVPALLSIQYSDTSASTSIKDPDSFAYEIYWATWVISLLVTTSNGIVSVFKIDKKYYFVHTTMEQLRSEGWQYLELSGRYSGFHTPGVTPTHENQFVYFCHAVEKIKMHQVEEEYFKLTDSHTHTPPKQDGKSESKDNPLIHPTPQVSLEEIAKNLPLELKRQLKTMALVDGATAPPLPVSTELQTVSAAEKTLLRVPSNTQVRETHNCFAYAMNVHDPKQFTACFKSKDCDVPFHQPGAASGHKKFSSQKKKTCSDMIGRLLGDNPTMKVTSFTDKCPARTSKISLVVDADEDYHFYRQDSNGMWSHKPGGTPVTNLDADGKPIYDPKLANRNYDGKGSKLNYDIFCSYMCVPRDRPLYLKIGGSRRRFLTRKRRI

pLDDT: mean 76.08, std 21.4, range [24.88, 97.75]